Protein AF-A0A3M0LAV0-F1 (afdb_monomer_lite)

pLDDT: mean 71.9, std 21.05, range [5.7, 92.94]

Sequence (409 aa):
MGFVIGMGFVQSQTGIRMGFVPPQTGIGMDFVPCPKLGSGWICATPNWDRDGICATPNWDWDGFCATPNWDRDGICATPNWDRDGICATPNWDRDGFCAIPNWDRDGICTTPNWDRDGICATPNWDRDGFLCHPKLGSGWDLFRVPNWDWNGICATPNWDQDGFCSTPNWDQDGICTTPNWDQDGICATPNWDQDGICTTPNWDRDGICATPNWDRDGICTTPNWDRDGICTTPNWDRDGICTTPNWDRDGICTTPNWDRDGICATPNWDRDGICATPNWDRDGICTTPNWDRDGFCATPNWDQDGICTTPNWDRDGICATPNWDRDGFLPSLSSKLGFHPLLELLHQSQPSLELFQASGMRDTSLRAPLTSQPPFRGRSGACSVLDFGIAPLPPSSGPGRTLMSRAWN

Secondary structure (DSSP, 8-state):
--SSS--------SSSSSSSS----SSSS---SS-S--S---SS--SB--SS--S--SB--SS--SS-SB-SSSEESS-SB-SSSEESS-SB-SSSEESS-SB-SS-EESS-SB-SSSEESS-SB--S--------S---------SB-SSS--SS-SB-SSSEESS-SEEESSEESS-SEEES-EESS-SEESSSEESS-SEESSSEESS-SEESS-EESS-SEESSSEESS-SEE-BSB-SS-SEESS-EES--SB-SSSEESS-SEESSSEESS-SEESSSEESS-SEESSSEESS-SB-SSSEESS-SEESSS--SS-SEESS----------SSS----SS------S-----SS------SSSS-B------S---S-----SS------S--BSSSSS-B--

Organism: NCBI:txid333673

Radius of gyration: 38.83 Å; chains: 1; bounding box: 84×58×124 Å

Foldseek 3Di:
DDDPVDDDPDDDAPPDDDTPNDDDPCVPDFQPDLGAADDFQPDDEDCEAEHDNEEEHCYADNHAYAEHCEAERYEYAEHCEHERYHYAEYCEYEAYEYAEHCEYEAYDYEEYCEYACYAYNAYLEDYVYDADDPPDDDDDDPGHARQDYANDHHAEHCHAECDNYQEHQEHECEEENEYCEYEQHDYAEYCEYEAYHYEEYQEYEDYAYEEYQEYECYDYQEYCEYAADHYNAYQEFAQYEDDNYAWFWREDYEEACKAEWYHYAEYQEYHAHFYAEYQEYEDYAYEEYQEYANYHWLAYEDYHAYEFAEYQEYENYDYNHYVHYHPDPHDPPDWADDVTDDDDDDDDDDDDDDDDTTHGGGDDTDDTTRHHRDDDDDDDDPPPPDDDDVDDDPPAQDADDDDSRHDND

Structure (mmCIF, N/CA/C/O backbone):
data_AF-A0A3M0LAV0-F1
#
_entry.id   AF-A0A3M0LAV0-F1
#
loop_
_atom_site.group_PDB
_atom_site.id
_atom_site.type_symbol
_atom_site.label_atom_id
_atom_site.label_alt_id
_atom_site.label_comp_id
_atom_site.label_asym_id
_atom_site.label_entity_id
_atom_site.label_seq_id
_atom_site.pdbx_PDB_ins_code
_atom_site.Cartn_x
_atom_site.Cartn_y
_atom_site.Cartn_z
_atom_site.occupancy
_atom_site.B_iso_or_equiv
_atom_site.auth_seq_id
_atom_site.auth_comp_id
_atom_site.auth_asym_id
_atom_site.auth_atom_id
_atom_site.pdbx_PDB_model_num
ATOM 1 N N . MET A 1 1 ? -2.956 -1.469 -12.584 1.00 55.31 1 MET A N 1
ATOM 2 C CA . MET A 1 1 ? -3.628 -2.028 -13.782 1.00 55.31 1 MET A CA 1
ATOM 3 C C . MET A 1 1 ? -2.895 -3.289 -14.231 1.00 55.31 1 MET A C 1
ATOM 5 O O . MET A 1 1 ? -2.314 -3.950 -13.380 1.00 55.31 1 MET A O 1
ATOM 9 N N . GLY A 1 2 ? -2.941 -3.647 -15.519 1.00 50.16 2 GLY A N 1
ATOM 10 C CA . GLY A 1 2 ? -2.291 -4.851 -16.063 1.00 50.16 2 GLY A CA 1
ATOM 11 C C . GLY A 1 2 ? -2.701 -5.146 -17.513 1.00 50.16 2 GLY A C 1
ATOM 12 O O . GLY A 1 2 ? -3.620 -4.514 -18.031 1.00 50.16 2 GLY A O 1
ATOM 13 N N . PHE A 1 3 ? -2.014 -6.091 -18.160 1.00 46.66 3 PHE A N 1
ATOM 14 C CA . PHE A 1 3 ? -2.018 -6.279 -19.616 1.00 46.66 3 PHE A CA 1
ATOM 15 C C . PHE A 1 3 ? -0.595 -6.654 -20.050 1.00 46.66 3 PHE A C 1
ATOM 17 O O . PHE A 1 3 ? -0.052 -7.654 -19.580 1.00 46.66 3 PHE A O 1
ATOM 24 N N . VAL A 1 4 ? 0.021 -5.803 -20.873 1.00 37.53 4 VAL A N 1
ATOM 25 C CA . VAL A 1 4 ? 1.238 -5.084 -20.441 1.00 37.53 4 VAL A CA 1
ATOM 26 C C . VAL A 1 4 ? 0.932 -4.345 -19.120 1.00 37.53 4 VAL A C 1
ATOM 28 O O . VAL A 1 4 ? 0.930 -4.952 -18.052 1.00 37.53 4 VAL A O 1
ATOM 31 N N . ILE A 1 5 ? 0.572 -3.058 -19.107 1.00 50.59 5 ILE A N 1
ATOM 32 C CA . ILE A 1 5 ? 0.423 -2.079 -20.207 1.00 50.59 5 ILE A CA 1
ATOM 33 C C . ILE A 1 5 ? -0.449 -2.530 -21.394 1.00 50.59 5 ILE A C 1
ATOM 35 O O . ILE A 1 5 ? -1.328 -3.384 -21.269 1.00 50.59 5 ILE A O 1
ATOM 39 N N . GLY A 1 6 ? -0.200 -1.947 -22.568 1.00 45.41 6 GLY A N 1
ATOM 40 C CA . GLY A 1 6 ? -0.818 -2.362 -23.830 1.00 45.41 6 GLY A CA 1
ATOM 41 C C . GLY A 1 6 ? -0.080 -3.514 -24.525 1.00 45.41 6 GLY A C 1
ATOM 42 O O . GLY A 1 6 ? 0.893 -4.062 -24.011 1.00 45.41 6 GLY A O 1
ATOM 43 N N . MET A 1 7 ? -0.528 -3.853 -25.737 1.00 57.88 7 MET A N 1
ATOM 44 C CA . MET A 1 7 ? 0.209 -4.690 -26.690 1.00 57.88 7 MET A CA 1
ATOM 45 C C . MET A 1 7 ? -0.125 -4.248 -28.122 1.00 57.88 7 MET A C 1
ATOM 47 O O . MET A 1 7 ? -1.289 -4.021 -28.449 1.00 57.88 7 MET A O 1
ATOM 51 N N . GLY A 1 8 ? 0.887 -4.138 -28.987 1.00 49.16 8 GLY A N 1
ATOM 52 C CA . GLY A 1 8 ? 0.695 -3.791 -30.395 1.00 49.16 8 GLY A CA 1
ATOM 53 C C . GLY A 1 8 ? 0.209 -4.975 -31.239 1.00 49.16 8 GLY A C 1
ATOM 54 O O . GLY A 1 8 ? 0.839 -6.031 -31.240 1.00 49.16 8 GLY A O 1
ATOM 55 N N . PHE A 1 9 ? -0.879 -4.776 -31.993 1.00 38.12 9 PHE A N 1
ATOM 56 C CA . PHE A 1 9 ? -1.416 -5.640 -33.069 1.00 38.12 9 PHE A CA 1
ATOM 57 C C . PHE A 1 9 ? -0.492 -5.828 -34.291 1.00 38.12 9 PHE A C 1
ATOM 59 O O . PHE A 1 9 ? -0.932 -5.663 -35.427 1.00 38.12 9 PHE A O 1
ATOM 66 N N . VAL A 1 10 ? 0.778 -6.154 -34.057 1.00 44.53 10 VAL A N 1
ATOM 67 C CA . VAL A 1 10 ? 1.835 -6.438 -35.044 1.00 44.53 10 VAL A CA 1
ATOM 68 C C . VAL A 1 10 ? 2.122 -7.958 -35.090 1.00 44.53 10 VAL A C 1
ATOM 70 O O . VAL A 1 10 ? 1.696 -8.686 -34.201 1.00 44.53 10 VAL A O 1
ATOM 73 N N . GLN A 1 11 ? 2.741 -8.562 -36.113 1.00 41.22 11 GLN A N 1
ATOM 74 C CA . GLN A 1 11 ? 3.807 -8.100 -37.015 1.00 41.22 11 GLN A CA 1
ATOM 75 C C . GLN A 1 11 ? 4.514 -9.323 -37.639 1.00 41.22 11 GLN A C 1
ATOM 77 O O . GLN A 1 11 ? 3.905 -10.057 -38.415 1.00 41.22 11 GLN A O 1
ATOM 82 N N . SER A 1 12 ? 5.806 -9.502 -37.352 1.00 55.28 12 SER A N 1
ATOM 83 C CA . SER A 1 12 ? 6.735 -10.364 -38.095 1.00 55.28 12 SER A CA 1
ATOM 84 C C . SER A 1 12 ? 7.692 -11.145 -37.157 1.00 55.28 12 SER A C 1
ATOM 86 O O . SER A 1 12 ? 7.265 -11.682 -36.137 1.00 55.28 12 SER A O 1
ATOM 88 N N . GLN A 1 13 ? 8.971 -11.269 -37.525 1.00 57.75 13 GLN A N 1
ATOM 89 C CA . GLN A 1 13 ? 10.008 -12.139 -36.952 1.00 57.75 13 GLN A CA 1
ATOM 90 C C . GLN A 1 13 ? 11.395 -11.455 -37.097 1.00 57.75 13 GLN A C 1
ATOM 92 O O . GLN A 1 13 ? 11.491 -10.455 -37.791 1.00 57.75 13 GLN A O 1
ATOM 97 N N . THR A 1 14 ? 12.474 -11.961 -36.481 1.00 41.03 14 THR A N 1
ATOM 98 C CA . THR A 1 14 ? 13.865 -11.731 -36.963 1.00 41.03 14 THR A CA 1
ATOM 99 C C . THR A 1 14 ? 14.659 -10.472 -36.570 1.00 41.03 14 THR A C 1
ATOM 101 O O . THR A 1 14 ? 15.649 -10.233 -37.256 1.00 41.03 14 THR A O 1
ATOM 104 N N . GLY A 1 15 ? 14.365 -9.735 -35.489 1.00 48.41 15 GLY A N 1
ATOM 105 C CA . GLY A 1 15 ? 15.259 -8.642 -35.050 1.00 48.41 15 GLY A CA 1
ATOM 106 C C . GLY A 1 15 ? 14.741 -7.744 -33.924 1.00 48.41 15 GLY A C 1
ATOM 107 O O . GLY A 1 15 ? 14.268 -8.261 -32.916 1.00 48.41 15 GLY A O 1
ATOM 108 N N . ILE A 1 16 ? 14.882 -6.417 -34.073 1.00 60.47 16 ILE A N 1
ATOM 109 C CA . ILE A 1 16 ? 14.438 -5.378 -33.119 1.00 60.47 16 ILE A CA 1
ATOM 110 C C . ILE A 1 16 ? 14.009 -4.084 -33.850 1.00 60.47 16 ILE A C 1
ATOM 112 O O . ILE A 1 16 ? 14.673 -3.672 -34.795 1.00 60.47 16 ILE A O 1
ATOM 116 N N . ARG A 1 17 ? 12.895 -3.460 -33.419 1.00 46.94 17 ARG A N 1
ATOM 117 C CA . ARG A 1 17 ? 12.234 -2.281 -34.042 1.00 46.94 17 ARG A CA 1
ATOM 118 C C . ARG A 1 17 ? 11.587 -2.593 -35.414 1.00 46.94 17 ARG A C 1
ATOM 120 O O . ARG A 1 17 ? 11.941 -3.557 -36.083 1.00 46.94 17 ARG A O 1
ATOM 127 N N . MET A 1 18 ? 10.588 -1.809 -35.830 1.00 27.08 18 MET A N 1
ATOM 128 C CA . MET A 1 18 ? 9.864 -1.968 -37.099 1.00 27.08 18 MET A CA 1
ATOM 129 C C . MET A 1 18 ? 8.618 -2.887 -37.024 1.00 27.08 18 MET A C 1
ATOM 131 O O . MET A 1 18 ? 8.144 -3.355 -38.062 1.00 27.08 18 MET A O 1
ATOM 135 N N . GLY A 1 19 ? 8.070 -3.162 -35.829 1.00 46.75 19 GLY A N 1
ATOM 136 C CA . GLY A 1 19 ? 6.840 -3.952 -35.628 1.00 46.75 19 GLY A CA 1
ATOM 137 C C . GLY A 1 19 ? 6.950 -5.038 -34.548 1.00 46.75 19 GLY A C 1
ATOM 138 O O . GLY A 1 19 ? 7.284 -4.726 -33.410 1.00 46.75 19 GLY A O 1
ATOM 139 N N . PHE A 1 20 ? 6.680 -6.307 -34.893 1.00 49.25 20 PHE A N 1
ATOM 140 C CA . PHE A 1 20 ? 6.901 -7.480 -34.019 1.00 49.25 20 PHE A CA 1
ATOM 141 C C . PHE A 1 20 ? 7.932 -8.439 -34.626 1.00 49.25 20 PHE A C 1
ATOM 143 O O . PHE A 1 20 ? 8.030 -8.545 -35.845 1.00 49.25 20 PHE A O 1
ATOM 150 N N . VAL A 1 21 ? 8.710 -9.111 -33.779 1.00 47.22 21 VAL A N 1
ATOM 151 C CA . VAL A 1 21 ? 10.047 -9.635 -34.094 1.00 47.22 21 VAL A CA 1
ATOM 152 C C . VAL A 1 21 ? 11.020 -8.483 -33.804 1.00 47.22 21 VAL A C 1
ATOM 154 O O . VAL A 1 21 ? 11.302 -8.284 -32.624 1.00 47.22 21 VAL A O 1
ATOM 157 N N . PRO A 1 22 ? 11.382 -7.608 -34.777 1.00 43.25 22 PRO A N 1
ATOM 158 C CA . PRO A 1 22 ? 10.979 -7.531 -36.204 1.00 43.25 22 PRO A CA 1
ATOM 159 C C . PRO A 1 22 ? 12.171 -7.426 -37.200 1.00 43.25 22 PRO A C 1
ATOM 161 O O . PRO A 1 22 ? 13.307 -7.222 -36.779 1.00 43.25 22 PRO A O 1
ATOM 164 N N . PRO A 1 23 ? 11.946 -7.498 -38.530 1.00 5.70 23 PRO A N 1
ATOM 165 C CA . PRO A 1 23 ? 12.995 -7.336 -39.543 1.00 5.70 23 PRO A CA 1
ATOM 166 C C . PRO A 1 23 ? 13.803 -8.627 -39.801 1.00 5.70 23 PRO A C 1
ATOM 168 O O . PRO A 1 23 ? 13.242 -9.710 -39.948 1.00 5.70 23 PRO A O 1
ATOM 171 N N . GLN A 1 24 ? 15.119 -8.590 -40.002 1.00 43.72 24 GLN A N 1
ATOM 172 C CA . GLN A 1 24 ? 16.083 -7.481 -39.969 1.00 43.72 24 GLN A CA 1
ATOM 173 C C . GLN A 1 24 ? 17.113 -7.705 -41.095 1.00 43.72 24 GLN A C 1
ATOM 175 O O . GLN A 1 24 ? 17.182 -8.797 -41.666 1.00 43.72 24 GLN A O 1
ATOM 180 N N . THR A 1 25 ? 17.918 -6.695 -41.431 1.00 39.44 25 THR A N 1
ATOM 181 C CA . THR A 1 25 ? 19.029 -6.828 -42.399 1.00 39.44 25 THR A CA 1
ATOM 182 C C . THR A 1 25 ? 19.285 -5.590 -43.271 1.00 39.44 25 THR A C 1
ATOM 184 O O . THR A 1 25 ? 20.082 -5.679 -44.202 1.00 39.44 25 THR A O 1
ATOM 187 N N . GLY A 1 26 ? 18.614 -4.460 -43.021 1.00 46.34 26 GLY A N 1
ATOM 188 C CA . GLY A 1 26 ? 18.754 -3.221 -43.796 1.00 46.34 26 GLY A CA 1
ATOM 189 C C . GLY A 1 26 ? 18.646 -1.965 -42.921 1.00 46.34 26 GLY A C 1
ATOM 190 O O . GLY A 1 26 ? 17.543 -1.473 -42.735 1.00 46.34 26 GLY A O 1
ATOM 191 N N . ILE A 1 27 ? 19.737 -1.455 -42.338 1.00 40.06 27 ILE A N 1
ATOM 192 C CA . ILE A 1 27 ? 21.002 -2.179 -42.117 1.00 40.06 27 ILE A CA 1
ATOM 193 C C . ILE A 1 27 ? 20.906 -3.355 -41.119 1.00 40.06 27 ILE A C 1
ATOM 195 O O . ILE A 1 27 ? 21.708 -4.275 -41.253 1.00 40.06 27 ILE A O 1
ATOM 199 N N . GLY A 1 28 ? 19.987 -3.477 -40.145 1.00 36.97 28 GLY A N 1
ATOM 200 C CA . GLY A 1 28 ? 18.964 -2.539 -39.634 1.00 36.97 28 GLY A CA 1
ATOM 201 C C . GLY A 1 28 ? 17.512 -3.009 -39.827 1.00 36.97 28 GLY A C 1
ATOM 202 O O . GLY A 1 28 ? 17.291 -4.041 -40.468 1.00 36.97 28 GLY A O 1
ATOM 203 N N . MET A 1 29 ? 16.484 -2.350 -39.278 1.00 38.16 29 MET A N 1
ATOM 204 C CA . MET A 1 29 ? 16.477 -1.208 -38.343 1.00 38.16 29 MET A CA 1
ATOM 205 C C . MET A 1 29 ? 15.280 -0.255 -38.627 1.00 38.16 29 MET A C 1
ATOM 207 O O . MET A 1 29 ? 14.233 -0.359 -37.994 1.00 38.16 29 MET A O 1
ATOM 211 N N . ASP A 1 30 ? 15.330 0.659 -39.594 1.00 42.16 30 ASP A N 1
ATOM 212 C CA . ASP A 1 30 ? 16.353 0.802 -40.639 1.00 42.16 30 ASP A CA 1
ATOM 213 C C . ASP A 1 30 ? 15.748 0.869 -42.056 1.00 42.16 30 ASP A C 1
ATOM 215 O O . ASP A 1 30 ? 16.221 1.567 -42.952 1.00 42.16 30 ASP A O 1
ATOM 219 N N . PHE A 1 31 ? 14.662 0.117 -42.241 1.00 48.66 31 PHE A N 1
ATOM 220 C CA . PHE A 1 31 ? 14.031 -0.234 -43.519 1.00 48.66 31 PHE A CA 1
ATOM 221 C C . PHE A 1 31 ? 12.760 0.597 -43.799 1.00 48.66 31 PHE A C 1
ATOM 223 O O . PHE A 1 31 ? 11.725 0.050 -44.185 1.00 48.66 31 PHE A O 1
ATOM 230 N N . VAL A 1 32 ? 12.814 1.902 -43.494 1.00 59.22 32 VAL A N 1
ATOM 231 C CA . VAL A 1 32 ? 11.701 2.874 -43.560 1.00 59.22 32 VAL A CA 1
ATOM 232 C C . VAL A 1 32 ? 11.142 3.157 -44.987 1.00 59.22 32 VAL A C 1
ATOM 234 O O . VAL A 1 32 ? 11.219 2.314 -45.885 1.00 59.22 32 VAL A O 1
ATOM 237 N N . PRO A 1 33 ? 10.542 4.339 -45.255 1.00 55.75 33 PRO A N 1
ATOM 238 C CA . PRO A 1 33 ? 9.847 4.668 -46.510 1.00 55.75 33 PRO A CA 1
ATOM 239 C C . PRO A 1 33 ? 10.785 5.026 -47.690 1.00 55.75 33 PRO A C 1
ATOM 241 O O . PRO A 1 33 ? 10.705 6.123 -48.243 1.00 55.75 33 PRO A O 1
ATOM 244 N N . CYS A 1 34 ? 11.608 4.069 -48.127 1.00 6.93 34 CYS A N 1
ATOM 245 C CA . CYS A 1 34 ? 12.664 4.210 -49.144 1.00 6.93 34 CYS A CA 1
ATOM 246 C C . CYS A 1 34 ? 13.550 2.941 -49.057 1.00 6.93 34 CYS A C 1
ATOM 248 O O . CYS A 1 34 ? 13.154 1.903 -49.600 1.00 6.93 34 CYS A O 1
ATOM 250 N N . PRO A 1 35 ? 14.637 2.919 -48.259 1.00 45.69 35 PRO A N 1
ATOM 251 C CA . PRO A 1 35 ? 14.743 1.854 -47.259 1.00 45.69 35 PRO A CA 1
ATOM 252 C C . PRO A 1 35 ? 15.976 0.942 -47.367 1.00 45.69 35 PRO A C 1
ATOM 254 O O . PRO A 1 35 ? 16.119 0.055 -46.528 1.00 45.69 35 PRO A O 1
ATOM 257 N N . LYS A 1 36 ? 16.891 1.187 -48.320 1.00 27.81 36 LYS A N 1
ATOM 258 C CA . LYS A 1 36 ? 18.339 1.364 -48.055 1.00 27.81 36 LYS A CA 1
ATOM 259 C C . LYS A 1 36 ? 19.092 1.841 -49.307 1.00 27.81 36 LYS A C 1
ATOM 261 O O . LYS A 1 36 ? 18.536 1.875 -50.402 1.00 27.81 36 LYS A O 1
ATOM 266 N N . LEU A 1 37 ? 20.368 2.175 -49.109 1.00 45.47 37 LEU A N 1
ATOM 267 C CA . LEU A 1 37 ? 21.197 2.955 -50.023 1.00 45.47 37 LEU A CA 1
ATOM 268 C C . LEU A 1 37 ? 21.338 2.408 -51.464 1.00 45.47 37 LEU A C 1
ATOM 270 O O . LEU A 1 37 ? 21.766 1.274 -51.688 1.00 45.47 37 LEU A O 1
ATOM 274 N N . GLY A 1 38 ? 21.035 3.267 -52.441 1.00 34.28 38 GLY A N 1
ATOM 275 C CA . GLY A 1 38 ? 21.308 3.121 -53.877 1.00 34.28 38 GLY A CA 1
ATOM 276 C C . GLY A 1 38 ? 22.688 3.629 -54.346 1.00 34.28 38 GLY A C 1
ATOM 277 O O . GLY A 1 38 ? 23.574 2.822 -54.626 1.00 34.28 38 GLY A O 1
ATOM 278 N N . SER A 1 39 ? 22.863 4.949 -54.541 1.00 37.19 39 SER A N 1
ATOM 279 C CA . SER A 1 39 ? 24.149 5.568 -54.958 1.00 37.19 39 SER A CA 1
ATOM 280 C C . SER A 1 39 ? 24.232 7.099 -54.722 1.00 37.19 39 SER A C 1
ATOM 282 O O . SER A 1 39 ? 23.721 7.871 -55.537 1.00 37.19 39 SER A O 1
ATOM 284 N N . GLY A 1 40 ? 24.938 7.555 -53.675 1.00 35.62 40 GLY A N 1
ATOM 285 C CA . GLY A 1 40 ? 24.961 8.968 -53.236 1.00 35.62 40 GLY A CA 1
ATOM 286 C C . GLY A 1 40 ? 26.196 9.392 -52.417 1.00 35.62 40 GLY A C 1
ATOM 287 O O . GLY A 1 40 ? 27.310 9.229 -52.908 1.00 35.62 40 GLY A O 1
ATOM 288 N N . TRP A 1 41 ? 25.967 9.950 -51.211 1.00 13.27 41 TRP A N 1
ATOM 289 C CA . TRP A 1 41 ? 26.731 10.725 -50.198 1.00 13.27 41 TRP A CA 1
ATOM 290 C C . TRP A 1 41 ? 28.159 11.300 -50.560 1.00 13.27 41 TRP A C 1
ATOM 292 O O . TRP A 1 41 ? 28.562 12.325 -50.040 1.00 13.27 41 TRP A O 1
ATOM 302 N N . ILE A 1 42 ? 28.972 10.787 -51.493 1.00 50.22 42 ILE A N 1
ATOM 303 C CA . ILE A 1 42 ? 30.426 11.103 -51.648 1.00 50.22 42 ILE A CA 1
ATOM 304 C C . ILE A 1 42 ? 30.782 12.520 -52.196 1.00 50.22 42 ILE A C 1
ATOM 306 O O . ILE A 1 42 ? 31.259 12.642 -53.325 1.00 50.22 42 ILE A O 1
ATOM 310 N N . CYS A 1 43 ? 30.552 13.610 -51.435 1.00 51.19 43 CYS A N 1
ATOM 311 C CA . CYS A 1 43 ? 30.534 15.000 -51.939 1.00 51.19 43 CYS A CA 1
ATOM 312 C C . CYS A 1 43 ? 30.789 16.102 -50.874 1.00 51.19 43 CYS A C 1
ATOM 314 O O . CYS A 1 43 ? 30.313 16.030 -49.740 1.00 51.19 43 CYS A O 1
ATOM 316 N N . ALA A 1 44 ? 31.459 17.195 -51.268 1.00 52.53 44 ALA A N 1
ATOM 317 C CA . ALA A 1 44 ? 31.476 18.440 -50.495 1.00 52.53 44 ALA A CA 1
ATOM 318 C C . ALA A 1 44 ? 30.139 19.185 -50.692 1.00 52.53 44 ALA A C 1
ATOM 320 O O . ALA A 1 44 ? 29.872 19.734 -51.759 1.00 52.53 44 ALA A O 1
ATOM 321 N N . THR A 1 45 ? 29.302 19.146 -49.653 1.00 64.19 45 THR A N 1
ATOM 322 C CA . THR A 1 45 ? 28.084 19.957 -49.442 1.00 64.19 45 THR A CA 1
ATOM 323 C C . THR A 1 45 ? 27.007 19.938 -50.545 1.00 64.19 45 THR A C 1
ATOM 325 O O . THR A 1 45 ? 26.587 21.008 -50.997 1.00 64.19 45 THR A O 1
ATOM 328 N N . PRO A 1 46 ? 26.491 18.778 -50.989 1.00 64.38 46 PRO A N 1
ATOM 329 C CA . PRO A 1 46 ? 25.198 18.767 -51.661 1.00 64.38 46 PRO A CA 1
ATOM 330 C C . PRO A 1 46 ? 24.103 19.115 -50.638 1.00 64.38 46 PRO A C 1
ATOM 332 O O . PRO A 1 46 ? 24.112 18.642 -49.507 1.00 64.38 46 PRO A O 1
ATOM 335 N N . ASN A 1 47 ? 23.142 19.960 -51.024 1.00 72.88 47 ASN A N 1
ATOM 336 C CA . ASN A 1 47 ? 21.992 20.300 -50.171 1.00 72.88 47 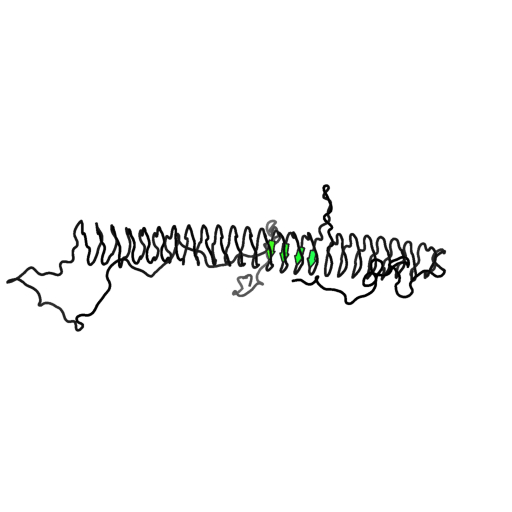ASN A CA 1
ATOM 337 C C . ASN A 1 47 ? 21.154 19.050 -49.824 1.00 72.88 47 ASN A C 1
ATOM 339 O O . ASN A 1 47 ? 20.436 19.053 -48.828 1.00 72.88 47 ASN A O 1
ATOM 343 N N . TRP A 1 48 ? 21.233 18.012 -50.660 1.00 73.69 48 TRP A N 1
ATOM 344 C CA . TRP A 1 48 ? 20.434 16.794 -50.608 1.00 73.69 48 TRP A CA 1
ATOM 345 C C . TRP A 1 48 ? 21.310 15.566 -50.761 1.00 73.69 48 TRP A C 1
ATOM 347 O O . TRP A 1 48 ? 22.044 15.463 -51.746 1.00 73.69 48 TRP A O 1
ATOM 357 N N . ASP A 1 49 ? 21.189 14.707 -49.759 1.00 77.12 49 ASP A N 1
ATOM 358 C CA . ASP A 1 49 ? 21.746 13.387 -49.572 1.00 77.12 49 ASP A CA 1
ATOM 359 C C . ASP A 1 49 ? 20.780 12.223 -49.887 1.00 77.12 49 ASP A C 1
ATOM 361 O O . ASP A 1 49 ? 19.690 12.240 -49.330 1.00 77.12 49 ASP A O 1
ATOM 365 N N . ARG A 1 50 ? 21.128 11.212 -50.699 1.00 77.62 50 ARG A N 1
ATOM 366 C CA . ARG A 1 50 ? 20.367 9.956 -50.811 1.00 77.62 50 ARG A CA 1
ATOM 367 C C . ARG A 1 50 ? 21.133 8.730 -50.256 1.00 77.62 50 ARG A C 1
ATOM 369 O O . ARG A 1 50 ? 20.613 8.084 -49.360 1.00 77.62 50 ARG A O 1
ATOM 376 N N . ASP A 1 51 ? 22.368 8.416 -50.711 1.00 77.88 51 ASP A N 1
ATOM 377 C CA . ASP A 1 51 ? 22.939 7.031 -50.622 1.00 77.88 51 ASP A CA 1
ATOM 378 C C . ASP A 1 51 ? 24.533 6.733 -50.661 1.00 77.88 51 ASP A C 1
ATOM 380 O O . ASP A 1 51 ? 24.926 5.810 -51.366 1.00 77.88 51 ASP A O 1
ATOM 384 N N . GLY A 1 52 ? 25.540 7.403 -50.043 1.00 76.00 52 GLY A N 1
ATOM 385 C CA . GLY A 1 52 ? 27.055 7.207 -50.170 1.00 76.00 52 GLY A CA 1
ATOM 386 C C . GLY A 1 52 ? 28.098 7.468 -48.997 1.00 76.00 52 GLY A C 1
ATOM 387 O O . GLY A 1 52 ? 28.359 6.482 -48.330 1.00 76.00 52 GLY A O 1
ATOM 388 N N . ILE A 1 53 ? 28.843 8.627 -48.854 1.00 78.56 53 ILE A N 1
ATOM 389 C CA . ILE A 1 53 ? 29.427 9.343 -47.606 1.00 78.56 53 ILE A CA 1
ATOM 390 C C . ILE A 1 53 ? 29.904 10.838 -47.866 1.00 78.56 53 ILE A C 1
ATOM 392 O O . ILE A 1 53 ? 30.971 10.972 -48.457 1.00 78.56 53 ILE A O 1
ATOM 396 N N . CYS A 1 54 ? 29.394 12.052 -47.495 1.00 72.94 54 CYS A N 1
ATOM 397 C CA . CYS A 1 54 ? 28.301 12.716 -46.737 1.00 72.94 54 CYS A CA 1
ATOM 398 C C . CYS A 1 54 ? 28.853 13.377 -45.442 1.00 72.94 54 CYS A C 1
ATOM 400 O O . CYS A 1 54 ? 28.573 12.940 -44.338 1.00 72.94 54 CYS A O 1
ATOM 402 N N . ALA A 1 55 ? 29.602 14.494 -45.551 1.00 74.31 55 ALA A N 1
ATOM 403 C CA . ALA A 1 55 ? 29.961 15.318 -44.389 1.00 74.31 55 ALA A CA 1
ATOM 404 C C . ALA A 1 55 ? 28.784 16.172 -43.853 1.00 74.31 55 ALA A C 1
ATOM 406 O O . ALA A 1 55 ? 28.410 16.039 -42.691 1.00 74.31 55 ALA A O 1
ATOM 407 N N . THR A 1 56 ? 28.188 17.061 -44.662 1.00 74.94 56 THR A N 1
ATOM 408 C CA . THR A 1 56 ? 27.206 18.054 -44.159 1.00 74.94 56 THR A CA 1
ATOM 409 C C . THR A 1 56 ? 26.101 18.420 -45.174 1.00 74.94 56 THR A C 1
ATOM 411 O O . THR A 1 56 ? 26.161 19.495 -45.786 1.00 74.94 56 THR A O 1
ATOM 414 N N . PRO A 1 57 ? 25.088 17.568 -45.398 1.00 79.75 57 PRO A N 1
ATOM 415 C CA . PRO A 1 57 ? 23.892 17.956 -46.142 1.00 79.75 57 PRO A CA 1
ATOM 416 C C . PRO A 1 57 ? 23.020 18.960 -45.377 1.00 79.75 57 PRO A C 1
ATOM 418 O O . PRO A 1 57 ? 23.248 19.267 -44.210 1.00 79.75 57 PRO A O 1
ATOM 421 N N . ASN A 1 58 ? 21.951 19.422 -46.021 1.00 83.06 58 ASN A N 1
ATOM 422 C CA . ASN A 1 58 ? 20.778 19.954 -45.317 1.00 83.06 58 ASN A CA 1
ATOM 423 C C . ASN A 1 58 ? 19.734 18.836 -45.124 1.00 83.06 58 ASN A C 1
ATOM 425 O O . ASN A 1 58 ? 19.068 18.797 -44.098 1.00 83.06 58 ASN A O 1
ATOM 429 N N . TRP A 1 59 ? 19.658 17.899 -46.073 1.00 83.81 59 TRP A N 1
ATOM 430 C CA . TRP A 1 59 ? 18.769 16.739 -46.053 1.00 83.81 59 TRP A CA 1
ATOM 431 C C . TRP A 1 59 ? 19.558 15.472 -46.341 1.00 83.81 59 TRP A C 1
ATOM 433 O O . TRP A 1 59 ? 20.335 15.463 -47.289 1.00 83.81 59 TRP A O 1
ATOM 443 N N . ASP A 1 60 ? 19.326 14.428 -45.571 1.00 82.69 60 ASP A N 1
ATOM 444 C CA . ASP A 1 60 ? 19.742 13.050 -45.820 1.00 82.69 60 ASP A CA 1
ATOM 445 C C . ASP A 1 60 ? 18.481 12.168 -45.708 1.00 82.69 60 ASP A C 1
ATOM 447 O O . ASP A 1 60 ? 17.499 12.621 -45.120 1.00 82.69 60 ASP A O 1
ATOM 451 N N . TRP A 1 61 ? 18.389 11.051 -46.441 1.00 82.81 61 TRP A N 1
ATOM 452 C CA . TRP A 1 61 ? 17.060 10.535 -46.838 1.00 82.81 61 TRP A CA 1
ATOM 453 C C . TRP A 1 61 ? 16.875 9.027 -46.990 1.00 82.81 61 TRP A C 1
ATOM 455 O O . TRP A 1 61 ? 15.753 8.563 -46.767 1.00 82.81 61 TRP A O 1
ATOM 465 N N . ASP A 1 62 ? 17.904 8.283 -47.404 1.00 82.25 62 ASP A N 1
ATOM 466 C CA . ASP A 1 62 ? 17.800 6.856 -47.731 1.00 82.25 62 ASP A CA 1
ATOM 467 C C . ASP A 1 62 ? 18.959 5.969 -47.156 1.00 82.25 62 ASP A C 1
ATOM 469 O O . ASP A 1 62 ? 18.874 4.741 -47.274 1.00 82.25 62 ASP A O 1
ATOM 473 N N . GLY A 1 63 ? 20.041 6.387 -46.460 1.00 80.81 63 GLY A N 1
ATOM 474 C CA . GLY A 1 63 ? 20.596 7.671 -45.957 1.00 80.81 63 GLY A CA 1
ATOM 475 C C . GLY A 1 63 ? 21.858 7.404 -45.071 1.00 80.81 63 GLY A C 1
ATOM 476 O O . GLY A 1 63 ? 22.064 6.230 -44.744 1.00 80.81 63 GLY A O 1
ATOM 477 N N . PHE A 1 64 ? 22.698 8.412 -44.724 1.00 83.56 64 PHE A N 1
ATOM 478 C CA . PHE A 1 64 ? 23.733 8.474 -43.630 1.00 83.56 64 PHE A CA 1
ATOM 479 C C . PHE A 1 64 ? 24.647 9.738 -43.693 1.00 83.56 64 PHE A C 1
ATOM 481 O O . PHE A 1 64 ? 25.544 9.853 -44.531 1.00 83.56 64 PHE A O 1
ATOM 488 N N . CYS A 1 65 ? 24.455 10.653 -42.729 1.00 80.00 65 CYS A N 1
ATOM 489 C CA . CYS A 1 65 ? 25.152 11.911 -42.372 1.00 80.00 65 CYS A CA 1
ATOM 490 C C . CYS A 1 65 ? 26.572 11.882 -41.715 1.00 80.00 65 CYS A C 1
ATOM 492 O O . CYS A 1 65 ? 26.947 10.900 -41.080 1.00 80.00 65 CYS A O 1
ATOM 494 N N . ALA A 1 66 ? 27.255 13.040 -41.568 1.00 82.62 66 ALA A N 1
ATOM 495 C CA . ALA A 1 66 ? 27.917 13.400 -40.290 1.00 82.62 66 ALA A CA 1
ATOM 496 C C . ALA A 1 66 ? 27.048 14.392 -39.496 1.00 82.62 66 ALA A C 1
ATOM 498 O O . ALA A 1 66 ? 26.623 14.083 -38.384 1.00 82.62 66 ALA A O 1
ATOM 499 N N . THR A 1 67 ? 26.706 15.548 -40.080 1.00 85.25 67 THR A N 1
ATOM 500 C CA . THR A 1 67 ? 25.851 16.563 -39.424 1.00 85.25 67 THR A CA 1
ATOM 501 C C . THR A 1 67 ? 24.813 17.176 -40.388 1.00 85.25 67 THR A C 1
ATOM 503 O O . THR A 1 67 ? 24.930 18.358 -40.734 1.00 85.25 67 THR A O 1
ATOM 506 N N . PRO A 1 68 ? 23.827 16.409 -40.898 1.00 86.25 68 PRO A N 1
ATOM 507 C CA . PRO A 1 68 ? 22.759 16.987 -41.714 1.00 86.25 68 PRO A CA 1
ATOM 508 C C . PRO A 1 68 ? 21.819 17.845 -40.852 1.00 86.25 68 PRO A C 1
ATOM 510 O O . PRO A 1 68 ? 21.794 17.719 -39.635 1.00 86.25 68 PRO A O 1
ATOM 513 N N . ASN A 1 69 ? 21.014 18.725 -41.449 1.00 87.56 69 ASN A N 1
ATOM 514 C CA . ASN A 1 69 ? 19.947 19.395 -40.692 1.00 87.56 69 ASN A CA 1
ATOM 515 C C . ASN A 1 69 ? 18.754 18.439 -40.478 1.00 87.56 69 ASN A C 1
ATOM 517 O O . ASN A 1 69 ? 18.225 18.366 -39.373 1.00 87.56 69 ASN A O 1
ATOM 521 N N . TRP A 1 70 ? 18.386 17.665 -41.499 1.00 87.62 70 TRP A N 1
ATOM 522 C CA . TRP A 1 70 ? 17.355 16.626 -41.448 1.00 87.62 70 TRP A CA 1
ATOM 523 C C . TRP A 1 70 ? 17.947 15.273 -41.854 1.00 87.62 70 TRP A C 1
ATOM 525 O O . TRP A 1 70 ? 18.313 15.122 -43.018 1.00 87.62 70 TRP A O 1
ATOM 535 N N . ASP A 1 71 ? 18.093 14.369 -40.879 1.00 88.69 71 ASP A N 1
ATOM 536 C CA . ASP A 1 71 ? 17.952 12.904 -40.996 1.00 88.69 71 ASP A CA 1
ATOM 537 C C . ASP A 1 71 ? 16.500 12.484 -41.322 1.00 88.69 71 ASP A C 1
ATOM 539 O O . ASP A 1 71 ? 15.625 13.327 -41.568 1.00 88.69 71 ASP A O 1
ATOM 543 N N . ARG A 1 72 ? 16.253 11.169 -41.351 1.00 87.94 72 ARG A N 1
ATOM 544 C CA . ARG A 1 72 ? 15.142 10.530 -42.064 1.00 87.94 72 ARG A CA 1
ATOM 545 C C . ARG A 1 72 ? 15.159 9.017 -41.883 1.00 87.94 72 ARG A C 1
ATOM 547 O O . ARG A 1 72 ? 14.206 8.505 -41.322 1.00 87.94 72 ARG A O 1
ATOM 554 N N . ASP A 1 73 ? 16.177 8.336 -42.411 1.00 86.00 73 ASP A N 1
ATOM 555 C CA . ASP A 1 73 ? 16.393 6.875 -42.320 1.00 86.00 73 ASP A CA 1
ATOM 556 C C . ASP A 1 73 ? 17.899 6.524 -42.271 1.00 86.00 73 ASP A C 1
ATOM 558 O O . ASP A 1 73 ? 18.277 5.351 -42.363 1.00 86.00 73 ASP A O 1
ATOM 562 N N . GLY A 1 74 ? 18.788 7.512 -42.230 1.00 83.81 74 GLY A N 1
ATOM 563 C CA . GLY A 1 74 ? 20.228 7.339 -42.287 1.00 83.81 74 GLY A CA 1
ATOM 564 C C . GLY A 1 74 ? 20.874 7.077 -40.934 1.00 83.81 74 GLY A C 1
ATOM 565 O O . GLY A 1 74 ? 20.212 6.957 -39.903 1.00 83.81 74 GLY A O 1
ATOM 566 N N . ILE A 1 75 ? 22.205 6.953 -40.953 1.00 85.62 75 ILE A N 1
ATOM 567 C CA . ILE A 1 75 ? 23.028 7.020 -39.742 1.00 85.62 75 ILE A CA 1
ATOM 568 C C . ILE A 1 75 ? 23.785 8.345 -39.706 1.00 85.62 75 ILE A C 1
ATOM 570 O O . ILE A 1 75 ? 24.556 8.652 -40.608 1.00 85.62 75 ILE A O 1
ATOM 574 N N . CYS A 1 76 ? 23.575 9.135 -38.657 1.00 83.62 76 CYS A N 1
ATOM 575 C CA . CYS A 1 76 ? 24.142 10.476 -38.529 1.00 83.62 76 CYS A CA 1
ATOM 576 C C . CYS A 1 76 ? 24.817 10.665 -37.168 1.00 83.62 76 CYS A C 1
ATOM 578 O O . CYS A 1 76 ? 24.416 10.077 -36.166 1.00 83.62 76 CYS A O 1
ATOM 580 N N . ALA A 1 77 ? 25.819 11.544 -37.076 1.00 85.44 77 ALA A N 1
ATOM 581 C CA . ALA A 1 77 ? 26.339 11.914 -35.762 1.00 85.44 77 ALA A CA 1
ATOM 582 C C . ALA A 1 77 ? 25.361 12.870 -35.059 1.00 85.44 77 ALA A C 1
ATOM 584 O O . ALA A 1 77 ? 24.845 12.546 -33.992 1.00 85.44 77 ALA A O 1
ATOM 585 N N . THR A 1 78 ? 25.075 14.036 -35.649 1.00 87.50 78 THR A N 1
ATOM 586 C CA . THR A 1 78 ? 24.352 15.111 -34.937 1.00 87.50 78 THR A CA 1
ATOM 587 C C . THR A 1 78 ? 23.342 15.858 -35.827 1.00 87.50 78 THR A C 1
ATOM 589 O O . THR A 1 78 ? 23.585 17.020 -36.176 1.00 87.50 78 THR A O 1
ATOM 592 N N . PRO A 1 79 ? 22.230 15.232 -36.258 1.00 88.44 79 PRO A N 1
ATOM 593 C CA . PRO A 1 79 ? 21.214 15.959 -37.005 1.00 88.44 79 PRO A CA 1
ATOM 594 C C . PRO A 1 79 ? 20.429 16.939 -36.124 1.00 88.44 79 PRO A C 1
ATOM 596 O O . PRO A 1 79 ? 20.384 16.801 -34.905 1.00 88.44 79 PRO A O 1
ATOM 599 N N . ASN A 1 80 ? 19.766 17.934 -36.715 1.00 89.31 80 ASN A N 1
ATOM 600 C CA . ASN A 1 80 ? 18.790 18.731 -35.960 1.00 89.31 80 ASN A CA 1
ATOM 601 C C . ASN A 1 80 ? 17.470 17.951 -35.805 1.00 89.31 80 ASN A C 1
ATOM 603 O O . ASN A 1 80 ? 16.895 17.930 -34.723 1.00 89.31 80 ASN A O 1
ATOM 607 N N . TRP A 1 81 ? 17.033 17.263 -36.858 1.00 90.06 81 TRP A N 1
ATOM 608 C CA . TRP A 1 81 ? 15.874 16.368 -36.858 1.00 90.06 81 TRP A CA 1
ATOM 609 C C . TRP A 1 81 ? 16.285 15.016 -37.436 1.00 90.06 81 TRP A C 1
ATOM 611 O O . TRP A 1 81 ? 16.802 14.992 -38.545 1.00 90.06 81 TRP A O 1
ATOM 621 N N . ASP A 1 82 ? 16.065 13.913 -36.728 1.00 90.94 82 ASP A N 1
ATOM 622 C CA . ASP A 1 82 ? 15.881 12.602 -37.367 1.00 90.94 82 ASP A CA 1
ATOM 623 C C . ASP A 1 82 ? 14.370 12.391 -37.616 1.00 90.94 82 ASP A C 1
ATOM 625 O O . ASP A 1 82 ? 13.533 13.249 -37.296 1.00 90.94 82 ASP A O 1
ATOM 629 N N . ARG A 1 83 ? 13.997 11.256 -38.201 1.00 90.00 83 ARG A N 1
ATOM 630 C CA . ARG A 1 83 ? 12.625 10.768 -38.221 1.00 90.00 83 ARG A CA 1
ATOM 631 C C . ARG A 1 83 ? 12.544 9.279 -37.897 1.00 90.00 83 ARG A C 1
ATOM 633 O O . ARG A 1 83 ? 11.800 8.936 -36.992 1.00 90.00 83 ARG A O 1
ATOM 640 N N . ASP A 1 84 ? 13.228 8.413 -38.636 1.00 88.69 84 ASP A N 1
ATOM 641 C CA . ASP A 1 84 ? 13.074 6.957 -38.534 1.00 88.69 84 ASP A CA 1
ATOM 642 C C . ASP A 1 84 ? 14.459 6.209 -38.559 1.00 88.69 84 ASP A C 1
ATOM 644 O O . ASP A 1 84 ? 14.495 4.997 -38.798 1.00 88.69 84 ASP A O 1
ATOM 648 N N . GLY A 1 85 ? 15.595 6.909 -38.313 1.00 85.00 85 GLY A N 1
ATOM 649 C CA . GLY A 1 85 ? 17.005 6.456 -38.482 1.00 85.00 85 GLY A CA 1
ATOM 650 C C . GLY A 1 85 ? 17.843 6.131 -37.211 1.00 85.00 85 GLY A C 1
ATOM 651 O O . GLY A 1 85 ? 17.302 5.698 -36.192 1.00 85.00 85 GLY A O 1
ATOM 652 N N . ILE A 1 86 ? 19.189 6.250 -37.282 1.00 88.62 86 ILE A N 1
ATOM 653 C CA . ILE A 1 86 ? 20.155 5.975 -36.179 1.00 88.62 86 ILE A CA 1
ATOM 654 C C . ILE A 1 86 ? 21.089 7.173 -35.946 1.00 88.62 86 ILE A C 1
ATOM 656 O O . ILE A 1 86 ? 21.960 7.462 -36.769 1.00 88.62 86 ILE A O 1
ATOM 660 N N . CYS A 1 87 ? 21.018 7.814 -34.777 1.00 86.62 87 CYS A N 1
ATOM 661 C CA . CYS A 1 87 ? 21.786 9.036 -34.525 1.00 86.62 87 CYS A CA 1
ATOM 662 C C . CYS A 1 87 ? 22.523 9.062 -33.183 1.00 86.62 87 CYS A C 1
ATOM 664 O O . CYS A 1 87 ? 22.070 8.506 -32.187 1.00 86.62 87 CYS A O 1
ATOM 666 N N . ALA A 1 88 ? 23.659 9.763 -33.104 1.00 87.25 88 ALA A N 1
ATOM 667 C CA . ALA A 1 88 ? 24.300 9.962 -31.802 1.00 87.25 88 ALA A CA 1
ATOM 668 C C . ALA A 1 88 ? 23.545 11.020 -30.977 1.00 87.25 88 ALA A C 1
ATOM 670 O O . ALA A 1 88 ? 23.068 10.717 -29.886 1.00 87.25 88 ALA A O 1
ATOM 671 N N . THR A 1 89 ? 23.397 12.249 -31.484 1.00 89.31 89 THR A N 1
ATOM 672 C CA . THR A 1 89 ? 22.805 13.358 -30.708 1.00 89.31 89 THR A CA 1
ATOM 673 C C . THR A 1 89 ? 21.889 14.264 -31.554 1.00 89.31 89 THR A C 1
ATOM 675 O O . THR A 1 89 ? 22.304 15.370 -31.924 1.00 89.31 89 THR A O 1
ATOM 678 N N . PRO A 1 90 ? 20.662 13.829 -31.905 1.00 89.75 90 PRO A N 1
ATOM 679 C CA . PRO A 1 90 ? 19.684 14.715 -32.530 1.00 89.75 90 PRO A CA 1
ATOM 680 C C . PRO A 1 90 ? 19.233 15.841 -31.592 1.00 89.75 90 PRO A C 1
ATOM 682 O O . PRO A 1 90 ? 19.254 15.693 -30.372 1.00 89.75 90 PRO A O 1
ATOM 685 N N . ASN A 1 91 ? 18.710 16.942 -32.131 1.00 91.25 91 ASN A N 1
ATOM 686 C CA . ASN A 1 91 ? 17.869 17.829 -31.316 1.00 91.25 91 ASN A CA 1
ATOM 687 C C . ASN A 1 91 ? 16.440 17.259 -31.188 1.00 91.25 91 ASN A C 1
ATOM 689 O O . ASN A 1 91 ? 15.875 17.278 -30.099 1.00 91.25 91 ASN A O 1
ATOM 693 N N . TRP A 1 92 ? 15.889 16.695 -32.264 1.00 91.38 92 TRP A N 1
ATOM 694 C CA . TRP A 1 92 ? 14.596 16.006 -32.278 1.00 91.38 92 TRP A CA 1
ATOM 695 C C . TRP A 1 92 ? 14.727 14.624 -32.914 1.00 91.38 92 TRP A C 1
ATOM 697 O O . TRP A 1 92 ? 15.238 14.512 -34.029 1.00 91.38 92 TRP A O 1
ATOM 707 N N . ASP A 1 93 ? 14.238 13.603 -32.220 1.00 91.50 93 ASP A N 1
ATOM 708 C CA . ASP A 1 93 ? 13.982 12.266 -32.747 1.00 91.50 93 ASP A CA 1
ATOM 709 C C . ASP A 1 93 ? 12.476 11.985 -32.712 1.00 91.50 93 ASP A C 1
ATOM 711 O O . ASP A 1 93 ? 11.751 12.484 -31.846 1.00 91.50 93 ASP A O 1
ATOM 715 N N . ARG A 1 94 ? 11.990 11.237 -33.701 1.00 90.62 94 ARG A N 1
ATOM 716 C CA . ARG A 1 94 ? 10.578 10.865 -33.788 1.00 90.62 94 ARG A CA 1
ATOM 717 C C . ARG A 1 94 ? 10.396 9.382 -33.516 1.00 90.62 94 ARG A C 1
ATOM 719 O O . ARG A 1 94 ? 9.648 9.041 -32.618 1.00 90.62 94 ARG A O 1
ATOM 726 N N . ASP A 1 95 ? 11.030 8.536 -34.316 1.00 88.81 95 ASP A N 1
ATOM 727 C CA . ASP A 1 95 ? 10.880 7.084 -34.293 1.00 88.81 95 ASP A CA 1
ATOM 728 C C . ASP A 1 95 ? 12.257 6.390 -34.425 1.00 88.81 95 ASP A C 1
ATOM 730 O O . ASP A 1 95 ? 12.312 5.200 -34.734 1.00 88.81 95 ASP A O 1
ATOM 734 N N . GLY A 1 96 ? 13.377 7.089 -34.226 1.00 85.31 96 GLY A N 1
ATOM 735 C CA . GLY A 1 96 ? 14.733 6.588 -34.450 1.00 85.31 96 GLY A CA 1
ATOM 736 C C . GLY A 1 96 ? 15.355 5.834 -33.269 1.00 85.31 96 GLY A C 1
ATOM 737 O O . GLY A 1 96 ? 14.689 5.393 -32.328 1.00 85.31 96 GLY A O 1
ATOM 738 N N . PHE A 1 97 ? 16.663 5.605 -33.380 1.00 87.94 97 PHE A N 1
ATOM 739 C CA . PHE A 1 97 ? 17.494 4.915 -32.393 1.00 87.94 97 PHE A CA 1
ATOM 740 C C . PHE A 1 97 ? 18.661 5.830 -32.004 1.00 87.94 97 PHE A C 1
ATOM 742 O O . PHE A 1 97 ? 19.692 5.859 -32.685 1.00 87.94 97 PHE A O 1
ATOM 749 N N . CYS A 1 98 ? 18.500 6.597 -30.925 1.00 85.50 98 CYS A N 1
ATOM 750 C CA . CYS A 1 98 ? 19.365 7.739 -30.634 1.00 85.50 98 CYS A CA 1
ATOM 751 C C . CYS A 1 98 ? 20.111 7.623 -29.305 1.00 85.50 98 CYS A C 1
ATOM 753 O O . CYS A 1 98 ? 19.542 7.225 -28.295 1.00 85.50 98 CYS A O 1
ATOM 755 N N . ALA A 1 99 ? 21.381 8.032 -29.232 1.00 85.50 99 ALA A N 1
ATOM 756 C CA . ALA A 1 99 ? 22.059 8.019 -27.932 1.00 85.50 99 ALA A CA 1
ATOM 757 C C . ALA A 1 99 ? 21.504 9.123 -27.007 1.00 85.50 99 ALA A C 1
ATOM 759 O O . ALA A 1 99 ? 21.052 8.826 -25.898 1.00 85.50 99 ALA A O 1
ATOM 760 N N . ILE A 1 100 ? 21.519 10.384 -27.454 1.00 87.69 100 ILE A N 1
ATOM 761 C CA . ILE A 1 100 ? 21.224 11.560 -26.614 1.00 87.69 100 ILE A CA 1
ATOM 762 C C . ILE A 1 100 ? 20.406 12.603 -27.406 1.00 87.69 100 ILE A C 1
ATOM 764 O O . ILE A 1 100 ? 20.963 13.630 -27.807 1.00 87.69 100 ILE A O 1
ATOM 768 N N . PRO A 1 101 ? 19.110 12.367 -27.693 1.00 88.88 101 PRO A N 1
ATOM 769 C CA . PRO A 1 101 ? 18.270 13.397 -28.291 1.00 88.88 101 PRO A CA 1
ATOM 770 C C . PRO A 1 101 ? 17.865 14.461 -27.254 1.00 88.88 101 PRO A C 1
ATOM 772 O O . PRO A 1 101 ? 17.778 14.181 -26.061 1.00 88.88 101 PRO A O 1
ATOM 775 N N . ASN A 1 102 ? 17.588 15.701 -27.664 1.00 90.62 102 ASN A N 1
ATOM 776 C CA . ASN A 1 102 ? 16.959 16.661 -26.742 1.00 90.62 102 ASN A CA 1
ATOM 777 C C . ASN A 1 102 ? 15.458 16.349 -26.564 1.00 90.62 102 ASN A C 1
ATOM 779 O O . ASN A 1 102 ? 14.957 16.401 -25.444 1.00 90.62 102 ASN A O 1
ATOM 783 N N . TRP A 1 103 ? 14.766 15.965 -27.635 1.00 90.94 103 TRP A N 1
ATOM 784 C CA . TRP A 1 103 ? 13.385 15.474 -27.611 1.00 90.94 103 TRP A CA 1
ATOM 785 C C . TRP A 1 103 ? 13.290 14.144 -28.352 1.00 90.94 103 TRP A C 1
ATOM 787 O O . TRP A 1 103 ? 13.729 14.075 -29.498 1.00 90.94 103 TRP A O 1
ATOM 797 N N . ASP A 1 104 ? 12.706 13.134 -27.715 1.00 90.44 104 ASP A N 1
ATOM 798 C CA . ASP A 1 104 ? 12.269 11.885 -28.338 1.00 90.44 104 ASP A CA 1
ATOM 799 C C . ASP A 1 104 ? 10.742 11.772 -28.257 1.00 90.44 104 ASP A C 1
ATOM 801 O O . ASP A 1 104 ? 10.115 12.276 -27.319 1.00 90.44 104 ASP A O 1
ATOM 805 N N . ARG A 1 105 ? 10.135 11.165 -29.277 1.00 90.25 105 ARG A N 1
ATOM 806 C CA . ARG A 1 105 ? 8.686 10.977 -29.339 1.00 90.25 105 ARG A CA 1
ATOM 807 C C . ARG A 1 105 ? 8.297 9.521 -29.125 1.00 90.25 105 ARG A C 1
ATOM 809 O O . ARG A 1 105 ? 7.514 9.269 -28.229 1.00 90.25 105 ARG A O 1
ATOM 816 N N . ASP A 1 106 ? 8.788 8.616 -29.960 1.00 88.31 106 ASP A N 1
ATOM 817 C CA . ASP A 1 106 ? 8.410 7.197 -30.014 1.00 88.31 106 ASP A CA 1
ATOM 818 C C . ASP A 1 106 ? 9.672 6.306 -30.237 1.00 88.31 106 ASP A C 1
ATOM 820 O O . ASP A 1 106 ? 9.591 5.149 -30.680 1.00 88.31 106 ASP A O 1
ATOM 824 N N . GLY A 1 107 ? 10.870 6.866 -30.019 1.00 83.88 107 GLY A N 1
ATOM 825 C CA . GLY A 1 107 ? 12.177 6.280 -30.309 1.00 83.88 107 GLY A CA 1
ATOM 826 C C . GLY A 1 107 ? 12.707 5.315 -29.245 1.00 83.88 107 GLY A C 1
ATOM 827 O O . GLY A 1 107 ? 12.048 4.957 -28.269 1.00 83.88 107 GLY A O 1
ATOM 828 N N .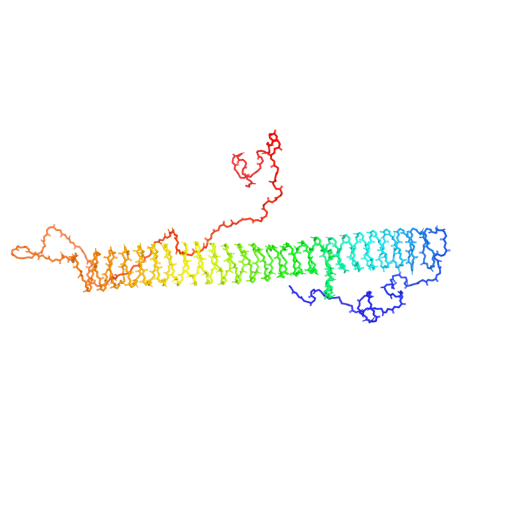 ILE A 1 108 ? 13.926 4.816 -29.476 1.00 85.81 108 ILE A N 1
ATOM 829 C CA . ILE A 1 108 ? 14.723 4.136 -28.443 1.00 85.81 108 ILE A CA 1
ATOM 830 C C . ILE A 1 108 ? 15.930 5.003 -28.152 1.00 85.81 108 ILE A C 1
ATOM 832 O O . ILE A 1 108 ? 16.750 5.230 -29.049 1.00 85.81 108 ILE A O 1
ATOM 836 N N . CYS A 1 109 ? 16.082 5.423 -26.896 1.00 82.50 109 CYS A N 1
ATOM 837 C CA . CYS A 1 109 ? 17.156 6.328 -26.546 1.00 82.50 109 CYS A CA 1
ATOM 838 C C . CYS A 1 109 ? 17.806 6.099 -25.184 1.00 82.50 109 CYS A C 1
ATOM 840 O O . CYS A 1 109 ? 17.262 5.446 -24.296 1.00 82.50 109 CYS A O 1
ATOM 842 N N . THR A 1 110 ? 19.042 6.590 -25.016 1.00 82.69 110 THR A N 1
ATOM 843 C CA . THR A 1 110 ? 19.777 6.373 -23.757 1.00 82.69 110 THR A CA 1
ATOM 844 C C . THR A 1 110 ? 19.529 7.499 -22.762 1.00 82.69 110 THR A C 1
ATOM 846 O O . THR A 1 110 ? 19.041 7.231 -21.669 1.00 82.69 110 THR A O 1
ATOM 849 N N . THR A 1 111 ? 19.785 8.761 -23.117 1.00 84.62 111 THR A N 1
ATOM 850 C CA . THR A 1 111 ? 19.647 9.880 -22.166 1.00 84.62 111 THR A CA 1
ATOM 851 C C . THR A 1 111 ? 18.944 11.097 -22.798 1.00 84.62 111 THR A C 1
ATOM 853 O O . THR A 1 111 ? 19.592 12.132 -22.992 1.00 84.62 111 THR A O 1
ATOM 856 N N . PRO A 1 112 ? 17.651 11.012 -23.177 1.00 85.94 112 PRO A N 1
ATOM 857 C CA . PRO A 1 112 ? 16.950 12.165 -23.730 1.00 85.94 112 PRO A CA 1
ATOM 858 C C . PRO A 1 112 ? 16.716 13.236 -22.655 1.00 85.94 112 PRO A C 1
ATOM 860 O O . PRO A 1 112 ? 16.712 12.945 -21.457 1.00 85.94 112 PRO A O 1
ATOM 863 N N . ASN A 1 113 ? 16.473 14.485 -23.050 1.00 87.62 113 ASN A N 1
ATOM 864 C CA . ASN A 1 113 ? 15.958 15.470 -22.092 1.00 87.62 113 ASN A CA 1
ATOM 865 C C . ASN A 1 113 ? 14.434 15.324 -21.909 1.00 87.62 113 ASN A C 1
ATOM 867 O O . ASN A 1 113 ? 13.958 15.384 -20.779 1.00 87.62 113 ASN A O 1
ATOM 871 N N . TRP A 1 114 ? 13.692 15.073 -22.987 1.00 88.06 114 TRP A N 1
ATOM 872 C CA . TRP A 1 114 ? 12.254 14.785 -22.969 1.00 88.06 114 TRP A CA 1
ATOM 873 C C . TRP A 1 114 ? 11.963 13.526 -23.779 1.00 88.06 114 TRP A C 1
ATOM 875 O O . TRP A 1 114 ? 12.414 13.442 -24.920 1.00 88.06 114 TRP A O 1
ATOM 885 N N . ASP A 1 115 ? 11.215 12.597 -23.196 1.00 88.50 115 ASP A N 1
ATOM 886 C CA . ASP A 1 115 ? 10.618 11.440 -23.862 1.00 88.50 115 ASP A CA 1
ATOM 887 C C . ASP A 1 115 ? 9.090 11.542 -23.757 1.00 88.50 115 ASP A C 1
ATOM 889 O O . ASP A 1 115 ? 8.556 12.098 -22.789 1.00 88.50 115 ASP A O 1
ATOM 893 N N . ARG A 1 116 ? 8.386 11.095 -24.798 1.00 87.88 116 ARG A N 1
ATOM 894 C CA . ARG A 1 116 ? 6.923 11.133 -24.844 1.00 87.88 116 ARG A CA 1
ATOM 895 C C . ARG A 1 116 ? 6.321 9.745 -24.764 1.00 87.88 116 ARG A C 1
ATOM 897 O O . ARG A 1 116 ? 5.429 9.585 -23.963 1.00 87.88 116 ARG A O 1
ATOM 904 N N . ASP A 1 117 ? 6.720 8.811 -25.609 1.00 85.94 117 ASP A N 1
ATOM 905 C CA . ASP A 1 117 ? 6.129 7.472 -25.741 1.00 85.94 117 ASP A CA 1
ATOM 906 C C . ASP A 1 117 ? 7.239 6.426 -26.049 1.00 85.94 117 ASP A C 1
ATOM 908 O O . ASP A 1 117 ? 6.965 5.313 -26.510 1.00 85.94 117 ASP A O 1
ATOM 912 N N . GLY A 1 118 ? 8.513 6.794 -25.850 1.00 80.12 118 GLY A N 1
ATOM 913 C CA . GLY A 1 118 ? 9.693 6.026 -26.233 1.00 80.12 118 GLY A CA 1
ATOM 914 C C . GLY A 1 118 ? 10.204 5.038 -25.179 1.00 80.12 118 GLY A C 1
ATOM 915 O O . GLY A 1 118 ? 9.614 4.792 -24.121 1.00 80.12 118 GLY A O 1
ATOM 916 N N . ILE A 1 119 ? 11.329 4.397 -25.516 1.00 81.38 119 ILE A N 1
ATOM 917 C CA . ILE A 1 119 ? 12.062 3.489 -24.622 1.00 81.38 119 ILE A CA 1
ATOM 918 C C . ILE A 1 119 ? 13.346 4.173 -24.149 1.00 81.38 119 ILE A C 1
ATOM 920 O O . ILE A 1 119 ? 14.430 3.981 -24.710 1.00 81.38 119 ILE A O 1
ATOM 924 N N . CYS A 1 120 ? 13.165 5.005 -23.124 1.00 75.88 120 CYS A N 1
ATOM 925 C CA . CYS A 1 120 ? 14.142 5.762 -22.343 1.00 75.88 120 CYS A CA 1
ATOM 926 C C . CYS A 1 120 ? 15.003 4.955 -21.340 1.00 75.88 120 CYS A C 1
ATOM 928 O O . CYS A 1 120 ? 14.420 4.334 -20.446 1.00 75.88 120 CYS A O 1
ATOM 930 N N . ALA A 1 121 ? 16.348 5.011 -21.353 1.00 75.12 121 ALA A N 1
ATOM 931 C CA . ALA A 1 121 ? 17.135 4.538 -20.193 1.00 75.12 121 ALA A CA 1
ATOM 932 C C . ALA A 1 121 ? 17.176 5.569 -19.043 1.00 75.12 121 ALA A C 1
ATOM 934 O O . ALA A 1 121 ? 16.936 5.214 -17.888 1.00 75.12 121 ALA A O 1
ATOM 935 N N . THR A 1 122 ? 17.472 6.842 -19.341 1.00 78.12 122 THR A N 1
ATOM 936 C CA . THR A 1 122 ? 17.508 7.935 -18.349 1.00 78.12 122 THR A CA 1
ATOM 937 C C . THR A 1 122 ? 17.009 9.281 -18.921 1.00 78.12 122 THR A C 1
ATOM 939 O O . THR A 1 122 ? 17.823 10.197 -19.115 1.00 78.12 122 THR A O 1
ATOM 942 N N . PRO A 1 123 ? 15.704 9.437 -19.223 1.00 81.12 123 PRO A N 1
ATOM 943 C CA . PRO A 1 123 ? 15.136 10.747 -19.541 1.00 81.12 123 PRO A CA 1
ATOM 944 C C . PRO A 1 123 ? 15.237 11.713 -18.358 1.00 81.12 123 PRO A C 1
ATOM 946 O O . PRO A 1 123 ? 15.393 11.295 -17.215 1.00 81.12 123 PRO A O 1
ATOM 949 N N . ASN A 1 124 ? 15.138 13.022 -18.602 1.00 84.62 124 ASN A N 1
ATOM 950 C CA . ASN A 1 124 ? 14.865 13.987 -17.527 1.00 84.62 124 ASN A CA 1
ATOM 951 C C . ASN A 1 124 ? 13.349 14.129 -17.278 1.00 84.62 124 ASN A C 1
ATOM 953 O O . ASN A 1 124 ? 12.954 14.284 -16.122 1.00 84.62 124 ASN A O 1
ATOM 957 N N . TRP A 1 125 ? 12.544 14.040 -18.343 1.00 83.94 125 TRP A N 1
ATOM 958 C CA . TRP A 1 125 ? 11.078 14.026 -18.338 1.00 83.94 125 TRP A CA 1
ATOM 959 C C . TRP A 1 125 ? 10.542 12.877 -19.195 1.00 83.94 125 TRP A C 1
ATOM 961 O O . TRP A 1 125 ? 10.973 12.733 -20.338 1.00 83.94 125 TRP A O 1
ATOM 971 N N . ASP A 1 126 ? 9.596 12.137 -18.630 1.00 85.38 126 ASP A N 1
ATOM 972 C CA . ASP A 1 126 ? 8.738 11.111 -19.234 1.00 85.38 126 ASP A CA 1
ATOM 973 C C . ASP A 1 126 ? 7.339 11.251 -18.583 1.00 85.38 126 ASP A C 1
ATOM 975 O O . ASP A 1 126 ? 7.170 12.021 -17.643 1.00 85.38 126 ASP A O 1
ATOM 979 N N . ARG A 1 127 ? 6.259 10.619 -19.007 1.00 85.81 127 ARG A N 1
ATOM 980 C CA . ARG A 1 127 ? 5.914 10.269 -20.371 1.00 85.81 127 ARG A CA 1
ATOM 981 C C . ARG A 1 127 ? 4.844 9.181 -20.374 1.00 85.81 127 ARG A C 1
ATOM 983 O O . ARG A 1 127 ? 4.338 8.725 -19.359 1.00 85.81 127 ARG A O 1
ATOM 990 N N . ASP A 1 128 ? 4.509 8.825 -21.589 1.00 83.44 128 ASP A N 1
ATOM 991 C CA . ASP A 1 128 ? 3.988 7.571 -22.102 1.00 83.44 128 ASP A CA 1
ATOM 992 C C . ASP A 1 128 ? 4.937 6.365 -21.946 1.00 83.44 128 ASP A C 1
ATOM 994 O O . ASP A 1 128 ? 4.595 5.249 -22.344 1.00 83.44 128 ASP A O 1
ATOM 998 N N . GLY A 1 129 ? 6.184 6.607 -21.525 1.00 74.31 129 GLY A N 1
ATOM 999 C CA . GLY A 1 129 ? 7.336 5.797 -21.895 1.00 74.31 129 GLY A CA 1
ATOM 1000 C C . GLY A 1 129 ? 7.643 4.611 -20.982 1.00 74.31 129 GLY A C 1
ATOM 1001 O O . GLY A 1 129 ? 7.055 4.376 -19.923 1.00 74.31 129 GLY A O 1
ATOM 1002 N N . PHE A 1 130 ? 8.628 3.827 -21.424 1.00 72.25 130 PHE A N 1
ATOM 1003 C CA . PHE A 1 130 ? 9.248 2.737 -20.662 1.00 72.25 130 PHE A CA 1
ATOM 1004 C C . PHE A 1 130 ? 10.777 2.980 -20.639 1.00 72.25 130 PHE A C 1
ATOM 1006 O O . PHE A 1 130 ? 11.486 2.566 -21.545 1.00 72.25 130 PHE A O 1
ATOM 1013 N N . LEU A 1 131 ? 11.439 3.596 -19.661 1.00 66.94 131 LEU A N 1
ATOM 1014 C CA . LEU A 1 131 ? 11.412 3.263 -18.235 1.00 66.94 131 LEU A CA 1
ATOM 1015 C C . LEU A 1 131 ? 12.322 2.047 -17.915 1.00 66.94 131 LEU A C 1
ATOM 1017 O O . LEU A 1 131 ? 12.421 1.575 -16.779 1.00 66.94 131 LEU A O 1
ATOM 1021 N N . CYS A 1 132 ? 13.037 1.536 -18.923 1.00 53.94 132 CYS A N 1
ATOM 1022 C CA . CYS A 1 132 ? 13.732 0.251 -18.892 1.00 53.94 132 CYS A CA 1
ATOM 1023 C C . CYS A 1 132 ? 15.055 0.267 -18.096 1.00 53.94 132 CYS A C 1
ATOM 1025 O O . CYS A 1 132 ? 16.138 0.384 -18.666 1.00 53.94 132 CYS A O 1
ATOM 1027 N N . HIS A 1 133 ? 14.977 0.046 -16.778 1.00 55.47 133 HIS A N 1
ATOM 1028 C CA . HIS A 1 133 ? 16.131 -0.165 -15.887 1.00 55.47 133 HIS A CA 1
ATOM 1029 C C . HIS A 1 133 ? 16.453 -1.671 -15.703 1.00 55.47 133 HIS A C 1
ATOM 1031 O O . HIS A 1 133 ? 15.862 -2.323 -14.834 1.00 55.47 133 HIS A O 1
ATOM 1037 N N . PRO A 1 134 ? 17.401 -2.287 -16.446 1.00 43.56 134 PRO A N 1
ATOM 1038 C CA . PRO A 1 134 ? 17.849 -3.634 -16.121 1.00 43.56 134 PRO A CA 1
ATOM 1039 C C . PRO A 1 134 ? 18.782 -3.578 -14.905 1.00 43.56 134 PRO A C 1
ATOM 1041 O O . PRO A 1 134 ? 19.965 -3.259 -15.011 1.00 43.56 134 PRO A O 1
ATOM 1044 N N . LYS A 1 135 ? 18.265 -3.937 -13.725 1.00 41.19 135 LYS A N 1
ATOM 1045 C CA . LYS A 1 135 ? 19.102 -4.320 -12.577 1.00 41.19 135 LYS A CA 1
ATOM 1046 C C . LYS A 1 135 ? 19.894 -5.582 -12.940 1.00 41.19 135 LYS A C 1
ATOM 1048 O O . LYS A 1 135 ? 19.421 -6.696 -12.735 1.00 41.19 135 LYS A O 1
ATOM 1053 N N . LEU A 1 136 ? 21.117 -5.421 -13.438 1.00 38.12 136 LEU A N 1
ATOM 1054 C CA . LEU A 1 136 ? 22.105 -6.497 -13.506 1.00 38.12 136 LEU A CA 1
ATOM 1055 C C . LEU A 1 136 ? 23.405 -6.048 -12.831 1.00 38.12 136 LEU A C 1
ATOM 1057 O O . LEU A 1 136 ? 24.275 -5.466 -13.461 1.00 38.12 136 LEU A O 1
ATOM 1061 N N . GLY A 1 137 ? 23.531 -6.382 -11.544 1.00 36.03 137 GLY A N 1
ATOM 1062 C CA . GLY A 1 137 ? 24.822 -6.689 -10.919 1.00 36.03 137 GLY A CA 1
ATOM 1063 C C . GLY A 1 137 ? 25.691 -5.523 -10.433 1.00 36.03 137 GLY A C 1
ATOM 1064 O O . GLY A 1 137 ? 26.446 -4.934 -11.189 1.00 36.03 137 GLY A O 1
ATOM 1065 N N . SER A 1 138 ? 25.666 -5.334 -9.110 1.00 44.69 138 SER A N 1
ATOM 1066 C CA . SER A 1 138 ? 26.768 -4.918 -8.222 1.00 44.69 138 SER A CA 1
ATOM 1067 C C . SER A 1 138 ? 27.680 -3.745 -8.614 1.00 44.69 138 SER A C 1
ATOM 1069 O O . SER A 1 138 ? 28.663 -3.921 -9.329 1.00 44.69 138 SER A O 1
ATOM 1071 N N . GLY A 1 139 ? 27.490 -2.645 -7.878 1.00 40.34 139 GLY A N 1
ATOM 1072 C CA . GLY A 1 139 ? 28.563 -1.753 -7.437 1.00 40.34 139 GLY A CA 1
ATOM 1073 C C . GLY A 1 139 ? 28.879 -0.625 -8.410 1.00 40.34 139 GLY A C 1
ATOM 1074 O O . GLY A 1 139 ? 29.233 -0.881 -9.552 1.00 40.34 139 GLY A O 1
ATOM 1075 N N . TRP A 1 140 ? 28.829 0.602 -7.885 1.00 31.34 140 TRP A N 1
ATOM 1076 C CA . TRP A 1 140 ? 29.062 1.901 -8.537 1.00 31.34 140 TRP A CA 1
ATOM 1077 C C . TRP A 1 140 ? 27.793 2.578 -9.071 1.00 31.34 140 TRP A C 1
ATOM 1079 O O . TRP A 1 140 ? 27.509 2.611 -10.264 1.00 31.34 140 TRP A O 1
ATOM 1089 N N . ASP A 1 141 ? 27.067 3.165 -8.116 1.00 45.59 141 ASP A N 1
ATOM 1090 C CA . ASP A 1 141 ? 26.044 4.190 -8.307 1.00 45.59 141 ASP A CA 1
ATOM 1091 C C . ASP A 1 141 ? 26.607 5.419 -9.027 1.00 45.59 141 ASP A C 1
ATOM 1093 O O . ASP A 1 141 ? 27.339 6.210 -8.436 1.00 45.59 141 ASP A O 1
ATOM 1097 N N . LEU A 1 142 ? 26.194 5.615 -10.276 1.00 33.88 142 LEU A N 1
ATOM 1098 C CA . LEU A 1 142 ? 26.021 6.932 -10.897 1.00 33.88 142 LEU A CA 1
ATOM 1099 C C . LEU A 1 142 ? 24.816 6.835 -11.849 1.00 33.88 142 LEU A C 1
ATOM 1101 O O . LEU A 1 142 ? 24.954 6.905 -13.067 1.00 33.88 142 LEU A O 1
ATOM 1105 N N . PHE A 1 143 ? 23.628 6.605 -11.283 1.00 42.94 143 PHE A N 1
ATOM 1106 C CA . PHE A 1 143 ? 22.370 6.503 -12.029 1.00 42.94 143 PHE A CA 1
ATOM 1107 C C . PHE A 1 143 ? 21.679 7.865 -12.107 1.00 42.94 143 PHE A C 1
ATOM 1109 O O . PHE A 1 143 ? 21.538 8.561 -11.100 1.00 42.94 143 PHE A O 1
ATOM 1116 N N . ARG A 1 144 ? 21.229 8.247 -13.306 1.00 47.88 144 ARG A N 1
ATOM 1117 C CA . ARG A 1 144 ? 20.381 9.426 -13.494 1.00 47.88 144 ARG A CA 1
ATOM 1118 C C . ARG A 1 144 ? 18.924 8.975 -13.427 1.00 47.88 144 ARG A C 1
ATOM 1120 O O . ARG A 1 144 ? 18.396 8.395 -14.365 1.00 47.88 144 ARG A O 1
ATOM 1127 N N . VAL A 1 145 ? 18.328 9.215 -12.268 1.00 58.69 145 VAL A N 1
ATOM 1128 C CA . VAL A 1 145 ? 16.883 9.174 -12.021 1.00 58.69 145 VAL A CA 1
ATOM 1129 C C . VAL A 1 145 ? 16.180 10.151 -12.981 1.00 58.69 145 VAL A C 1
ATOM 1131 O O . VAL A 1 145 ? 16.634 11.302 -13.045 1.00 58.69 145 VAL A O 1
ATOM 1134 N N . PRO A 1 146 ? 15.106 9.765 -13.710 1.00 67.69 146 PRO A N 1
ATOM 1135 C CA . PRO A 1 146 ? 14.238 10.758 -14.329 1.00 67.69 146 PRO A CA 1
ATOM 1136 C C . PRO A 1 146 ? 13.622 11.638 -13.248 1.00 67.69 146 PRO A C 1
ATOM 1138 O O . PRO A 1 146 ? 13.170 11.162 -12.204 1.00 67.69 146 PRO A O 1
ATOM 1141 N N . ASN A 1 147 ? 13.653 12.952 -13.465 1.00 79.50 147 ASN A N 1
ATOM 1142 C CA . ASN A 1 147 ? 13.104 13.874 -12.479 1.00 79.50 147 ASN A CA 1
ATOM 1143 C C . ASN A 1 147 ? 11.579 13.779 -12.423 1.00 79.50 147 ASN A C 1
ATOM 1145 O O . ASN A 1 147 ? 11.027 13.971 -11.343 1.00 79.50 147 ASN A O 1
ATOM 1149 N N . TRP A 1 148 ? 10.941 13.480 -13.554 1.00 82.44 148 TRP A N 1
ATOM 1150 C CA . TRP A 1 148 ? 9.493 13.419 -13.710 1.00 82.44 148 TRP A CA 1
ATOM 1151 C C . TRP A 1 148 ? 9.121 12.257 -14.631 1.00 82.44 148 TRP A C 1
ATOM 1153 O O . TRP A 1 148 ? 9.690 12.144 -15.717 1.00 82.44 148 TRP A O 1
ATOM 1163 N N . ASP A 1 149 ? 8.199 11.429 -14.161 1.00 85.56 149 ASP A N 1
ATOM 1164 C CA . ASP A 1 149 ? 7.396 10.458 -14.895 1.00 85.56 149 ASP A CA 1
ATOM 1165 C C . ASP A 1 149 ? 5.920 10.865 -14.704 1.00 85.56 149 ASP A C 1
ATOM 1167 O O . ASP A 1 149 ? 5.556 11.418 -13.664 1.00 85.56 149 ASP A O 1
ATOM 1171 N N . TRP A 1 150 ? 5.086 10.692 -15.723 1.00 86.00 150 TRP A N 1
ATOM 1172 C CA . TRP A 1 150 ? 3.660 10.996 -15.635 1.00 86.00 150 TRP A CA 1
ATOM 1173 C C . TRP A 1 150 ? 2.888 10.196 -16.679 1.00 86.00 150 TRP A C 1
ATOM 1175 O O . TRP A 1 150 ? 2.668 10.699 -17.787 1.00 86.00 150 TRP A O 1
ATOM 1185 N N . ASN A 1 151 ? 2.417 8.993 -16.343 1.00 84.56 151 ASN A N 1
ATOM 1186 C CA . ASN A 1 151 ? 1.905 8.044 -17.347 1.00 84.56 151 ASN A CA 1
ATOM 1187 C C . ASN A 1 151 ? 2.695 6.721 -17.419 1.00 84.56 151 ASN A C 1
ATOM 1189 O O . ASN A 1 151 ? 2.189 5.730 -17.958 1.00 84.56 151 ASN A O 1
ATOM 1193 N N . GLY A 1 152 ? 3.944 6.710 -16.944 1.00 79.12 152 GLY A N 1
ATOM 1194 C CA . GLY A 1 152 ? 4.963 5.799 -17.452 1.00 79.12 152 GLY A CA 1
ATOM 1195 C C . GLY A 1 152 ? 5.354 4.609 -16.574 1.00 79.12 152 GLY A C 1
ATOM 1196 O O . GLY A 1 152 ? 4.807 4.307 -15.513 1.00 79.12 152 GLY A O 1
ATOM 1197 N N . ILE A 1 153 ? 6.281 3.856 -17.163 1.00 78.31 153 ILE A N 1
ATOM 1198 C CA . ILE A 1 153 ? 7.039 2.665 -16.754 1.00 78.31 153 ILE A CA 1
ATOM 1199 C C . ILE A 1 153 ? 8.234 2.795 -15.798 1.00 78.31 153 ILE A C 1
ATOM 1201 O O . ILE A 1 153 ? 9.230 2.135 -16.109 1.00 78.31 153 ILE A O 1
ATOM 1205 N N . CYS A 1 154 ? 8.305 3.653 -14.775 1.00 74.12 154 CYS A N 1
ATOM 1206 C CA . CYS A 1 154 ? 9.622 3.963 -14.183 1.00 74.12 154 CYS A CA 1
ATOM 1207 C C . CYS A 1 154 ? 10.042 3.156 -12.945 1.00 74.12 154 CYS A C 1
ATOM 1209 O O . CYS A 1 154 ? 9.391 3.141 -11.910 1.00 74.12 154 CYS A O 1
ATOM 1211 N N . ALA A 1 155 ? 11.255 2.590 -12.950 1.00 76.00 155 ALA A N 1
ATOM 1212 C CA . ALA A 1 155 ? 11.805 1.988 -11.733 1.00 76.00 155 ALA A CA 1
ATOM 1213 C C . ALA A 1 155 ? 11.957 3.022 -10.597 1.00 76.00 155 ALA A C 1
ATOM 1215 O O . ALA A 1 155 ? 11.512 2.785 -9.470 1.00 76.00 155 ALA A O 1
ATOM 1216 N N . THR A 1 156 ? 12.600 4.153 -10.878 1.00 79.94 156 THR A N 1
ATOM 1217 C CA . THR A 1 156 ? 13.076 5.088 -9.851 1.00 79.94 156 THR A CA 1
ATOM 1218 C C . THR A 1 156 ? 12.977 6.546 -10.327 1.00 79.94 156 THR A C 1
ATOM 1220 O O . THR A 1 156 ? 14.015 7.135 -10.639 1.00 79.94 156 THR A O 1
ATOM 1223 N N . PRO A 1 157 ? 11.778 7.145 -10.437 1.00 80.94 157 PRO A N 1
ATOM 1224 C CA . PRO A 1 157 ? 11.652 8.574 -10.712 1.00 80.94 157 PRO A CA 1
ATOM 1225 C C . PRO A 1 157 ? 11.780 9.403 -9.420 1.00 80.94 157 PRO A C 1
ATOM 1227 O O . PRO A 1 157 ? 11.614 8.893 -8.315 1.00 80.94 157 PRO A O 1
ATOM 1230 N N . ASN A 1 158 ? 12.071 10.702 -9.515 1.00 85.75 158 ASN A N 1
ATOM 1231 C CA . ASN A 1 158 ? 11.848 11.600 -8.370 1.00 85.75 158 ASN A CA 1
ATOM 1232 C C . ASN A 1 158 ? 10.343 11.895 -8.232 1.00 85.75 158 ASN A C 1
ATOM 1234 O O . ASN A 1 158 ? 9.787 11.744 -7.145 1.00 85.75 158 ASN A O 1
ATOM 1238 N N . TRP A 1 159 ? 9.780 12.364 -9.347 1.00 86.25 159 TRP A N 1
ATOM 1239 C CA . TRP A 1 159 ? 8.392 12.610 -9.745 1.00 86.25 159 TRP A CA 1
ATOM 1240 C C . TRP A 1 159 ? 7.603 11.410 -10.278 1.00 86.25 159 TRP A C 1
ATOM 1242 O O . TRP A 1 159 ? 7.803 11.145 -11.449 1.00 86.25 159 TRP A O 1
ATOM 1252 N N . ASP A 1 160 ? 6.786 10.723 -9.476 1.00 88.25 160 ASP A N 1
ATOM 1253 C CA . ASP A 1 160 ? 5.656 9.836 -9.833 1.00 88.25 160 ASP A CA 1
ATOM 1254 C C . ASP A 1 160 ? 4.351 10.590 -10.166 1.00 88.25 160 ASP A C 1
ATOM 1256 O O . ASP A 1 160 ? 3.911 11.329 -9.279 1.00 88.25 160 ASP A O 1
ATOM 1260 N N . GLN A 1 161 ? 3.701 10.437 -11.321 1.00 90.56 161 GLN A N 1
ATOM 1261 C CA . GLN A 1 161 ? 2.269 10.739 -11.407 1.00 90.56 161 GLN A CA 1
ATOM 1262 C C . GLN A 1 161 ? 1.519 9.733 -12.291 1.00 90.56 161 GLN A C 1
ATOM 1264 O O . GLN A 1 161 ? 1.908 9.476 -13.429 1.00 90.56 161 GLN A O 1
ATOM 1269 N N . ASP A 1 162 ? 0.383 9.224 -11.813 1.00 88.25 162 ASP A N 1
ATOM 1270 C CA . ASP A 1 162 ? -0.496 8.296 -12.543 1.00 88.25 162 ASP A CA 1
ATOM 1271 C C . ASP A 1 162 ? 0.237 7.026 -13.061 1.00 88.25 162 ASP A C 1
ATOM 1273 O O . ASP A 1 162 ? -0.235 6.355 -13.987 1.00 88.25 162 ASP A O 1
ATOM 1277 N N . GLY A 1 163 ? 1.416 6.703 -12.511 1.00 83.00 163 GLY A N 1
ATOM 1278 C CA . GLY A 1 163 ? 2.391 5.805 -13.123 1.00 83.00 163 GLY A CA 1
ATOM 1279 C C . GLY A 1 163 ? 2.663 4.470 -12.417 1.00 83.00 163 GLY A C 1
ATOM 1280 O O . GLY A 1 163 ? 2.177 4.133 -11.339 1.00 83.00 163 GLY A O 1
ATOM 1281 N N . PHE A 1 164 ? 3.419 3.673 -13.170 1.00 82.31 164 PHE A N 1
ATOM 1282 C CA . PHE A 1 164 ? 4.170 2.435 -12.944 1.00 82.31 164 PHE A CA 1
ATOM 1283 C C . PHE A 1 164 ? 5.468 2.488 -12.162 1.00 82.31 164 PHE A C 1
ATOM 1285 O O . PHE A 1 164 ? 6.485 2.220 -12.801 1.00 82.31 164 PHE A O 1
ATOM 1292 N N . CYS A 1 165 ? 5.491 2.677 -10.834 1.00 79.25 165 CYS A N 1
ATOM 1293 C CA . CYS A 1 165 ? 6.780 2.891 -10.173 1.00 79.25 165 CYS A CA 1
ATOM 1294 C C . CYS A 1 165 ? 7.190 2.013 -8.982 1.00 79.25 165 CYS A C 1
ATOM 1296 O O . CYS A 1 165 ? 6.382 1.515 -8.191 1.00 79.25 165 CYS A O 1
ATOM 1298 N N . SER A 1 166 ? 8.510 1.773 -8.865 1.00 82.00 166 SER A N 1
ATOM 1299 C CA . SER A 1 166 ? 9.067 0.935 -7.792 1.00 82.00 166 SER A CA 1
ATOM 1300 C C . SER A 1 166 ? 9.517 1.740 -6.572 1.00 82.00 166 SER A C 1
ATOM 1302 O O . SER A 1 166 ? 9.164 1.370 -5.456 1.00 82.00 166 SER A O 1
ATOM 1304 N N . THR A 1 167 ? 10.254 2.841 -6.725 1.00 84.31 167 THR A N 1
ATOM 1305 C CA . THR A 1 167 ? 10.731 3.633 -5.572 1.00 84.31 167 THR A CA 1
ATOM 1306 C C . THR A 1 167 ? 10.801 5.130 -5.904 1.00 84.31 167 THR A C 1
ATOM 1308 O O . THR A 1 167 ? 11.905 5.659 -6.080 1.00 84.31 167 THR A O 1
ATOM 1311 N N . PRO A 1 168 ? 9.661 5.827 -6.047 1.00 84.75 168 PRO A N 1
ATOM 1312 C CA . PRO A 1 168 ? 9.666 7.257 -6.308 1.00 84.75 168 PRO A CA 1
ATOM 1313 C C . PRO A 1 168 ? 9.974 8.041 -5.023 1.00 84.75 168 PRO A C 1
ATOM 1315 O O . PRO A 1 168 ? 9.791 7.545 -3.908 1.00 84.75 168 PRO A O 1
ATOM 1318 N N . ASN A 1 169 ? 10.393 9.301 -5.144 1.00 87.56 169 ASN A N 1
ATOM 1319 C CA . ASN A 1 169 ? 10.405 10.187 -3.975 1.00 87.56 169 ASN A CA 1
ATOM 1320 C C . ASN A 1 169 ? 8.999 10.712 -3.662 1.00 87.56 169 ASN A C 1
ATOM 1322 O O . ASN A 1 169 ? 8.606 10.758 -2.498 1.00 87.56 169 ASN A O 1
ATOM 1326 N N . TRP A 1 170 ? 8.255 11.087 -4.691 1.00 88.38 170 TRP A N 1
ATOM 1327 C CA . TRP A 1 170 ? 6.874 11.531 -4.595 1.00 88.38 170 TRP A CA 1
ATOM 1328 C C . TRP A 1 170 ? 6.054 10.750 -5.601 1.00 88.38 170 TRP A C 1
ATOM 1330 O O . TRP A 1 170 ? 6.453 10.697 -6.756 1.00 88.38 170 TRP A O 1
ATOM 1340 N N . ASP A 1 171 ? 4.948 10.176 -5.159 1.00 91.38 171 ASP A N 1
ATOM 1341 C CA . ASP A 1 171 ? 3.920 9.592 -6.006 1.00 91.38 171 ASP A CA 1
ATOM 1342 C C . ASP A 1 171 ? 2.635 10.412 -5.878 1.00 91.38 171 ASP A C 1
ATOM 1344 O O . ASP A 1 171 ? 2.342 10.975 -4.813 1.00 91.38 171 ASP A O 1
ATOM 1348 N N . GLN A 1 172 ? 1.915 10.533 -6.984 1.00 92.38 172 GLN A N 1
ATOM 1349 C CA . GLN A 1 172 ? 0.600 11.141 -7.038 1.00 92.38 172 GLN A CA 1
ATOM 1350 C C . GLN A 1 172 ? -0.284 10.307 -7.967 1.00 92.38 172 GLN A C 1
ATOM 1352 O O . GLN A 1 172 ? -0.003 10.221 -9.159 1.00 92.38 172 GLN A O 1
ATOM 1357 N N . ASP A 1 173 ? -1.360 9.727 -7.436 1.00 90.50 173 ASP A N 1
ATOM 1358 C CA . ASP A 1 173 ? -2.328 8.916 -8.190 1.00 90.50 173 ASP A CA 1
ATOM 1359 C C . ASP A 1 173 ? -1.722 7.643 -8.861 1.00 90.50 173 ASP A C 1
ATOM 1361 O O . ASP A 1 173 ? -2.354 7.018 -9.719 1.00 90.50 173 ASP A O 1
ATOM 1365 N N . GLY A 1 174 ? -0.499 7.234 -8.490 1.00 87.50 174 GLY A N 1
ATOM 1366 C CA . GLY A 1 174 ? 0.244 6.115 -9.086 1.00 87.50 174 GLY A CA 1
ATOM 1367 C C . GLY A 1 174 ? 0.202 4.798 -8.297 1.00 87.50 174 GLY A C 1
ATOM 1368 O O . GLY A 1 174 ? -0.588 4.594 -7.370 1.00 87.50 174 GLY A O 1
ATOM 1369 N N . ILE A 1 175 ? 1.019 3.830 -8.729 1.00 87.62 175 ILE A N 1
ATOM 1370 C CA . ILE A 1 175 ? 1.271 2.573 -8.006 1.00 87.62 175 ILE A CA 1
ATOM 1371 C C . ILE A 1 175 ? 2.681 2.041 -8.297 1.00 87.62 175 ILE A C 1
ATOM 1373 O O . ILE A 1 175 ? 2.997 1.679 -9.422 1.00 87.62 175 ILE A O 1
ATOM 1377 N N . CYS A 1 176 ? 3.604 1.827 -7.361 1.00 84.94 176 CYS A N 1
ATOM 1378 C CA . CYS A 1 176 ? 3.773 2.458 -6.060 1.00 84.94 176 CYS A CA 1
ATOM 1379 C C . CYS A 1 176 ? 4.327 1.474 -5.001 1.00 84.94 176 CYS A C 1
ATOM 1381 O O . CYS A 1 176 ? 4.121 1.618 -3.809 1.00 84.94 176 CYS A O 1
ATOM 1383 N N . THR A 1 177 ? 5.122 0.475 -5.390 1.00 87.12 177 THR A N 1
ATOM 1384 C CA . THR A 1 177 ? 6.387 0.212 -4.690 1.00 87.12 177 THR A CA 1
ATOM 1385 C C . THR A 1 177 ? 6.581 0.606 -3.203 1.00 87.12 177 THR A C 1
ATOM 1387 O O . THR A 1 177 ? 6.086 0.019 -2.240 1.00 87.12 177 THR A O 1
ATOM 1390 N N . THR A 1 178 ? 7.419 1.633 -3.070 1.00 88.12 178 THR A N 1
ATOM 1391 C CA . THR A 1 178 ? 8.144 2.060 -1.874 1.00 88.12 178 THR A CA 1
ATOM 1392 C C . THR A 1 178 ? 8.368 3.593 -1.972 1.00 88.12 178 THR A C 1
ATOM 1394 O O . THR A 1 178 ? 9.517 4.041 -2.041 1.00 88.12 178 THR A O 1
ATOM 1397 N N . PRO A 1 179 ? 7.313 4.430 -2.090 1.00 87.56 179 PRO A N 1
ATOM 1398 C CA . PRO A 1 179 ? 7.484 5.881 -2.189 1.00 87.56 179 PRO A CA 1
ATOM 1399 C C . PRO A 1 179 ? 7.934 6.507 -0.860 1.00 87.56 179 PRO A C 1
ATOM 1401 O O . PRO A 1 179 ? 7.653 5.987 0.220 1.00 87.56 179 PRO A O 1
ATOM 1404 N N . ASN A 1 180 ? 8.587 7.673 -0.895 1.00 89.19 180 ASN A N 1
ATOM 1405 C CA . ASN A 1 180 ? 8.727 8.472 0.332 1.00 89.19 180 ASN A CA 1
ATOM 1406 C C . ASN A 1 180 ? 7.409 9.179 0.685 1.00 89.19 180 ASN A C 1
ATOM 1408 O O . ASN A 1 180 ? 7.008 9.180 1.847 1.00 89.19 180 ASN A O 1
ATOM 1412 N N . TRP A 1 181 ? 6.746 9.760 -0.307 1.00 90.44 181 TRP A N 1
ATOM 1413 C CA . TRP A 1 181 ? 5.453 10.417 -0.163 1.00 90.44 181 TRP A CA 1
ATOM 1414 C C . TRP A 1 181 ? 4.499 9.881 -1.212 1.00 90.44 181 TRP A C 1
ATOM 1416 O O . TRP A 1 181 ? 4.856 9.884 -2.385 1.00 90.44 181 TRP A O 1
ATOM 1426 N N . ASP A 1 182 ? 3.316 9.474 -0.782 1.00 92.69 182 ASP A N 1
ATOM 1427 C CA . ASP A 1 182 ? 2.204 9.101 -1.641 1.00 92.69 182 ASP A CA 1
ATOM 1428 C C . ASP A 1 182 ? 1.040 10.073 -1.424 1.00 92.69 182 ASP A C 1
ATOM 1430 O O . ASP A 1 182 ? 0.780 10.536 -0.303 1.00 92.69 182 ASP A O 1
ATOM 1434 N N . GLN A 1 183 ? 0.382 10.425 -2.519 1.00 92.75 183 GLN A N 1
ATOM 1435 C CA . GLN A 1 183 ? -0.854 11.177 -2.515 1.00 92.75 183 GLN A CA 1
ATOM 1436 C C . GLN A 1 183 ? -1.834 10.489 -3.462 1.00 92.75 183 GLN A C 1
ATOM 1438 O O . GLN A 1 183 ? -1.603 10.472 -4.665 1.00 92.75 183 GLN A O 1
ATOM 1443 N N . ASP A 1 184 ? -2.935 9.972 -2.917 1.00 90.38 184 ASP A N 1
ATOM 1444 C CA . ASP A 1 184 ? -4.025 9.356 -3.684 1.00 90.38 184 ASP A CA 1
ATOM 1445 C C . ASP A 1 184 ? -3.630 8.062 -4.460 1.00 90.38 184 ASP A C 1
ATOM 1447 O O . ASP A 1 184 ? -4.411 7.561 -5.271 1.00 90.38 184 ASP A O 1
ATOM 1451 N N . GLY A 1 185 ? -2.443 7.485 -4.214 1.00 88.50 185 GLY A N 1
ATOM 1452 C CA . GLY A 1 185 ? -1.931 6.296 -4.905 1.00 88.50 185 GLY A CA 1
ATOM 1453 C C . GLY A 1 185 ? -2.239 4.951 -4.232 1.00 88.50 185 GLY A C 1
ATOM 1454 O O . GLY A 1 185 ? -2.949 4.847 -3.226 1.00 88.50 185 GLY A O 1
ATOM 1455 N N . ILE A 1 186 ? -1.716 3.869 -4.823 1.00 90.25 186 ILE A N 1
ATOM 1456 C CA . ILE A 1 186 ? -1.736 2.519 -4.237 1.00 90.25 186 ILE A CA 1
ATOM 1457 C C . ILE A 1 186 ? -0.304 2.061 -3.996 1.00 90.25 186 ILE A C 1
ATOM 1459 O O . ILE A 1 186 ? 0.408 1.684 -4.933 1.00 90.25 186 ILE A O 1
ATOM 1463 N N . CYS A 1 187 ? 0.084 1.984 -2.724 1.00 87.69 187 CYS A N 1
ATOM 1464 C CA . CYS A 1 187 ? 1.468 1.734 -2.361 1.00 87.69 187 CYS A CA 1
ATOM 1465 C C . CYS A 1 187 ? 1.670 0.577 -1.384 1.00 87.69 187 CYS A C 1
ATOM 1467 O O . CYS A 1 187 ? 0.826 0.263 -0.552 1.00 87.69 187 CYS A O 1
ATOM 1469 N N . ALA A 1 188 ? 2.821 -0.102 -1.436 1.00 89.75 188 ALA A N 1
ATOM 1470 C CA . ALA A 1 188 ? 3.098 -1.108 -0.409 1.00 89.75 188 ALA A CA 1
ATOM 1471 C C . ALA A 1 188 ? 3.543 -0.412 0.884 1.00 89.75 188 ALA A C 1
ATOM 1473 O O . ALA A 1 188 ? 2.883 -0.535 1.921 1.00 89.75 188 ALA A O 1
ATOM 1474 N N . THR A 1 189 ? 4.643 0.342 0.829 1.00 90.69 189 THR A N 1
ATOM 1475 C CA . THR A 1 189 ? 5.296 0.859 2.043 1.00 90.69 189 THR A CA 1
ATOM 1476 C C . THR A 1 189 ? 5.741 2.329 1.909 1.00 90.69 189 THR A C 1
ATOM 1478 O O . THR A 1 189 ? 6.946 2.587 1.810 1.00 90.69 189 THR A O 1
ATOM 1481 N N . PRO A 1 190 ? 4.815 3.311 1.895 1.00 89.19 190 PRO A N 1
ATOM 1482 C CA . PRO A 1 190 ? 5.191 4.723 1.946 1.00 89.19 190 PRO A CA 1
ATOM 1483 C C . PRO A 1 190 ? 5.840 5.120 3.275 1.00 89.19 190 PRO A C 1
ATOM 1485 O O . PRO A 1 190 ? 5.549 4.541 4.320 1.00 89.19 190 PRO A O 1
ATOM 1488 N N . ASN A 1 191 ? 6.622 6.202 3.300 1.00 90.81 191 ASN A N 1
ATOM 1489 C CA . ASN A 1 191 ? 6.859 6.891 4.576 1.00 90.81 191 ASN A CA 1
ATOM 1490 C C . ASN A 1 191 ? 5.649 7.745 4.981 1.00 90.81 191 ASN A C 1
ATOM 1492 O O . ASN A 1 191 ? 5.266 7.745 6.149 1.00 90.81 191 ASN A O 1
ATOM 1496 N N . TRP A 1 192 ? 5.052 8.454 4.029 1.00 90.38 192 TRP A N 1
ATOM 1497 C CA . TRP A 1 192 ? 3.869 9.279 4.239 1.00 90.38 192 TRP A CA 1
ATOM 1498 C C . TRP A 1 192 ? 2.831 8.959 3.177 1.00 90.38 192 TRP A C 1
ATOM 1500 O O . TRP A 1 192 ? 3.143 9.060 1.996 1.00 90.38 192 TRP A O 1
ATOM 1510 N N . ASP A 1 193 ? 1.621 8.636 3.611 1.00 92.94 193 ASP A N 1
ATOM 1511 C CA . ASP A 1 193 ? 0.421 8.569 2.786 1.00 92.94 193 ASP A CA 1
ATOM 1512 C C . ASP A 1 193 ? -0.536 9.689 3.212 1.00 92.94 193 ASP A C 1
ATOM 1514 O O . ASP A 1 193 ? -0.585 10.092 4.386 1.00 92.94 193 ASP A O 1
ATOM 1518 N N . GLN A 1 194 ? -1.215 10.287 2.239 1.00 90.00 194 GLN A N 1
ATOM 1519 C CA . GLN A 1 194 ? -2.236 11.289 2.495 1.00 90.00 194 GLN A CA 1
ATOM 1520 C C . GLN A 1 194 ? -3.650 10.738 2.366 1.00 90.00 194 GLN A C 1
ATOM 1522 O O . GLN A 1 194 ? -4.442 11.023 3.249 1.00 90.00 194 GLN A O 1
ATOM 1527 N N . ASP A 1 195 ? -3.946 10.018 1.292 1.00 90.25 195 ASP A N 1
ATOM 1528 C CA . ASP A 1 195 ? -5.315 9.702 0.858 1.00 90.25 195 ASP A CA 1
ATOM 1529 C C . ASP A 1 195 ? -5.341 8.372 0.052 1.00 90.25 195 ASP A C 1
ATOM 1531 O O . ASP A 1 195 ? -6.308 8.066 -0.646 1.00 90.25 195 ASP A O 1
ATOM 1535 N N . GLY A 1 196 ? -4.251 7.593 0.091 1.00 87.88 196 GLY A N 1
ATOM 1536 C CA . GLY A 1 196 ? -4.037 6.403 -0.727 1.00 87.88 196 GLY A CA 1
ATOM 1537 C C . GLY A 1 196 ? -4.478 5.088 -0.081 1.00 87.88 196 GLY A C 1
ATOM 1538 O O . GLY A 1 196 ? -5.141 5.029 0.959 1.00 87.88 196 GLY A O 1
ATOM 1539 N N . ILE A 1 197 ? -4.124 3.985 -0.745 1.00 90.56 197 ILE A N 1
ATOM 1540 C CA . ILE A 1 197 ? -4.297 2.621 -0.231 1.00 90.56 197 ILE A CA 1
ATOM 1541 C C . ILE A 1 197 ? -2.921 2.020 0.002 1.00 90.56 197 ILE A C 1
ATOM 1543 O O . ILE A 1 197 ? -2.212 1.703 -0.958 1.00 90.56 197 ILE A O 1
ATOM 1547 N N . CYS A 1 198 ? -2.578 1.781 1.268 1.00 88.44 198 CYS A N 1
ATOM 1548 C CA . CYS A 1 198 ? -1.242 1.338 1.641 1.00 88.44 198 CYS A CA 1
ATOM 1549 C C . CYS A 1 198 ? -1.210 0.072 2.501 1.00 88.44 198 CYS A C 1
ATOM 1551 O O . CYS A 1 198 ? -2.112 -0.211 3.282 1.00 88.44 198 CYS A O 1
ATOM 1553 N N . THR A 1 199 ? -0.142 -0.729 2.416 1.00 90.25 199 THR A N 1
ATOM 1554 C CA . THR A 1 199 ? 0.006 -1.851 3.367 1.00 90.25 199 THR A CA 1
ATOM 1555 C C . THR A 1 199 ? 0.631 -1.400 4.682 1.00 90.25 199 THR A C 1
ATOM 1557 O O . THR A 1 199 ? 0.044 -1.626 5.738 1.00 90.25 199 THR A O 1
ATOM 1560 N N . THR A 1 200 ? 1.792 -0.741 4.652 1.00 91.06 200 THR A N 1
ATOM 1561 C CA . THR A 1 200 ? 2.545 -0.433 5.880 1.00 91.06 200 THR A CA 1
ATOM 1562 C C . THR A 1 200 ? 3.180 0.969 5.858 1.00 91.06 200 THR A C 1
ATOM 1564 O O . THR A 1 200 ? 4.413 1.071 5.828 1.00 91.06 200 THR A O 1
ATOM 1567 N N . PRO A 1 201 ? 2.402 2.069 5.836 1.00 89.94 201 PRO A N 1
ATOM 1568 C CA . PRO A 1 201 ? 3.005 3.392 5.891 1.00 89.94 201 PRO A CA 1
ATOM 1569 C C . PRO A 1 201 ? 3.533 3.744 7.287 1.00 89.94 201 PRO A C 1
ATOM 1571 O O . PRO A 1 201 ? 3.063 3.236 8.303 1.00 89.94 201 PRO A O 1
ATOM 1574 N N . ASN A 1 202 ? 4.501 4.659 7.378 1.00 90.75 202 ASN A N 1
ATOM 1575 C CA . ASN A 1 202 ? 4.855 5.225 8.687 1.00 90.75 202 ASN A CA 1
ATOM 1576 C C . ASN A 1 202 ? 3.781 6.206 9.179 1.00 90.75 202 ASN A C 1
ATOM 1578 O O . ASN A 1 202 ? 3.429 6.187 10.356 1.00 90.75 202 ASN A O 1
ATOM 1582 N N . TRP A 1 203 ? 3.265 7.045 8.288 1.00 90.69 203 TRP A N 1
ATOM 1583 C CA . TRP A 1 203 ? 2.204 8.001 8.580 1.00 90.69 203 TRP A CA 1
ATOM 1584 C C . TRP A 1 203 ? 1.126 7.899 7.516 1.00 90.69 203 TRP A C 1
ATOM 1586 O O . TRP A 1 203 ? 1.438 8.061 6.341 1.00 90.69 203 TRP A O 1
ATOM 1596 N N . ASP A 1 204 ? -0.110 7.684 7.940 1.00 92.81 204 ASP A N 1
ATOM 1597 C CA . ASP A 1 204 ? -1.311 7.835 7.129 1.00 92.81 204 ASP A CA 1
ATOM 1598 C C . ASP A 1 204 ? -2.125 9.020 7.657 1.00 92.81 204 ASP A C 1
ATOM 1600 O O . ASP A 1 204 ? -2.065 9.367 8.844 1.00 92.81 204 ASP A O 1
ATOM 1604 N N . ARG A 1 205 ? -2.816 9.709 6.753 1.00 90.25 205 ARG A N 1
ATOM 1605 C CA . ARG A 1 205 ? -3.673 10.829 7.102 1.00 90.25 205 ARG A CA 1
ATOM 1606 C C . ARG A 1 205 ? -5.140 10.516 6.891 1.00 90.25 205 ARG A C 1
ATOM 1608 O O . ARG A 1 205 ? -5.868 10.749 7.828 1.00 90.25 205 ARG A O 1
ATOM 1615 N N . ASP A 1 206 ? -5.570 10.130 5.706 1.00 90.50 206 ASP A N 1
ATOM 1616 C CA . ASP A 1 206 ? -6.983 9.943 5.358 1.00 90.50 206 ASP A CA 1
ATOM 1617 C C . ASP A 1 206 ? -7.143 8.670 4.478 1.00 90.50 206 ASP A C 1
ATOM 1619 O O . ASP A 1 206 ? -8.165 8.484 3.815 1.00 90.50 206 ASP A O 1
ATOM 1623 N N . GLY A 1 207 ? -6.122 7.801 4.436 1.00 88.06 207 GLY A N 1
ATOM 1624 C CA . GLY A 1 207 ? -6.041 6.632 3.564 1.00 88.06 207 GLY A CA 1
ATOM 1625 C C . GLY A 1 207 ? -6.637 5.349 4.149 1.00 88.06 207 GLY A C 1
ATOM 1626 O O . GLY A 1 207 ? -7.296 5.324 5.192 1.00 88.06 207 GLY A O 1
ATOM 1627 N N . ILE A 1 208 ? -6.435 4.245 3.426 1.00 90.56 208 ILE A N 1
ATOM 1628 C CA . ILE A 1 208 ? -6.783 2.888 3.867 1.00 90.56 208 ILE A CA 1
ATOM 1629 C C . ILE A 1 208 ? -5.499 2.091 4.037 1.00 90.56 208 ILE A C 1
ATOM 1631 O O . ILE A 1 208 ? -4.853 1.738 3.047 1.00 90.56 208 ILE A O 1
ATOM 1635 N N . CYS A 1 209 ? -5.169 1.740 5.282 1.00 88.38 209 CYS A N 1
ATOM 1636 C CA . CYS A 1 209 ? -3.910 1.086 5.607 1.00 88.38 209 CYS A CA 1
ATOM 1637 C C . CYS A 1 209 ? -4.058 -0.226 6.378 1.00 88.38 209 CYS A C 1
ATOM 1639 O O . CYS A 1 209 ? -4.887 -0.376 7.268 1.00 88.38 209 CYS A O 1
ATOM 1641 N N . ALA A 1 210 ? -3.190 -1.207 6.119 1.00 90.56 210 ALA A N 1
ATOM 1642 C CA . ALA A 1 210 ? -3.171 -2.388 6.982 1.00 90.56 210 ALA A CA 1
ATOM 1643 C C . ALA A 1 210 ? -2.518 -2.052 8.336 1.00 90.56 210 ALA A C 1
ATOM 1645 O O . ALA A 1 210 ? -3.161 -2.152 9.386 1.00 90.56 210 ALA A O 1
ATOM 1646 N N . THR A 1 211 ? -1.251 -1.631 8.333 1.00 91.25 211 THR A N 1
ATOM 1647 C CA . THR A 1 211 ? -0.455 -1.512 9.566 1.00 91.25 211 THR A CA 1
ATOM 1648 C C . THR A 1 211 ? 0.364 -0.210 9.625 1.00 91.25 211 THR A C 1
ATOM 1650 O O . THR A 1 211 ? 1.596 -0.260 9.516 1.00 91.25 211 THR A O 1
ATOM 1653 N N . PRO A 1 212 ? -0.267 0.970 9.771 1.00 89.44 212 PRO A N 1
ATOM 1654 C CA . PRO A 1 212 ? 0.488 2.208 9.910 1.00 89.44 212 PRO A CA 1
ATOM 1655 C C . PRO A 1 212 ? 1.130 2.362 11.297 1.00 89.44 212 PRO A C 1
ATOM 1657 O O . PRO A 1 212 ? 0.641 1.832 12.294 1.00 89.44 212 PRO A O 1
ATOM 1660 N N . ASN A 1 213 ? 2.211 3.141 11.408 1.00 91.06 213 ASN A N 1
ATOM 1661 C CA . ASN A 1 213 ? 2.682 3.565 12.735 1.00 91.06 213 ASN A CA 1
ATOM 1662 C C . ASN A 1 213 ? 1.776 4.654 13.325 1.00 91.06 213 ASN A C 1
ATOM 1664 O O . ASN A 1 213 ? 1.441 4.598 14.507 1.00 91.06 213 ASN A O 1
ATOM 1668 N N . TRP A 1 214 ? 1.384 5.625 12.509 1.00 90.19 214 TRP A N 1
ATOM 1669 C CA . TRP A 1 214 ? 0.454 6.684 12.875 1.00 90.19 214 TRP A CA 1
ATOM 1670 C C . TRP A 1 214 ? -0.628 6.781 11.815 1.00 90.19 214 TRP A C 1
ATOM 1672 O O . TRP A 1 214 ? -0.302 6.967 10.647 1.00 90.19 214 TRP A O 1
ATOM 1682 N N . ASP A 1 215 ? -1.877 6.681 12.239 1.00 92.81 215 ASP A N 1
ATOM 1683 C CA . ASP A 1 215 ? -3.045 7.044 11.455 1.00 92.81 215 ASP A CA 1
ATOM 1684 C C . ASP A 1 215 ? -3.656 8.311 12.049 1.00 92.81 215 ASP A C 1
ATOM 1686 O O . ASP A 1 215 ? -3.708 8.486 13.276 1.00 92.81 215 ASP A O 1
ATOM 1690 N N . ARG A 1 216 ? -4.044 9.230 11.169 1.00 90.62 216 ARG A N 1
ATOM 1691 C CA . ARG A 1 216 ? -4.836 10.372 11.570 1.00 90.62 216 ARG A CA 1
ATOM 1692 C C . ARG A 1 216 ? -6.300 10.024 11.416 1.00 90.62 216 ARG A C 1
ATOM 1694 O O . ARG A 1 216 ? -6.867 9.666 12.416 1.00 90.62 216 ARG A O 1
ATOM 1701 N N . ASP A 1 217 ? -6.878 10.147 10.238 1.00 90.75 217 ASP A N 1
ATOM 1702 C CA . ASP A 1 217 ? -8.308 10.127 9.943 1.00 90.75 217 ASP A CA 1
ATOM 1703 C C . ASP A 1 217 ? -8.747 8.880 9.130 1.00 90.75 217 ASP A C 1
ATOM 1705 O O . ASP A 1 217 ? -9.803 8.884 8.491 1.00 90.75 217 ASP A O 1
ATOM 1709 N N . GLY A 1 218 ? -7.927 7.823 9.110 1.00 88.12 218 GLY A N 1
ATOM 1710 C CA . GLY A 1 218 ? -7.994 6.736 8.138 1.00 88.12 218 GLY A CA 1
ATOM 1711 C C . GLY A 1 218 ? -8.735 5.442 8.517 1.00 88.12 218 GLY A C 1
ATOM 1712 O O . GLY A 1 218 ? -9.357 5.256 9.563 1.00 88.12 218 GLY A O 1
ATOM 1713 N N . ILE A 1 219 ? -8.685 4.564 7.517 1.00 90.38 219 ILE A N 1
ATOM 1714 C CA . ILE A 1 219 ? -9.023 3.145 7.342 1.00 90.38 219 ILE A CA 1
ATOM 1715 C C . ILE A 1 219 ? -8.056 2.073 7.843 1.00 90.38 219 ILE A C 1
ATOM 1717 O O . ILE A 1 219 ? -7.461 1.450 6.963 1.00 90.38 219 ILE A O 1
ATOM 1721 N N . CYS A 1 220 ? -7.897 1.767 9.140 1.00 88.19 220 CYS A N 1
ATOM 1722 C CA . CYS A 1 220 ? -6.765 0.918 9.555 1.00 88.19 220 CYS A CA 1
ATOM 1723 C C . CYS A 1 220 ? -7.062 -0.417 10.261 1.00 88.19 220 CYS A C 1
ATOM 1725 O O . CYS A 1 220 ? -7.977 -0.560 11.071 1.00 88.19 220 CYS A O 1
ATOM 1727 N N . THR A 1 221 ? -6.237 -1.448 10.002 1.00 90.31 221 THR A N 1
ATOM 1728 C CA . THR A 1 221 ? -6.353 -2.725 10.743 1.00 90.31 221 THR A CA 1
ATOM 1729 C C . THR A 1 221 ? -5.535 -2.768 12.028 1.00 90.31 221 THR A C 1
ATOM 1731 O O . THR A 1 221 ? -6.063 -3.196 13.051 1.00 90.31 221 THR A O 1
ATOM 1734 N N . THR A 1 222 ? -4.271 -2.346 12.038 1.00 90.31 222 THR A N 1
ATOM 1735 C CA . THR A 1 222 ? -3.440 -2.422 13.255 1.00 90.31 222 THR A CA 1
ATOM 1736 C C . THR A 1 222 ? -2.481 -1.225 13.384 1.00 90.31 222 THR A C 1
ATOM 1738 O O . THR A 1 222 ? -1.265 -1.405 13.246 1.00 90.31 222 THR A O 1
ATOM 1741 N N . PRO A 1 223 ? -2.978 0.005 13.624 1.00 89.38 223 PRO A N 1
ATOM 1742 C CA . PRO A 1 223 ? -2.096 1.134 13.904 1.00 89.38 223 PRO A CA 1
ATOM 1743 C C . PRO A 1 223 ? -1.354 0.985 15.233 1.00 89.38 223 PRO A C 1
ATOM 1745 O O . PRO A 1 223 ? -1.869 0.404 16.188 1.00 89.38 223 PRO A O 1
ATOM 1748 N N . ASN A 1 224 ? -0.186 1.615 15.368 1.00 90.75 224 ASN A N 1
ATOM 1749 C CA . ASN A 1 224 ? 0.336 1.890 16.713 1.00 90.75 224 ASN A CA 1
ATOM 1750 C C . ASN A 1 224 ? -0.426 3.045 17.375 1.00 90.75 224 ASN A C 1
ATOM 1752 O O . ASN A 1 224 ? -0.798 2.943 18.542 1.00 90.75 224 ASN A O 1
ATOM 1756 N N . TRP A 1 225 ? -0.662 4.122 16.636 1.00 90.00 225 TRP A N 1
ATOM 1757 C CA . TRP A 1 225 ? -1.447 5.264 17.083 1.00 90.00 225 TRP A CA 1
ATOM 1758 C C . TRP A 1 225 ? -2.502 5.569 16.039 1.00 90.00 225 TRP A C 1
ATOM 1760 O O . TRP A 1 225 ? -2.154 5.773 14.881 1.00 90.00 225 TRP A O 1
ATOM 1770 N N . ASP A 1 226 ? -3.752 5.615 16.463 1.00 92.50 226 ASP A N 1
ATOM 1771 C CA . ASP A 1 226 ? -4.837 6.236 15.726 1.00 92.50 226 ASP A CA 1
ATOM 1772 C C . ASP A 1 226 ? -5.213 7.521 16.471 1.00 92.50 226 ASP A C 1
ATOM 1774 O O . ASP A 1 226 ? -5.196 7.578 17.712 1.00 92.50 226 ASP A O 1
ATOM 1778 N N . ARG A 1 227 ? -5.440 8.599 15.722 1.00 90.25 227 ARG A N 1
ATOM 1779 C CA . ARG A 1 227 ? -5.836 9.873 16.313 1.00 90.25 227 ARG A CA 1
ATOM 1780 C C . ARG A 1 227 ? -7.305 10.133 16.144 1.00 90.25 227 ARG A C 1
ATOM 1782 O O . ARG A 1 227 ? -7.901 10.592 17.108 1.00 90.25 227 ARG A O 1
ATOM 1789 N N . ASP A 1 228 ? -7.740 9.942 14.909 1.00 90.19 228 ASP A N 1
ATOM 1790 C CA . ASP A 1 228 ? -8.871 10.526 14.220 1.00 90.19 228 ASP A CA 1
ATOM 1791 C C . ASP A 1 228 ? -9.556 9.453 13.227 1.00 90.19 228 ASP A C 1
ATOM 1793 O O . ASP A 1 228 ? -10.406 9.826 12.422 1.00 90.19 228 ASP A O 1
ATOM 1797 N N . GLY A 1 229 ? -9.291 8.114 13.271 1.00 87.88 229 GLY A N 1
ATOM 1798 C CA . GLY A 1 229 ? -9.916 6.963 12.512 1.00 87.88 229 GLY A CA 1
ATOM 1799 C C . GLY A 1 229 ? -10.844 6.037 13.367 1.00 87.88 229 GLY A C 1
ATOM 1800 O O . GLY A 1 229 ? -11.337 6.480 14.403 1.00 87.88 229 GLY A O 1
ATOM 1801 N N . ILE A 1 230 ? -11.250 4.775 13.109 1.00 90.25 230 ILE A N 1
ATOM 1802 C CA . ILE A 1 230 ? -11.340 3.865 11.952 1.00 90.25 230 ILE A CA 1
ATOM 1803 C C . ILE A 1 230 ? -10.506 2.588 12.134 1.00 90.25 230 ILE A C 1
ATOM 1805 O O . ILE A 1 230 ? -10.026 2.061 11.130 1.00 90.25 230 ILE A O 1
ATOM 1809 N N . CYS A 1 231 ? -10.375 2.029 13.353 1.00 87.94 231 CYS A N 1
ATOM 1810 C CA . CYS A 1 231 ? -9.419 0.948 13.599 1.00 87.94 231 CYS A CA 1
ATOM 1811 C C . CYS A 1 231 ? -9.951 -0.365 14.205 1.00 87.94 231 CYS A C 1
ATOM 1813 O O . CYS A 1 231 ? -10.378 -0.493 15.339 1.00 87.94 231 CYS A O 1
ATOM 1815 N N . THR A 1 232 ? -9.743 -1.433 13.453 1.00 90.19 232 THR A N 1
ATOM 1816 C CA . THR A 1 232 ? -8.983 -2.598 13.896 1.00 90.19 232 THR A CA 1
ATOM 1817 C C . THR A 1 232 ? -8.660 -2.880 15.384 1.00 90.19 232 THR A C 1
ATOM 1819 O O . THR A 1 232 ? -9.497 -3.107 16.260 1.00 90.19 232 THR A O 1
ATOM 1822 N N . THR A 1 233 ? -7.351 -2.920 15.644 1.00 90.31 233 THR A N 1
ATOM 1823 C CA . THR A 1 233 ? -6.722 -3.191 16.940 1.00 90.31 233 THR A CA 1
ATOM 1824 C C . THR A 1 233 ? -5.538 -2.236 17.169 1.00 90.31 233 THR A C 1
ATOM 1826 O O . THR A 1 233 ? -4.383 -2.649 17.006 1.00 90.31 233 THR A O 1
ATOM 1829 N N . PRO A 1 234 ? -5.776 -0.947 17.468 1.00 88.88 234 PRO A N 1
ATOM 1830 C CA . PRO A 1 234 ? -4.678 -0.017 17.703 1.00 88.88 234 PRO A CA 1
ATOM 1831 C C . PRO A 1 234 ? -4.029 -0.203 19.083 1.00 88.88 234 PRO A C 1
ATOM 1833 O O . PRO A 1 234 ? -4.638 -0.728 20.013 1.00 88.88 234 PRO A O 1
ATOM 1836 N N . ASN A 1 235 ? -2.790 0.265 19.268 1.00 90.31 235 ASN A N 1
ATOM 1837 C CA . ASN A 1 235 ? -2.233 0.368 20.626 1.00 90.31 235 ASN A CA 1
ATOM 1838 C C . ASN A 1 235 ? -2.800 1.580 21.382 1.00 90.31 235 ASN A C 1
ATOM 1840 O O . ASN A 1 235 ? -3.100 1.466 22.569 1.00 90.31 235 A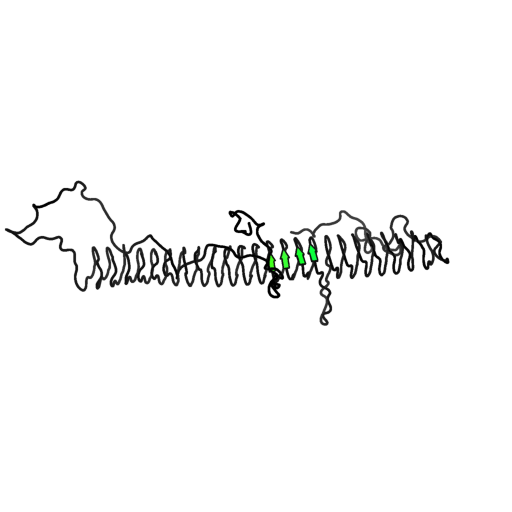SN A O 1
ATOM 1844 N N . TRP A 1 236 ? -2.931 2.717 20.704 1.00 89.25 236 TRP A N 1
ATOM 1845 C CA . TRP A 1 236 ? -3.467 3.968 21.238 1.00 89.25 236 TRP A CA 1
ATOM 1846 C C . TRP A 1 236 ? -4.410 4.596 20.228 1.00 89.25 236 TRP A C 1
ATOM 1848 O O . TRP A 1 236 ? -4.146 4.518 19.032 1.00 89.25 236 TRP A O 1
ATOM 1858 N N . ASP A 1 237 ? -5.475 5.225 20.702 1.00 91.94 237 ASP A N 1
ATOM 1859 C CA . ASP A 1 237 ? -6.612 5.568 19.850 1.00 91.94 237 ASP A CA 1
ATOM 1860 C C . ASP A 1 237 ? -7.330 6.791 20.441 1.00 91.94 237 ASP A C 1
ATOM 1862 O O . ASP A 1 237 ? -7.752 6.678 21.577 1.00 91.94 237 ASP A O 1
ATOM 1866 N N . ARG A 1 238 ? -7.406 7.968 19.777 1.00 90.12 238 ARG A N 1
ATOM 1867 C CA . ARG A 1 238 ? -7.691 9.280 20.428 1.00 90.12 238 ARG A CA 1
ATOM 1868 C C . ARG A 1 238 ? -9.086 9.971 20.486 1.00 90.12 238 ARG A C 1
ATOM 1870 O O . ARG A 1 238 ? -9.392 10.331 21.597 1.00 90.12 238 ARG A O 1
ATOM 1877 N N . ASP A 1 239 ? -9.931 10.225 19.487 1.00 90.50 239 ASP A N 1
ATOM 1878 C CA . ASP A 1 239 ? -11.406 10.544 19.599 1.00 90.50 239 ASP A CA 1
ATOM 1879 C C . ASP A 1 239 ? -12.494 9.711 18.726 1.00 90.50 239 ASP A C 1
ATOM 1881 O O . ASP A 1 239 ? -13.270 10.322 18.004 1.00 90.50 239 ASP A O 1
ATOM 1885 N N . GLY A 1 240 ? -12.603 8.359 18.659 1.00 87.81 240 GLY A N 1
ATOM 1886 C CA . GLY A 1 240 ? -12.923 7.535 17.441 1.00 87.81 240 GLY A CA 1
ATOM 1887 C C . GLY A 1 240 ? -13.525 6.151 17.561 1.00 87.81 240 GLY A C 1
ATOM 1888 O O . GLY A 1 240 ? -14.270 5.918 18.498 1.00 87.81 240 GLY A O 1
ATOM 1889 N N . ILE A 1 241 ? -13.284 5.255 16.585 1.00 90.12 241 ILE A N 1
ATOM 1890 C CA . ILE A 1 241 ? -13.961 3.942 16.543 1.00 90.12 241 ILE A CA 1
ATOM 1891 C C . ILE A 1 241 ? -12.994 2.765 16.403 1.00 90.12 241 ILE A C 1
ATOM 1893 O O . ILE A 1 241 ? -12.415 2.558 15.333 1.00 90.12 241 ILE A O 1
ATOM 1897 N N . CYS A 1 242 ? -12.968 1.926 17.445 1.00 87.94 242 CYS A N 1
ATOM 1898 C CA . CYS A 1 242 ? -12.329 0.602 17.494 1.00 87.94 242 CYS A CA 1
ATOM 1899 C C . CYS A 1 242 ? -13.306 -0.427 18.119 1.00 87.94 242 CYS A C 1
ATOM 1901 O O . CYS A 1 242 ? -14.446 -0.100 18.371 1.00 87.94 242 CYS A O 1
ATOM 1903 N N . THR A 1 243 ? -13.101 -1.706 18.421 1.00 90.00 243 THR A N 1
ATOM 1904 C CA . THR A 1 243 ? -12.090 -2.673 18.079 1.00 90.00 243 THR A CA 1
ATOM 1905 C C . THR A 1 243 ? -11.353 -3.170 19.326 1.00 90.00 243 THR A C 1
ATOM 1907 O O . THR A 1 243 ? -11.922 -3.356 20.413 1.00 90.00 243 THR A O 1
ATOM 1910 N N . THR A 1 244 ? -10.078 -3.464 19.074 1.00 90.00 244 THR A N 1
ATOM 1911 C CA . THR A 1 244 ? -8.971 -3.910 19.937 1.00 90.00 244 THR A CA 1
ATOM 1912 C C . THR A 1 244 ? -8.072 -2.882 20.631 1.00 90.00 244 THR A C 1
ATOM 1914 O O . THR A 1 244 ? -6.881 -3.204 20.660 1.00 90.00 244 THR A O 1
ATOM 1917 N N . PRO A 1 245 ? -8.488 -1.696 21.133 1.00 89.06 245 PRO A N 1
ATOM 1918 C CA . PRO A 1 245 ? -7.491 -0.772 21.644 1.00 89.06 245 PRO A CA 1
ATOM 1919 C C . PRO A 1 245 ? -6.899 -1.229 22.984 1.00 89.06 245 PRO A C 1
ATOM 1921 O O . PRO A 1 245 ? -7.603 -1.677 23.893 1.00 89.06 245 PRO A O 1
ATOM 1924 N N . ASN A 1 246 ? -5.579 -1.076 23.130 1.00 90.81 246 ASN A N 1
ATOM 1925 C CA . ASN A 1 246 ? -4.939 -1.188 24.444 1.00 90.81 246 ASN A CA 1
ATOM 1926 C C . ASN A 1 246 ? -5.256 0.035 25.312 1.00 90.81 246 ASN A C 1
ATOM 1928 O O . ASN A 1 246 ? -5.590 -0.110 26.488 1.00 90.81 246 ASN A O 1
ATOM 1932 N N . TRP A 1 247 ? -5.113 1.227 24.740 1.00 89.31 247 TRP A N 1
ATOM 1933 C CA . TRP A 1 247 ? -5.325 2.481 25.440 1.00 89.31 247 TRP A CA 1
ATOM 1934 C C . TRP A 1 247 ? -6.215 3.397 24.666 1.00 89.31 247 TRP A C 1
ATOM 1936 O O . TRP A 1 247 ? -5.946 3.761 23.520 1.00 89.31 247 TRP A O 1
ATOM 1946 N N . ASP A 1 248 ? -7.261 3.764 25.367 1.00 92.25 248 ASP A N 1
ATOM 1947 C CA . ASP A 1 248 ? -8.288 4.608 24.869 1.00 92.25 248 ASP A CA 1
ATOM 1948 C C . ASP A 1 248 ? -7.787 6.114 24.796 1.00 92.25 248 ASP A C 1
ATOM 1950 O O . ASP A 1 248 ? -6.983 6.451 25.662 1.00 92.25 248 ASP A O 1
ATOM 1954 N N . ARG A 1 249 ? -8.302 7.124 24.033 1.00 90.31 249 ARG A N 1
ATOM 1955 C CA . ARG A 1 249 ? -8.448 8.583 24.414 1.00 90.31 249 ARG A CA 1
ATOM 1956 C C . ARG A 1 249 ? -9.868 9.281 24.381 1.00 90.31 249 ARG A C 1
ATOM 1958 O O . ARG A 1 249 ? -10.022 9.947 25.373 1.00 90.31 249 ARG A O 1
ATOM 1965 N N . ASP A 1 250 ? -10.810 9.240 23.406 1.00 90.62 250 ASP A N 1
ATOM 1966 C CA . ASP A 1 250 ? -12.176 9.906 23.245 1.00 90.62 250 ASP A CA 1
ATOM 1967 C C . ASP A 1 250 ? -13.323 9.350 22.298 1.00 90.62 250 ASP A C 1
ATOM 1969 O O . ASP A 1 250 ? -14.303 10.055 22.105 1.00 90.62 250 ASP A O 1
ATOM 1973 N N . GLY A 1 251 ? -13.342 8.129 21.741 1.00 88.12 251 GLY A N 1
ATOM 1974 C CA . GLY A 1 251 ? -14.149 7.039 22.326 1.00 88.12 251 GLY A CA 1
ATOM 1975 C C . GLY A 1 251 ? -15.430 6.397 21.899 1.00 88.12 251 GLY A C 1
ATOM 1976 O O . GLY A 1 251 ? -16.370 6.485 22.681 1.00 88.12 251 GLY A O 1
ATOM 1977 N N . ILE A 1 252 ? -15.429 5.482 20.934 1.00 90.19 252 ILE A N 1
ATOM 1978 C CA . ILE A 1 252 ? -16.319 4.310 21.001 1.00 90.19 252 ILE A CA 1
ATOM 1979 C C . ILE A 1 252 ? -15.653 2.992 20.591 1.00 90.19 252 ILE A C 1
ATOM 1981 O O . ILE A 1 252 ? -15.332 2.771 19.419 1.00 90.19 252 ILE A O 1
ATOM 1985 N N . CYS A 1 253 ? -15.482 2.078 21.549 1.00 87.81 253 CYS A N 1
ATOM 1986 C CA . CYS A 1 253 ? -14.966 0.758 21.225 1.00 87.81 253 CYS A CA 1
ATOM 1987 C C . CYS A 1 253 ? -15.501 -0.413 22.028 1.00 87.81 253 CYS A C 1
ATOM 1989 O O . CYS A 1 253 ? -16.293 -0.311 22.954 1.00 87.81 253 CYS A O 1
ATOM 1991 N N . THR A 1 254 ? -15.175 -1.611 21.560 1.00 90.06 254 THR A N 1
ATOM 1992 C CA . THR A 1 254 ? -15.782 -2.825 22.095 1.00 90.06 254 THR A CA 1
ATOM 1993 C C . THR A 1 254 ? -15.081 -3.281 23.364 1.00 90.06 254 THR A C 1
ATOM 1995 O O . THR A 1 254 ? -15.747 -3.501 24.374 1.00 90.06 254 THR A O 1
ATOM 1998 N N . THR A 1 255 ? -13.755 -3.426 23.345 1.00 90.31 255 THR A N 1
ATOM 1999 C CA . THR A 1 255 ? -13.055 -4.163 24.409 1.00 90.31 255 THR A CA 1
ATOM 2000 C C . THR A 1 255 ? -11.716 -3.554 24.867 1.00 90.31 255 THR A C 1
ATOM 2002 O O . THR A 1 255 ? -10.708 -4.259 24.825 1.00 90.31 255 THR A O 1
ATOM 2005 N N . PRO A 1 256 ? -11.689 -2.306 25.381 1.00 89.06 256 PRO A N 1
ATOM 2006 C CA . PRO A 1 256 ? -10.690 -1.770 26.289 1.00 89.06 256 PRO A CA 1
ATOM 2007 C C . PRO A 1 256 ? -9.723 -2.665 27.030 1.00 89.06 256 PRO A C 1
ATOM 2009 O O . PRO A 1 256 ? -10.196 -3.441 27.859 1.00 89.06 256 PRO A O 1
ATOM 2012 N N . ASN A 1 257 ? -8.414 -2.418 26.985 1.00 90.88 257 ASN A N 1
ATOM 2013 C CA . ASN A 1 257 ? -7.666 -2.592 28.238 1.00 90.88 257 ASN A CA 1
ATOM 2014 C C . ASN A 1 257 ? -7.881 -1.394 29.179 1.00 90.88 257 ASN A C 1
ATOM 2016 O O . ASN A 1 257 ? -8.170 -1.606 30.357 1.00 90.88 257 ASN A O 1
ATOM 2020 N N . TRP A 1 258 ? -7.793 -0.166 28.668 1.00 89.94 258 TRP A N 1
ATOM 2021 C CA . TRP A 1 258 ? -8.028 1.063 29.431 1.00 89.94 258 TRP A CA 1
ATOM 2022 C C . TRP A 1 258 ? -8.913 2.037 28.647 1.00 89.94 258 TRP A C 1
ATOM 2024 O O . TRP A 1 258 ? -8.543 2.412 27.537 1.00 89.94 258 TRP A O 1
ATOM 2034 N N . ASP A 1 259 ? -10.029 2.430 29.259 1.00 92.00 259 ASP A N 1
ATOM 2035 C CA . ASP A 1 259 ? -10.921 3.551 28.928 1.00 92.00 259 ASP A CA 1
ATOM 2036 C C . ASP A 1 259 ? -10.759 4.611 30.054 1.00 92.00 259 ASP A C 1
ATOM 2038 O O . ASP A 1 259 ? -10.377 4.272 31.180 1.00 92.00 259 ASP A O 1
ATOM 2042 N N . ARG A 1 260 ? -11.004 5.901 29.804 1.00 90.25 260 ARG A N 1
ATOM 2043 C CA . ARG A 1 260 ? -11.095 6.910 30.877 1.00 90.25 260 ARG A CA 1
ATOM 2044 C C . ARG A 1 260 ? -12.279 7.900 30.834 1.00 90.25 260 ARG A C 1
ATOM 2046 O O . ARG A 1 260 ? -12.394 8.622 31.786 1.00 90.25 260 ARG A O 1
ATOM 2053 N N . ASP A 1 261 ? -13.165 7.954 29.855 1.00 90.75 261 ASP A N 1
ATOM 2054 C CA . ASP A 1 261 ? -14.223 8.978 29.595 1.00 90.75 261 ASP A CA 1
ATOM 2055 C C . ASP A 1 261 ? -15.150 8.584 28.389 1.00 90.75 261 ASP A C 1
ATOM 2057 O O . ASP A 1 261 ? -15.794 9.441 27.788 1.00 90.75 261 ASP A O 1
ATOM 2061 N N . GLY A 1 262 ? -15.194 7.325 27.938 1.00 88.31 262 GLY A N 1
ATOM 2062 C CA . GLY A 1 262 ? -15.513 6.961 26.550 1.00 88.31 262 GLY A CA 1
ATOM 2063 C C . GLY A 1 262 ? -16.702 6.064 26.497 1.00 88.31 262 GLY A C 1
ATOM 2064 O O . GLY A 1 262 ? -17.432 5.976 27.477 1.00 88.31 262 GLY A O 1
ATOM 2065 N N . ILE A 1 263 ? -16.961 5.443 25.354 1.00 89.62 263 ILE A N 1
ATOM 2066 C CA . ILE A 1 263 ? -18.086 4.524 25.242 1.00 89.62 263 ILE A CA 1
ATOM 2067 C C . ILE A 1 263 ? -17.560 3.136 24.920 1.00 89.62 263 ILE A C 1
ATOM 2069 O O . ILE A 1 263 ? -17.274 2.823 23.765 1.00 89.62 263 ILE A O 1
ATOM 2073 N N . CYS A 1 264 ? -17.516 2.282 25.940 1.00 87.69 264 CYS A N 1
ATOM 2074 C CA . CYS A 1 264 ? -17.022 0.923 25.798 1.00 87.69 264 CYS A CA 1
ATOM 2075 C C . CYS A 1 264 ? -18.066 -0.152 26.099 1.00 87.69 264 CYS A C 1
ATOM 2077 O O . CYS A 1 264 ? -19.023 0.056 26.843 1.00 87.69 264 CYS A O 1
ATOM 2079 N N . ALA A 1 265 ? -17.909 -1.348 25.525 1.00 90.31 265 ALA A N 1
ATOM 2080 C CA . ALA A 1 265 ? -18.716 -2.487 25.962 1.00 90.31 265 ALA A CA 1
ATOM 2081 C C . ALA A 1 265 ? -18.078 -3.139 27.195 1.00 90.31 265 ALA A C 1
ATOM 2083 O O . ALA A 1 265 ? -18.707 -3.194 28.251 1.00 90.31 265 ALA A O 1
ATOM 2084 N N . THR A 1 266 ? -16.829 -3.599 27.096 1.00 90.50 266 THR A N 1
ATOM 2085 C CA . THR A 1 266 ? -16.208 -4.420 28.150 1.00 90.50 266 THR A CA 1
ATOM 2086 C C . THR A 1 266 ? -14.731 -4.060 28.403 1.00 90.50 266 THR A C 1
ATOM 2088 O O . THR A 1 266 ? -13.851 -4.863 28.073 1.00 90.50 266 THR A O 1
ATOM 2091 N N . PRO A 1 267 ? -14.402 -2.873 28.950 1.00 88.50 267 PRO A N 1
ATOM 2092 C CA . PRO A 1 267 ? -13.012 -2.555 29.252 1.00 88.50 267 PRO A CA 1
ATOM 2093 C C . PRO A 1 267 ? -12.518 -3.237 30.535 1.00 88.50 267 PRO A C 1
ATOM 2095 O O . PRO A 1 267 ? -13.288 -3.541 31.443 1.00 88.50 267 PRO A O 1
ATOM 2098 N N . ASN A 1 268 ? -11.209 -3.460 30.661 1.00 90.69 268 ASN A N 1
ATOM 2099 C CA . ASN A 1 268 ? -10.647 -3.905 31.942 1.00 90.69 268 ASN A CA 1
ATOM 2100 C C . ASN A 1 268 ? -10.671 -2.785 32.994 1.00 90.69 268 ASN A C 1
ATOM 2102 O O . ASN A 1 268 ? -11.005 -3.043 34.149 1.00 90.69 268 ASN A O 1
ATOM 2106 N N . TRP A 1 269 ? -10.333 -1.564 32.596 1.00 89.69 269 TRP A N 1
ATOM 2107 C CA . TRP A 1 269 ? -10.375 -0.381 33.448 1.00 89.69 269 TRP A CA 1
ATOM 2108 C C . TRP A 1 269 ? -11.124 0.729 32.728 1.00 89.69 269 TRP A C 1
ATOM 2110 O O . TRP A 1 269 ? -10.775 1.040 31.592 1.00 89.69 269 TRP A O 1
ATOM 2120 N N . ASP A 1 270 ? -12.106 1.314 33.400 1.00 91.88 270 ASP A N 1
ATOM 2121 C CA . ASP A 1 270 ? -12.744 2.571 33.031 1.00 91.88 270 ASP A CA 1
ATOM 2122 C C . ASP A 1 270 ? -12.513 3.594 34.149 1.00 91.88 270 ASP A C 1
ATOM 2124 O O . ASP A 1 270 ? -12.424 3.240 35.331 1.00 91.88 270 ASP A O 1
ATOM 2128 N N . ARG A 1 271 ? -12.344 4.862 33.777 1.00 90.19 271 ARG A N 1
ATOM 2129 C CA . ARG A 1 271 ? -12.113 5.941 34.737 1.00 90.19 271 ARG A CA 1
ATOM 2130 C C . ARG A 1 271 ? -13.313 6.855 34.877 1.00 90.19 271 ARG A C 1
ATOM 2132 O O . ARG A 1 271 ? -13.747 7.025 35.993 1.00 90.19 271 ARG A O 1
ATOM 2139 N N . ASP A 1 272 ? -13.785 7.465 33.806 1.00 90.50 272 ASP A N 1
ATOM 2140 C CA . ASP A 1 272 ? -14.855 8.467 33.798 1.00 90.50 272 ASP A CA 1
ATOM 2141 C C . ASP A 1 272 ? -15.821 8.196 32.607 1.00 90.50 272 ASP A C 1
ATOM 2143 O O . ASP A 1 272 ? -16.553 9.083 32.157 1.00 90.50 272 ASP A O 1
ATOM 2147 N N . GLY A 1 273 ? -15.768 6.990 32.021 1.00 87.94 273 GLY A N 1
ATOM 2148 C CA . GLY A 1 273 ? -16.465 6.604 30.798 1.00 87.94 273 GLY A CA 1
ATOM 2149 C C . GLY A 1 273 ? -17.808 5.925 31.012 1.00 87.94 273 GLY A C 1
ATOM 2150 O O . GLY A 1 273 ? -18.476 6.064 32.037 1.00 87.94 273 GLY A O 1
ATOM 2151 N N . ILE A 1 274 ? -18.275 5.271 29.954 1.00 89.00 274 ILE A N 1
ATOM 2152 C CA . ILE A 1 274 ? -19.590 4.653 29.873 1.00 89.00 274 ILE A CA 1
ATOM 2153 C C . ILE A 1 274 ? -19.448 3.257 29.329 1.00 89.00 274 ILE A C 1
ATOM 2155 O O . ILE A 1 274 ? -19.336 3.038 28.116 1.00 89.00 274 ILE A O 1
ATOM 2159 N N . CYS A 1 275 ? -19.565 2.302 30.241 1.00 87.00 275 CYS A N 1
ATOM 2160 C CA . CYS A 1 275 ? -19.275 0.916 29.943 1.00 87.00 275 CYS A CA 1
ATOM 2161 C C . CYS A 1 275 ? -20.477 0.009 30.165 1.00 87.00 275 CYS A C 1
ATOM 2163 O O . CYS A 1 275 ? -21.352 0.278 30.980 1.00 87.00 275 CYS A O 1
ATOM 2165 N N . ALA A 1 276 ? -20.557 -1.109 29.446 1.00 89.75 276 ALA A N 1
ATOM 2166 C CA . ALA A 1 276 ? -21.508 -2.141 29.842 1.00 89.75 276 ALA A CA 1
ATOM 2167 C C . ALA A 1 276 ? -20.936 -2.941 31.022 1.00 89.75 276 ALA A C 1
ATOM 2169 O O . ALA A 1 276 ? -21.536 -2.985 32.089 1.00 89.75 276 ALA A O 1
ATOM 2170 N N . THR A 1 277 ? -19.768 -3.560 30.887 1.00 89.62 277 THR A N 1
ATOM 2171 C CA . THR A 1 277 ? -19.297 -4.525 31.894 1.00 89.62 277 THR A CA 1
ATOM 2172 C C . THR A 1 277 ? -17.796 -4.380 32.169 1.00 89.62 277 THR A C 1
ATOM 2174 O O . THR A 1 277 ? -17.016 -5.232 31.726 1.00 89.62 277 THR A O 1
ATOM 2177 N N . PRO A 1 278 ? -17.338 -3.309 32.845 1.00 88.00 278 PRO A N 1
ATOM 2178 C CA . PRO A 1 278 ? -15.920 -3.167 33.134 1.00 88.00 278 PRO A CA 1
ATOM 2179 C C . PRO A 1 278 ? -15.478 -4.043 34.317 1.00 88.00 278 PRO A C 1
ATOM 2181 O O . PRO A 1 278 ? -16.275 -4.392 35.188 1.00 88.00 278 PRO A O 1
ATOM 2184 N N . ASN A 1 279 ? -14.191 -4.394 34.400 1.00 90.06 279 ASN A N 1
ATOM 2185 C CA . ASN A 1 279 ? -13.677 -5.035 35.621 1.00 90.06 279 ASN A CA 1
ATOM 2186 C C . ASN A 1 279 ? -13.513 -4.024 36.764 1.00 90.06 279 ASN A C 1
ATOM 2188 O O . ASN A 1 279 ? -13.836 -4.338 37.906 1.00 90.06 279 ASN A O 1
ATOM 2192 N N . TRP A 1 280 ? -13.022 -2.830 36.454 1.00 88.00 280 TRP A N 1
ATOM 2193 C CA . TRP A 1 280 ? -12.881 -1.728 37.398 1.00 88.00 280 TRP A CA 1
ATOM 2194 C C . TRP A 1 280 ? -13.458 -0.468 36.773 1.00 88.00 280 TRP A C 1
ATOM 2196 O O . TRP A 1 280 ? -13.042 -0.103 35.676 1.00 88.00 280 TRP A O 1
ATOM 2206 N N . ASP A 1 281 ? -14.378 0.174 37.480 1.00 91.19 281 ASP A N 1
ATOM 2207 C CA . ASP A 1 281 ? -14.868 1.516 37.189 1.00 91.19 281 ASP A CA 1
ATOM 2208 C C . ASP A 1 281 ? -14.482 2.445 38.342 1.00 91.19 281 ASP A C 1
ATOM 2210 O O . ASP A 1 281 ? -14.542 2.064 39.519 1.00 91.19 281 ASP A O 1
ATOM 2214 N N . ARG A 1 282 ? -14.014 3.646 38.005 1.00 89.25 282 ARG A N 1
ATOM 2215 C CA . ARG A 1 282 ? -13.624 4.634 39.004 1.00 89.25 282 ARG A CA 1
ATOM 2216 C C . ARG A 1 282 ? -14.709 5.671 39.220 1.00 89.25 282 ARG A C 1
ATOM 2218 O O . ARG A 1 282 ? -15.085 5.837 40.357 1.00 89.25 282 ARG A O 1
ATOM 2225 N N . ASP A 1 283 ? -15.141 6.382 38.197 1.00 90.00 283 ASP A N 1
ATOM 2226 C CA . ASP A 1 283 ? -16.022 7.553 38.264 1.00 90.00 283 ASP A CA 1
ATOM 2227 C C . ASP A 1 283 ? -17.001 7.552 37.052 1.00 90.00 283 ASP A C 1
ATOM 2229 O O . ASP A 1 283 ? -17.597 8.580 36.718 1.00 90.00 283 ASP A O 1
ATOM 2233 N N . GLY A 1 284 ? -17.153 6.411 36.361 1.00 87.06 284 GLY A N 1
ATOM 2234 C CA . GLY A 1 284 ? -17.952 6.241 35.147 1.00 87.06 284 GLY A CA 1
ATOM 2235 C C . GLY A 1 284 ? -19.413 5.834 35.380 1.00 87.06 284 GLY A C 1
ATOM 2236 O O . GLY A 1 284 ? -19.963 5.896 36.485 1.00 87.06 284 GLY A O 1
ATOM 2237 N N . ILE A 1 285 ? -20.088 5.456 34.288 1.00 88.31 285 ILE A N 1
ATOM 2238 C CA . ILE A 1 285 ? -21.467 4.952 34.293 1.00 88.31 285 ILE A CA 1
ATOM 2239 C C . ILE A 1 285 ? -21.509 3.554 33.662 1.00 88.31 285 ILE A C 1
ATOM 2241 O O . ILE A 1 285 ? -21.417 3.423 32.438 1.00 88.31 285 ILE A O 1
ATOM 2245 N N . CYS A 1 286 ? -21.690 2.508 34.480 1.00 86.69 286 CYS A N 1
ATOM 2246 C CA . CYS A 1 286 ? -21.306 1.150 34.065 1.00 86.69 286 CYS A CA 1
ATOM 2247 C C . CYS A 1 286 ? -22.292 0.033 34.390 1.00 86.69 286 CYS A C 1
ATOM 2249 O O . CYS A 1 286 ? -22.566 -0.149 35.570 1.00 86.69 286 CYS A O 1
ATOM 2251 N N . THR A 1 287 ? -22.757 -0.783 33.417 1.00 89.25 287 THR A N 1
ATOM 2252 C CA . THR A 1 287 ? -23.933 -1.645 33.678 1.00 89.25 287 THR A CA 1
ATOM 2253 C C . THR A 1 287 ? -23.691 -2.762 34.688 1.00 89.25 287 THR A C 1
ATOM 2255 O O . THR A 1 287 ? -24.553 -3.099 35.486 1.00 89.25 287 THR A O 1
ATOM 2258 N N . THR A 1 288 ? -22.537 -3.412 34.658 1.00 89.25 288 THR A N 1
ATOM 2259 C CA . THR A 1 288 ? -22.267 -4.523 35.570 1.00 89.25 288 THR A CA 1
ATOM 2260 C C . THR A 1 288 ? -20.782 -4.586 35.954 1.00 89.25 288 THR A C 1
ATOM 2262 O O . THR A 1 288 ? -20.088 -5.512 35.518 1.00 89.25 288 THR A O 1
ATOM 2265 N N . PRO A 1 289 ? -20.231 -3.597 36.685 1.00 87.38 289 PRO A N 1
ATOM 2266 C CA . PRO A 1 289 ? -18.815 -3.604 37.013 1.00 87.38 289 PRO A CA 1
ATOM 2267 C C . PRO A 1 289 ? -18.490 -4.664 38.076 1.00 87.38 289 PRO A C 1
ATOM 2269 O O . PRO A 1 289 ? -19.326 -5.005 38.912 1.00 87.38 289 PRO A O 1
ATOM 2272 N N . ASN A 1 290 ? -17.261 -5.188 38.083 1.00 89.69 290 ASN A N 1
ATOM 2273 C CA . ASN A 1 290 ? -16.807 -6.011 39.214 1.00 89.69 290 ASN A CA 1
ATOM 2274 C C . ASN A 1 290 ? -16.428 -5.163 40.437 1.00 89.69 290 ASN A C 1
ATOM 2276 O O . ASN A 1 290 ? -16.584 -5.633 41.560 1.00 89.69 290 ASN A O 1
ATOM 2280 N N . TRP A 1 291 ? -15.889 -3.969 40.220 1.00 86.88 291 TRP A N 1
ATOM 2281 C CA . TRP A 1 291 ? -15.546 -3.006 41.261 1.00 86.88 291 TRP A CA 1
ATOM 2282 C C . TRP A 1 291 ? -15.934 -1.612 40.780 1.00 86.88 291 TRP A C 1
ATOM 2284 O O . TRP A 1 291 ? -15.485 -1.211 39.707 1.00 86.88 291 TRP A O 1
ATOM 2294 N N . ASP A 1 292 ? -16.727 -0.896 41.572 1.00 89.00 292 ASP A N 1
ATOM 2295 C CA . ASP A 1 292 ? -17.070 0.518 41.373 1.00 89.00 292 ASP A CA 1
ATOM 2296 C C . ASP A 1 292 ? -16.636 1.362 42.582 1.00 89.00 292 ASP A C 1
ATOM 2298 O O . ASP A 1 292 ? -16.878 1.003 43.738 1.00 89.00 292 ASP A O 1
ATOM 2302 N N . ARG A 1 293 ? -15.960 2.481 42.326 1.00 87.44 293 ARG A N 1
ATOM 2303 C CA . ARG A 1 293 ? -15.409 3.327 43.385 1.00 87.44 293 ARG A CA 1
ATOM 2304 C C . ARG A 1 293 ? -16.263 4.571 43.637 1.00 87.44 293 ARG A C 1
ATOM 2306 O O . ARG A 1 293 ? -16.969 4.603 44.631 1.00 87.44 293 ARG A O 1
ATOM 2313 N N . ASP A 1 294 ? -16.118 5.569 42.780 1.00 88.25 294 ASP A N 1
ATOM 2314 C CA . ASP A 1 294 ? -16.754 6.886 42.676 1.00 88.25 294 ASP A CA 1
ATOM 2315 C C . ASP A 1 294 ? -18.168 6.899 41.974 1.00 88.25 294 ASP A C 1
ATOM 2317 O O . ASP A 1 294 ? -18.896 7.891 42.073 1.00 88.25 294 ASP A O 1
ATOM 2321 N N . GLY A 1 295 ? -18.520 5.865 41.164 1.00 85.12 295 GLY A N 1
ATOM 2322 C CA . GLY A 1 295 ? -19.375 5.939 39.943 1.00 85.12 295 GLY A CA 1
ATOM 2323 C C . GLY A 1 295 ? -20.885 5.585 40.019 1.00 85.12 295 GLY A C 1
ATOM 2324 O O . GLY A 1 295 ? -21.499 5.570 41.088 1.00 85.12 295 GLY A O 1
ATOM 2325 N N . PHE A 1 296 ? -21.538 5.380 38.854 1.00 85.69 296 PHE A N 1
ATOM 2326 C CA . PHE A 1 296 ? -23.002 5.172 38.714 1.00 85.69 296 PHE A CA 1
ATOM 2327 C C . PHE A 1 296 ? -23.441 3.809 38.152 1.00 85.69 296 PHE A C 1
ATOM 2329 O O . PHE A 1 296 ? -23.110 3.412 37.029 1.00 85.69 296 PHE A O 1
ATOM 2336 N N . CYS A 1 297 ? -24.363 3.165 38.887 1.00 83.62 297 CYS A N 1
ATOM 2337 C CA . CYS A 1 297 ? -24.584 1.728 38.844 1.00 83.62 297 CYS A CA 1
ATOM 2338 C C . CYS A 1 297 ? -26.115 1.178 38.984 1.00 83.62 297 CYS A C 1
ATOM 2340 O O . CYS A 1 297 ? -26.661 1.178 40.071 1.00 83.62 297 CYS A O 1
ATOM 2342 N N . ALA A 1 298 ? -26.822 0.533 37.985 1.00 87.06 298 ALA A N 1
ATOM 2343 C CA . ALA A 1 298 ? -27.576 -0.845 37.806 1.00 87.06 298 ALA A CA 1
ATOM 2344 C C . ALA A 1 298 ? -27.057 -2.501 37.504 1.00 87.06 298 ALA A C 1
ATOM 2346 O O . ALA A 1 298 ? -27.957 -3.172 37.032 1.00 87.06 298 ALA A O 1
ATOM 2347 N N . THR A 1 299 ? -25.962 -3.374 37.774 1.00 87.69 299 THR A N 1
ATOM 2348 C CA . THR A 1 299 ? -25.349 -4.251 38.937 1.00 87.69 299 THR A CA 1
ATOM 2349 C C . THR A 1 299 ? -23.805 -4.271 39.314 1.00 87.69 299 THR A C 1
ATOM 2351 O O . THR A 1 299 ? -23.077 -4.971 38.612 1.00 87.69 299 THR A O 1
ATOM 2354 N N . PRO A 1 300 ? -23.238 -3.744 40.446 1.00 85.94 300 PRO A N 1
ATOM 2355 C CA . PRO A 1 300 ? -21.820 -3.975 40.777 1.00 85.94 300 PRO A CA 1
ATOM 2356 C C . PRO A 1 300 ? -21.591 -5.101 41.828 1.00 85.94 300 PRO A C 1
ATOM 2358 O O . PRO A 1 300 ? -22.549 -5.602 42.433 1.00 85.94 300 PRO A O 1
ATOM 2361 N N . ASN A 1 301 ? -20.336 -5.519 42.058 1.00 88.75 301 ASN A N 1
ATOM 2362 C CA . ASN A 1 301 ? -19.996 -6.612 42.988 1.00 88.75 301 ASN A CA 1
ATOM 2363 C C . ASN A 1 301 ? -19.433 -6.181 44.374 1.00 88.75 301 ASN A C 1
ATOM 2365 O O . ASN A 1 301 ? -19.925 -6.692 45.382 1.00 88.75 301 ASN A O 1
ATOM 2369 N N . TRP A 1 302 ? -18.364 -5.379 44.473 1.00 84.12 302 TRP A N 1
ATOM 2370 C CA . TRP A 1 302 ? -17.498 -5.254 45.674 1.00 84.12 302 TRP A CA 1
ATOM 2371 C C . TRP A 1 302 ? -17.288 -3.802 46.175 1.00 84.12 302 TRP A C 1
ATOM 2373 O O . TRP A 1 302 ? -16.159 -3.341 46.325 1.00 84.12 302 TRP A O 1
ATOM 2383 N N . ASP A 1 303 ? -18.391 -3.088 46.385 1.00 86.56 303 ASP A N 1
ATOM 2384 C CA . ASP A 1 303 ? -18.545 -1.637 46.181 1.00 86.56 303 ASP A CA 1
ATOM 2385 C C . ASP A 1 303 ? -17.725 -0.697 47.105 1.00 86.56 303 ASP A C 1
ATOM 2387 O O . ASP A 1 303 ? -17.260 -1.132 48.169 1.00 86.56 303 ASP A O 1
ATOM 2391 N N . GLN A 1 304 ? -17.624 0.614 46.787 1.00 84.88 304 GLN A N 1
ATOM 2392 C CA . GLN A 1 304 ? -17.022 1.598 47.710 1.00 84.88 304 GLN A CA 1
ATOM 2393 C C . GLN A 1 304 ? -17.837 2.870 48.031 1.00 84.88 304 GLN A C 1
ATOM 2395 O O . GLN A 1 304 ? -18.299 2.970 49.164 1.00 84.88 304 GLN A O 1
ATOM 2400 N N . ASP A 1 305 ? -17.977 3.829 47.111 1.00 85.19 305 ASP A N 1
ATOM 2401 C CA . ASP A 1 305 ? -18.504 5.188 47.371 1.00 85.19 305 ASP A CA 1
ATOM 2402 C C . ASP A 1 305 ? -19.513 5.664 46.281 1.00 85.19 305 ASP A C 1
ATOM 2404 O O . ASP A 1 305 ? -19.941 6.821 46.276 1.00 85.19 305 ASP A O 1
ATOM 2408 N N . GLY A 1 306 ? -19.912 4.774 45.362 1.00 81.88 306 GLY A N 1
ATOM 2409 C CA . GLY A 1 306 ? -20.767 5.074 44.206 1.00 81.88 306 GLY A CA 1
ATOM 2410 C C . GLY A 1 306 ? -22.281 5.031 44.467 1.00 81.88 306 GLY A C 1
ATOM 2411 O O . GLY A 1 306 ? -22.777 4.692 45.550 1.00 81.88 306 GLY A O 1
ATOM 2412 N N . ILE A 1 307 ? -23.057 5.361 43.431 1.00 81.69 307 ILE A N 1
ATOM 2413 C CA . ILE A 1 307 ? -24.521 5.241 43.420 1.00 81.69 307 ILE A CA 1
ATOM 2414 C C . ILE A 1 307 ? -24.892 3.968 42.687 1.00 81.69 307 ILE A C 1
ATOM 2416 O O . ILE A 1 307 ? -24.900 3.918 41.460 1.00 81.69 307 ILE A O 1
ATOM 2420 N N . CYS A 1 308 ? -25.275 2.955 43.452 1.00 81.12 308 CYS A N 1
ATOM 2421 C CA . CYS A 1 308 ? -25.677 1.665 42.936 1.00 81.12 308 CYS A CA 1
ATOM 2422 C C . CYS A 1 308 ? -27.119 1.295 43.307 1.00 81.12 308 CYS A C 1
ATOM 2424 O O . CYS A 1 308 ? -27.743 1.869 44.192 1.00 81.12 308 CYS A O 1
ATOM 2426 N N . THR A 1 309 ? -27.716 0.342 42.613 1.00 84.06 309 THR A N 1
ATOM 2427 C CA . THR A 1 309 ? -29.097 -0.065 42.851 1.00 84.06 309 THR A CA 1
ATOM 2428 C C . THR A 1 309 ? -29.218 -1.492 43.445 1.00 84.06 309 THR A C 1
ATOM 2430 O O . THR A 1 309 ? -30.040 -1.658 44.334 1.00 84.06 309 THR A O 1
ATOM 2433 N N . THR A 1 310 ? -28.386 -2.490 43.099 1.00 84.25 310 THR A N 1
ATOM 2434 C CA . THR A 1 310 ? -28.260 -3.793 43.809 1.00 84.25 310 THR A CA 1
ATOM 2435 C C . THR A 1 310 ? -26.801 -4.299 43.834 1.00 84.25 310 THR A C 1
ATOM 2437 O O . THR A 1 310 ? -26.425 -5.192 43.069 1.00 84.25 310 THR A O 1
ATOM 2440 N N . PRO A 1 311 ? -25.937 -3.733 44.685 1.00 81.88 311 PRO A N 1
ATOM 2441 C CA . PRO A 1 311 ? -24.589 -4.259 44.875 1.00 81.88 311 PRO A CA 1
ATOM 2442 C C . PRO A 1 311 ? -24.600 -5.575 45.665 1.00 81.88 311 PRO A C 1
ATOM 2444 O O . PRO A 1 311 ? -25.458 -5.799 46.530 1.00 81.88 311 PRO A O 1
ATOM 2447 N N . ASN A 1 312 ? -23.601 -6.431 45.431 1.00 85.12 312 ASN A N 1
ATOM 2448 C CA . ASN A 1 312 ? -23.341 -7.560 46.331 1.00 85.12 312 ASN A CA 1
ATOM 2449 C C . ASN A 1 312 ? -22.742 -7.088 47.667 1.00 85.12 312 ASN A C 1
ATOM 2451 O O . ASN A 1 312 ? -23.162 -7.570 48.717 1.00 85.12 312 ASN A O 1
ATOM 2455 N N . TRP A 1 313 ? 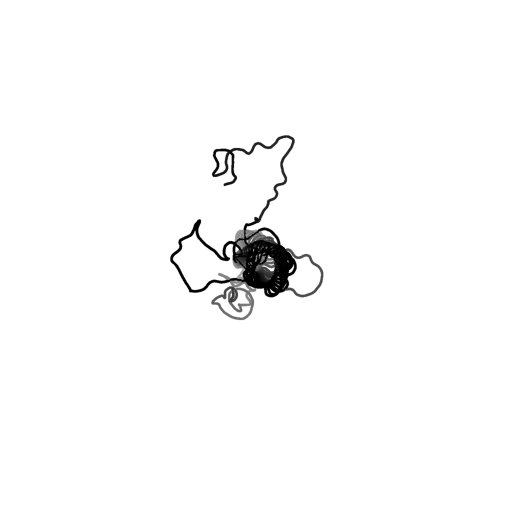-21.807 -6.142 47.639 1.00 81.06 313 TRP A N 1
ATOM 2456 C CA . TRP A 1 313 ? -21.244 -5.489 48.821 1.00 81.06 313 TRP A CA 1
ATOM 2457 C C . TRP A 1 313 ? -21.251 -3.979 48.625 1.00 81.06 313 TRP A C 1
ATOM 2459 O O . TRP A 1 313 ? -20.865 -3.513 47.563 1.00 81.06 313 TRP A O 1
ATOM 2469 N N . ASP A 1 314 ? -21.665 -3.234 49.645 1.00 84.25 314 ASP A N 1
ATOM 2470 C CA . ASP A 1 314 ? -21.623 -1.772 49.675 1.00 84.25 314 ASP A CA 1
ATOM 2471 C C . ASP A 1 314 ? -20.959 -1.307 50.971 1.00 84.25 314 ASP A C 1
ATOM 2473 O O . ASP A 1 314 ? -21.246 -1.832 52.055 1.00 84.25 314 ASP A O 1
ATOM 2477 N N . ARG A 1 315 ? -20.024 -0.363 50.858 1.00 82.12 315 ARG A N 1
ATOM 2478 C CA . ARG A 1 315 ? -19.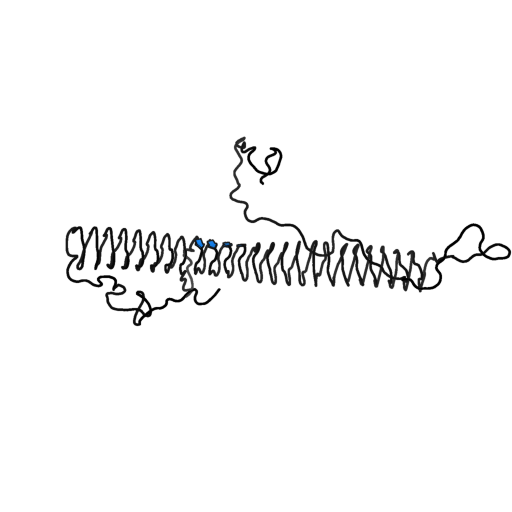187 0.061 51.980 1.00 82.12 315 ARG A CA 1
ATOM 2479 C C . ARG A 1 315 ? -19.641 1.395 52.555 1.00 82.12 315 ARG A C 1
ATOM 2481 O O . ARG A 1 315 ? -20.015 1.453 53.725 1.00 82.12 315 ARG A O 1
ATOM 2488 N N . ASP A 1 316 ? -19.556 2.437 51.746 1.00 80.81 316 ASP A N 1
ATOM 2489 C CA . ASP A 1 316 ? -19.800 3.826 52.110 1.00 80.81 316 ASP A CA 1
ATOM 2490 C C . ASP A 1 316 ? -20.729 4.506 51.038 1.00 80.81 316 ASP A C 1
ATOM 2492 O O . ASP A 1 316 ? -21.001 5.705 51.138 1.00 80.81 316 ASP A O 1
ATOM 2496 N N . GLY A 1 317 ? -21.264 3.740 50.054 1.00 74.69 317 GLY A N 1
ATOM 2497 C CA . GLY A 1 317 ? -22.122 4.161 48.928 1.00 74.69 317 GLY A CA 1
ATOM 2498 C C . GLY A 1 317 ? -23.633 4.221 49.225 1.00 74.69 317 GLY A C 1
ATOM 2499 O O . GLY A 1 317 ? -24.087 4.099 50.363 1.00 74.69 317 GLY A O 1
ATOM 2500 N N . ILE A 1 318 ? -24.446 4.528 48.206 1.00 76.31 318 ILE A N 1
ATOM 2501 C CA . ILE A 1 318 ? -25.787 5.131 48.410 1.00 76.31 318 ILE A CA 1
ATOM 2502 C C . ILE A 1 318 ? -26.953 4.226 47.943 1.00 76.31 318 ILE A C 1
ATOM 2504 O O . ILE A 1 318 ? -27.908 4.699 47.316 1.00 76.31 318 ILE A O 1
ATOM 2508 N N . CYS A 1 319 ? -26.873 2.909 48.170 1.00 73.00 319 CYS A N 1
ATOM 2509 C CA . CYS A 1 319 ? -27.516 1.952 47.258 1.00 73.00 319 CYS A CA 1
ATOM 2510 C C . CYS A 1 319 ? -28.910 1.379 47.629 1.00 73.00 319 CYS A C 1
ATOM 2512 O O . CYS A 1 319 ? -29.254 1.194 48.796 1.00 73.00 319 CYS A O 1
ATOM 2514 N N . ALA A 1 320 ? -29.743 1.071 46.612 1.00 79.12 320 ALA A N 1
ATOM 2515 C CA . ALA A 1 320 ? -31.181 0.777 46.801 1.00 79.12 320 ALA A CA 1
ATOM 2516 C C . ALA A 1 320 ? -31.498 -0.577 47.477 1.00 79.12 320 ALA A C 1
ATOM 2518 O O . ALA A 1 320 ? -32.346 -0.623 48.372 1.00 79.12 320 ALA A O 1
ATOM 2519 N N . THR A 1 321 ? -30.850 -1.674 47.069 1.00 78.88 321 THR A N 1
ATOM 2520 C CA . THR A 1 321 ? -30.989 -2.998 47.711 1.00 78.88 321 THR A CA 1
ATOM 2521 C C . THR A 1 321 ? -29.646 -3.751 47.763 1.00 78.88 321 THR A C 1
ATOM 2523 O O . THR A 1 321 ? -29.398 -4.605 46.906 1.00 78.88 321 THR A O 1
ATOM 2526 N N . PRO A 1 322 ? -28.762 -3.458 48.736 1.00 73.31 322 PRO A N 1
ATOM 2527 C CA . PRO A 1 322 ? -27.506 -4.189 48.910 1.00 73.31 322 PRO A CA 1
ATOM 2528 C C . PRO A 1 322 ? -27.726 -5.583 49.522 1.00 73.31 322 PRO A C 1
ATOM 2530 O O . PRO A 1 322 ? -28.620 -5.772 50.350 1.00 73.31 322 PRO A O 1
ATOM 2533 N N . ASN A 1 323 ? -26.892 -6.559 49.144 1.00 80.00 323 ASN A N 1
ATOM 2534 C CA . ASN A 1 323 ? -26.858 -7.875 49.803 1.00 80.00 323 ASN A CA 1
ATOM 2535 C C . ASN A 1 323 ? -26.054 -7.822 51.119 1.00 80.00 323 ASN A C 1
ATOM 2537 O O . ASN A 1 323 ? -26.472 -8.387 52.130 1.00 80.00 323 ASN A O 1
ATOM 2541 N N . TRP A 1 324 ? -24.936 -7.089 51.120 1.00 74.50 324 TRP A N 1
ATOM 2542 C CA . TRP A 1 324 ? -24.153 -6.744 52.308 1.00 74.50 324 TRP A CA 1
ATOM 2543 C C . TRP A 1 324 ? -23.955 -5.225 52.373 1.00 74.50 324 TRP A C 1
ATOM 2545 O O . TRP A 1 324 ? -23.465 -4.626 51.422 1.00 74.50 324 TRP A O 1
ATOM 2555 N N . ASP A 1 325 ? -24.331 -4.632 53.503 1.00 76.88 325 ASP A N 1
ATOM 2556 C CA . ASP A 1 325 ? -24.092 -3.234 53.894 1.00 76.88 325 ASP A CA 1
ATOM 2557 C C . ASP A 1 325 ? -23.002 -3.208 54.979 1.00 76.88 325 ASP A C 1
ATOM 2559 O O . ASP A 1 325 ? -22.899 -4.158 55.769 1.00 76.88 325 ASP A O 1
ATOM 2563 N N . ARG A 1 326 ? -22.187 -2.144 55.019 1.00 72.56 326 ARG A N 1
ATOM 2564 C CA . ARG A 1 326 ? -21.205 -1.928 56.088 1.00 72.56 326 ARG A CA 1
ATOM 2565 C C . ARG A 1 326 ? -21.593 -0.832 57.084 1.00 72.56 326 ARG A C 1
ATOM 2567 O O . ARG A 1 326 ? -21.706 -1.153 58.265 1.00 72.56 326 ARG A O 1
ATOM 2574 N N . ASP A 1 327 ? -21.697 0.434 56.685 1.00 67.50 327 ASP A N 1
ATOM 2575 C CA . ASP A 1 327 ? -21.814 1.549 57.646 1.00 67.50 327 ASP A CA 1
ATOM 2576 C C . ASP A 1 327 ? -23.116 2.403 57.492 1.00 67.50 327 ASP A C 1
ATOM 2578 O O . ASP A 1 327 ? -23.304 3.377 58.228 1.00 67.50 327 ASP A O 1
ATOM 2582 N N . GLY A 1 328 ? -24.116 1.951 56.702 1.00 53.62 328 GLY A N 1
ATOM 2583 C CA . GLY A 1 328 ? -25.488 1.845 57.245 1.00 53.62 328 GLY A CA 1
ATOM 2584 C C . GLY A 1 328 ? -26.676 2.709 56.759 1.00 53.62 328 GLY A C 1
ATOM 2585 O O . GLY A 1 328 ? -27.653 2.780 57.514 1.00 53.62 328 GLY A O 1
ATOM 2586 N N . PHE A 1 329 ? -26.713 3.353 55.575 1.00 51.12 329 PHE A N 1
ATOM 2587 C CA . PHE A 1 329 ? -27.877 4.192 55.162 1.00 51.12 329 PHE A CA 1
ATOM 2588 C C . PHE A 1 329 ? -29.048 3.389 54.550 1.00 51.12 329 PHE A C 1
ATOM 2590 O O . PHE A 1 329 ? -29.656 3.768 53.549 1.00 51.12 329 PHE A O 1
ATOM 2597 N N . LEU A 1 330 ? -29.382 2.250 55.165 1.00 52.22 330 LEU A N 1
ATOM 2598 C CA . LEU A 1 330 ? -30.459 1.373 54.703 1.00 52.22 330 LEU A CA 1
ATOM 2599 C C . LEU A 1 330 ? -31.825 2.099 54.715 1.00 52.22 330 LEU A C 1
ATOM 2601 O O . LEU A 1 330 ? -32.153 2.801 55.682 1.00 52.22 330 LEU A O 1
ATOM 2605 N N . PRO A 1 331 ? -32.667 1.928 53.675 1.00 48.66 331 PRO A N 1
ATOM 2606 C CA . PRO A 1 331 ? -33.824 2.790 53.437 1.00 48.66 331 PRO A CA 1
ATOM 2607 C C . PRO A 1 331 ? -34.931 2.626 54.494 1.00 48.66 331 PRO A C 1
ATOM 2609 O O . PRO A 1 331 ? -35.819 1.778 54.390 1.00 48.66 331 PRO A O 1
ATOM 2612 N N . SER A 1 332 ? -34.938 3.506 55.505 1.00 44.03 332 SER A N 1
ATOM 2613 C CA . SER A 1 332 ? -35.980 3.583 56.541 1.00 44.03 332 SER A CA 1
ATOM 2614 C C . SER A 1 332 ? -37.300 4.176 56.001 1.00 44.03 332 SER A C 1
ATOM 2616 O O . SER A 1 332 ? -37.809 5.178 56.507 1.00 44.03 332 SER A O 1
ATOM 2618 N N . LEU A 1 333 ? -37.926 3.511 55.028 1.00 47.72 333 LEU A N 1
ATOM 2619 C CA . LEU A 1 333 ? -39.376 3.577 54.829 1.00 47.72 333 LEU A CA 1
ATOM 2620 C C . LEU A 1 333 ? -40.043 2.500 55.695 1.00 47.72 333 LEU A C 1
ATOM 2622 O O . LEU A 1 333 ? -40.516 1.469 55.234 1.00 47.72 333 LEU A O 1
ATOM 2626 N N . SER A 1 334 ? -40.061 2.736 57.001 1.00 40.41 334 SER A N 1
ATOM 2627 C CA . SER A 1 334 ? -40.928 2.019 57.945 1.00 40.41 334 SER A CA 1
ATOM 2628 C C . SER A 1 334 ? -41.209 2.933 59.140 1.00 40.41 334 SER A C 1
ATOM 2630 O O . SER A 1 334 ? -40.315 3.658 59.570 1.00 40.41 334 SER A O 1
ATOM 2632 N N . SER A 1 335 ? -42.432 2.954 59.683 1.00 49.38 335 SER A N 1
ATOM 2633 C CA . SER A 1 335 ? -42.818 3.920 60.735 1.00 49.38 335 SER A CA 1
ATOM 2634 C C . SER A 1 335 ? -42.677 3.381 62.165 1.00 49.38 335 SER A C 1
ATOM 2636 O O . SER A 1 335 ? -42.523 2.178 62.369 1.00 49.38 335 SER A O 1
ATOM 2638 N N . LYS A 1 336 ? -42.709 4.285 63.157 1.00 45.94 336 LYS A N 1
ATOM 2639 C CA . LYS A 1 336 ? -42.380 4.009 64.567 1.00 45.94 336 LYS A CA 1
ATOM 2640 C C . LYS A 1 336 ? -43.285 4.696 65.628 1.00 45.94 336 LYS A C 1
ATOM 2642 O O . LYS A 1 336 ? -43.027 4.506 66.811 1.00 45.94 336 LYS A O 1
ATOM 2647 N N . LEU A 1 337 ? -44.322 5.478 65.273 1.00 38.03 337 LEU A N 1
ATOM 2648 C CA . LEU A 1 337 ? -44.996 6.410 66.216 1.00 38.03 337 LEU A CA 1
ATOM 2649 C C . LEU A 1 337 ? -46.551 6.409 66.186 1.00 38.03 337 LEU A C 1
ATOM 2651 O O . LEU A 1 337 ? -47.136 6.769 65.174 1.00 38.03 337 LEU A O 1
ATOM 2655 N N . GLY A 1 338 ? -47.199 6.128 67.335 1.00 37.25 338 GLY A N 1
ATOM 2656 C CA . GLY A 1 338 ? -48.496 6.725 67.774 1.00 37.25 338 GLY A CA 1
ATOM 2657 C C . GLY A 1 338 ? -49.753 5.821 67.764 1.00 37.25 338 GLY A C 1
ATOM 2658 O O . GLY A 1 338 ? -50.193 5.429 66.689 1.00 37.25 338 GLY A O 1
ATOM 2659 N N . PHE A 1 339 ? -50.270 5.339 68.933 1.00 37.16 339 PHE A N 1
ATOM 2660 C CA . PHE A 1 339 ? -50.528 3.880 68.928 1.00 37.16 339 PHE A CA 1
ATOM 2661 C C . PHE A 1 339 ? -49.154 3.445 68.554 1.00 37.16 339 PHE A C 1
ATOM 2663 O O . PHE A 1 339 ? -48.225 3.841 69.268 1.00 37.16 339 PHE A O 1
ATOM 2670 N N . HIS A 1 340 ? -49.076 2.770 67.399 1.00 36.69 340 HIS A N 1
ATOM 2671 C CA . HIS A 1 340 ? -47.965 2.640 66.452 1.00 36.69 340 HIS A CA 1
ATOM 2672 C C . HIS A 1 340 ? -48.516 2.919 65.016 1.00 36.69 340 HIS A C 1
ATOM 2674 O O . HIS A 1 340 ? -49.727 2.743 64.830 1.00 36.69 340 HIS A O 1
ATOM 2680 N N . PRO A 1 341 ? -47.705 3.246 63.980 1.00 61.97 341 PRO A N 1
ATOM 2681 C CA . PRO A 1 341 ? -48.169 3.187 62.579 1.00 61.97 341 PRO A CA 1
ATOM 2682 C C . PRO A 1 341 ? -47.905 4.447 61.716 1.00 61.97 341 PRO A C 1
ATOM 2684 O O . PRO A 1 341 ? -46.953 5.189 61.954 1.00 61.97 341 PRO A O 1
ATOM 2687 N N . LEU A 1 342 ? -48.629 4.600 60.595 1.00 42.19 342 LEU A N 1
ATOM 2688 C CA . LEU A 1 342 ? -48.189 5.416 59.445 1.00 42.19 342 LEU A CA 1
ATOM 2689 C C . LEU A 1 342 ? -49.364 6.000 58.633 1.00 42.19 342 LEU A C 1
ATOM 2691 O O . LEU A 1 342 ? -50.259 5.255 58.240 1.00 42.19 342 LEU A O 1
ATOM 2695 N N . LEU A 1 343 ? -49.308 7.302 58.326 1.00 36.56 343 LEU A N 1
ATOM 2696 C CA . LEU A 1 343 ? -50.144 8.005 57.337 1.00 36.56 343 LEU A CA 1
ATOM 2697 C C . LEU A 1 343 ? -50.722 9.319 57.897 1.00 36.56 343 LEU A C 1
ATOM 2699 O O . LEU A 1 343 ? -50.251 9.835 58.908 1.00 36.56 343 LEU A O 1
ATOM 2703 N N . GLU A 1 344 ? -51.698 9.875 57.180 1.00 67.19 344 GLU A N 1
ATOM 2704 C CA . GLU A 1 344 ? -52.131 11.276 57.281 1.00 67.19 344 GLU A CA 1
ATOM 2705 C C . GLU A 1 344 ? -51.190 12.192 56.463 1.00 67.19 344 GLU A C 1
ATOM 2707 O O . GLU A 1 344 ? -50.492 11.721 55.564 1.00 67.19 344 GLU A O 1
ATOM 2712 N N . LEU A 1 345 ? -51.157 13.490 56.781 1.00 48.06 345 LEU A N 1
ATOM 2713 C CA . LEU A 1 345 ? -50.331 14.547 56.176 1.00 48.06 345 LEU A CA 1
ATOM 2714 C C . LEU A 1 345 ? -50.458 14.736 54.645 1.00 48.06 345 LEU A C 1
ATOM 2716 O O . LEU A 1 345 ? -50.990 15.754 54.206 1.00 48.06 345 LEU A O 1
ATOM 2720 N N . LEU A 1 346 ? -49.913 13.825 53.831 1.00 47.34 346 LEU A N 1
ATOM 2721 C CA . LEU A 1 346 ? -49.773 13.949 52.372 1.00 47.34 346 LEU A CA 1
ATOM 2722 C C . LEU A 1 346 ? -49.773 12.577 51.675 1.00 47.34 346 LEU A C 1
ATOM 2724 O O . LEU A 1 346 ? -49.418 11.559 52.263 1.00 47.34 346 LEU A O 1
ATOM 2728 N N . HIS A 1 347 ? -50.102 12.567 50.380 1.00 86.75 347 HIS A N 1
ATOM 2729 C CA . HIS A 1 347 ? -50.072 11.379 49.521 1.00 86.75 347 HIS A CA 1
ATOM 2730 C C . HIS A 1 347 ? -51.084 11.508 48.367 1.00 86.75 347 HIS A C 1
ATOM 2732 O O . HIS A 1 347 ? -51.498 12.617 48.017 1.00 86.75 347 HIS A O 1
ATOM 2738 N N . GLN A 1 348 ? -51.415 10.382 47.732 1.00 38.69 348 GLN A N 1
ATOM 2739 C CA . GLN A 1 348 ? -51.980 10.334 46.383 1.00 38.69 348 GLN A CA 1
ATOM 2740 C C . GLN A 1 348 ? -51.422 9.105 45.640 1.00 38.69 348 GLN A C 1
ATOM 2742 O O . GLN A 1 348 ? -51.058 8.119 46.280 1.00 38.69 348 GLN A O 1
ATOM 2747 N N . SER A 1 349 ? -51.363 9.169 44.309 1.00 43.50 349 SER A N 1
ATOM 2748 C CA . SER A 1 349 ? -50.881 8.099 43.422 1.00 43.50 349 SER A CA 1
ATOM 2749 C C . SER A 1 349 ? -52.000 7.595 42.494 1.00 43.50 349 SER A C 1
ATOM 2751 O O . SER A 1 349 ? -53.093 8.165 42.472 1.00 43.50 349 SER A O 1
ATOM 2753 N N . GLN A 1 350 ? -51.735 6.545 41.708 1.00 33.84 350 GLN A N 1
ATOM 2754 C CA . GLN A 1 350 ? -52.730 5.763 40.945 1.00 33.84 350 GLN A CA 1
ATOM 2755 C C . GLN A 1 350 ? -52.203 4.454 40.307 1.00 33.84 350 GLN A C 1
ATOM 2757 O O . GLN A 1 350 ? -53.004 3.526 40.209 1.00 33.84 350 GLN A O 1
ATOM 2762 N N . PRO A 1 351 ? -50.922 4.308 39.900 1.00 45.09 351 PRO A N 1
ATOM 2763 C CA . PRO A 1 351 ? -50.376 3.011 39.481 1.00 45.09 351 PRO A CA 1
ATOM 2764 C C . PRO A 1 351 ? -50.207 2.029 40.651 1.00 45.09 351 PRO A C 1
ATOM 2766 O O . PRO A 1 351 ? -50.124 2.432 41.812 1.00 45.09 351 PRO A O 1
ATOM 2769 N N . SER A 1 352 ? -50.105 0.737 40.338 1.00 45.72 352 SER A N 1
ATOM 2770 C CA . SER A 1 352 ? -49.847 -0.340 41.303 1.00 45.72 352 SER A CA 1
ATOM 2771 C C . SER A 1 352 ? -49.278 -1.575 40.603 1.00 45.72 352 SER A C 1
ATOM 2773 O O . SER A 1 352 ? -49.686 -1.844 39.476 1.00 45.72 352 SER A O 1
ATOM 2775 N N . LEU A 1 353 ? -48.471 -2.370 41.316 1.00 42.91 353 LEU A N 1
ATOM 2776 C CA . LEU A 1 353 ? -47.800 -3.582 40.813 1.00 42.91 353 LEU A CA 1
ATOM 2777 C C . LEU A 1 353 ? -46.760 -3.272 39.712 1.00 42.91 353 LEU A C 1
ATOM 2779 O O . LEU A 1 353 ? -46.127 -2.219 39.755 1.00 42.91 353 LEU A O 1
ATOM 2783 N N . GLU A 1 354 ? -46.568 -4.202 38.776 1.00 41.16 354 GLU A N 1
ATOM 2784 C CA . GLU A 1 354 ? -45.559 -4.202 37.709 1.00 41.16 354 GLU A CA 1
ATOM 2785 C C . GLU A 1 354 ? -44.093 -4.116 38.204 1.00 41.16 354 GLU A C 1
ATOM 2787 O O . GLU A 1 354 ? -43.795 -4.528 39.326 1.00 41.16 354 GLU A O 1
ATOM 2792 N N . LEU A 1 355 ? -43.148 -3.735 37.330 1.00 41.16 355 LEU A N 1
ATOM 2793 C CA . LEU A 1 355 ? -41.706 -4.008 37.485 1.00 41.16 355 LEU A CA 1
ATOM 2794 C C . LEU A 1 355 ? -40.806 -2.795 37.177 1.00 41.16 355 LEU A C 1
ATOM 2796 O O . LEU A 1 355 ? -41.216 -1.846 36.512 1.00 41.16 355 LEU A O 1
ATOM 2800 N N . PHE A 1 356 ? -39.556 -2.868 37.644 1.00 48.94 356 PHE A N 1
ATOM 2801 C CA . PHE A 1 356 ? -38.485 -1.874 37.484 1.00 48.94 356 PHE A CA 1
ATOM 2802 C C . PHE A 1 356 ? -37.103 -2.569 37.473 1.00 48.94 356 PHE A C 1
ATOM 2804 O O . PHE A 1 356 ? -37.023 -3.768 37.743 1.00 48.94 356 PHE A O 1
ATOM 2811 N N . GLN A 1 357 ? -36.023 -1.829 37.185 1.00 39.12 357 GLN A N 1
ATOM 2812 C CA . GLN A 1 357 ? -34.632 -2.296 37.325 1.00 39.12 357 GLN A CA 1
ATOM 2813 C C . GLN A 1 357 ? -33.931 -1.608 38.512 1.00 39.12 357 GLN A C 1
ATOM 2815 O O . GLN A 1 357 ? -34.238 -0.468 38.856 1.00 39.12 357 GLN A O 1
ATOM 2820 N N . ALA A 1 358 ? -32.978 -2.321 39.110 1.00 50.22 358 ALA A N 1
ATOM 2821 C CA . ALA A 1 358 ? -31.995 -1.858 40.091 1.00 50.22 358 ALA A CA 1
ATOM 2822 C C . ALA A 1 358 ? -30.598 -2.453 39.719 1.00 50.22 358 ALA A C 1
ATOM 2824 O O . ALA A 1 358 ? -30.582 -3.133 38.685 1.00 50.22 358 ALA A O 1
ATOM 2825 N N . SER A 1 359 ? -29.460 -2.267 40.471 1.00 46.44 359 SER A N 1
ATOM 2826 C CA . SER A 1 359 ? -28.069 -2.666 40.067 1.00 46.44 359 SER A CA 1
ATOM 2827 C C . SER A 1 359 ? -26.567 -1.825 40.183 1.00 46.44 359 SER A C 1
ATOM 2829 O O . SER A 1 359 ? -26.346 -1.599 41.357 1.00 46.44 359 SER A O 1
ATOM 2831 N N . GLY A 1 360 ? -25.438 -1.350 39.347 1.00 53.53 360 GLY A N 1
ATOM 2832 C CA . GLY A 1 360 ? -24.654 -1.095 37.862 1.00 53.53 360 GLY A CA 1
ATOM 2833 C C . GLY A 1 360 ? -25.158 -0.416 36.365 1.00 53.53 360 GLY A C 1
ATOM 2834 O O . GLY A 1 360 ? -26.013 -0.955 35.676 1.00 53.53 360 GLY A O 1
ATOM 2835 N N . MET A 1 361 ? -24.918 0.882 35.923 1.00 49.91 361 MET A N 1
ATOM 2836 C CA . MET A 1 361 ? -25.575 1.903 34.966 1.00 49.91 361 MET A CA 1
ATOM 2837 C C . MET A 1 361 ? -25.102 2.159 33.491 1.00 49.91 361 MET A C 1
ATOM 2839 O O . MET A 1 361 ? -24.364 1.364 32.950 1.00 49.91 361 MET A O 1
ATOM 2843 N N . ARG A 1 362 ? -25.560 3.238 32.788 1.00 53.47 362 ARG A N 1
ATOM 2844 C CA . ARG A 1 362 ? -25.038 3.727 31.463 1.00 53.47 362 ARG A CA 1
ATOM 2845 C C . ARG A 1 362 ? -25.550 5.128 30.968 1.00 53.47 362 ARG A C 1
ATOM 2847 O O . ARG A 1 362 ? -26.577 5.599 31.445 1.00 53.47 362 ARG A O 1
ATOM 2854 N N . ASP A 1 363 ? -24.861 5.687 29.949 1.00 41.41 363 ASP A N 1
ATOM 2855 C CA . ASP A 1 363 ? -25.160 6.785 28.963 1.00 41.41 363 ASP A CA 1
ATOM 2856 C C . ASP A 1 363 ? -25.043 8.314 29.338 1.00 41.41 363 ASP A C 1
ATOM 2858 O O . ASP A 1 363 ? -25.695 8.783 30.265 1.00 41.41 363 ASP A O 1
ATOM 2862 N N . THR A 1 364 ? -24.183 9.073 28.591 1.00 54.00 364 THR A N 1
ATOM 2863 C CA . THR A 1 364 ? -23.556 10.443 28.776 1.00 54.00 364 THR A CA 1
ATOM 2864 C C . THR A 1 364 ? -22.260 10.550 27.860 1.00 54.00 364 THR A C 1
ATOM 2866 O O . THR A 1 364 ? -22.353 10.019 26.755 1.00 54.00 364 THR A O 1
ATOM 2869 N N . SER A 1 365 ? -21.098 11.168 28.220 1.00 62.22 365 SER A N 1
ATOM 2870 C CA . SER A 1 365 ? -19.734 10.892 27.638 1.00 62.22 365 SER A CA 1
ATOM 2871 C C . SER A 1 365 ? -18.696 12.055 27.445 1.00 62.22 365 SER A C 1
ATOM 2873 O O . SER A 1 365 ? -19.061 13.231 27.408 1.00 62.22 365 SER A O 1
ATOM 2875 N N . LEU A 1 366 ? -17.425 11.655 27.198 1.00 47.94 366 LEU A N 1
ATOM 2876 C CA . LEU A 1 366 ? -16.187 12.268 26.648 1.00 47.94 366 LEU A CA 1
ATOM 2877 C C . LEU A 1 366 ? -15.288 13.249 27.462 1.00 47.94 366 LEU A C 1
ATOM 2879 O O . LEU A 1 366 ? -15.752 14.304 27.903 1.00 47.94 366 LEU A O 1
ATOM 2883 N N . ARG A 1 367 ? -13.954 12.966 27.429 1.00 52.25 367 ARG A N 1
ATOM 2884 C CA . ARG A 1 367 ? -12.725 13.833 27.384 1.00 52.25 367 ARG A CA 1
ATOM 2885 C C . ARG A 1 367 ? -11.401 13.354 28.099 1.00 52.25 367 ARG A C 1
ATOM 2887 O O . ARG A 1 367 ? -10.829 14.200 28.805 1.00 52.25 367 ARG A O 1
ATOM 2894 N N . ALA A 1 368 ? -10.825 12.153 27.764 1.00 57.06 368 ALA A N 1
ATOM 2895 C CA . ALA A 1 368 ? -9.372 11.758 27.609 1.00 57.06 368 ALA A CA 1
ATOM 2896 C C . ALA A 1 368 ? -8.619 10.471 28.262 1.00 57.06 368 ALA A C 1
ATOM 2898 O O . ALA A 1 368 ? -7.925 10.768 29.221 1.00 57.06 368 ALA A O 1
ATOM 2899 N N . PRO A 1 369 ? -8.127 9.312 27.662 1.00 54.84 369 PRO A N 1
ATOM 2900 C CA . PRO A 1 369 ? -8.358 7.908 28.158 1.00 54.84 369 PRO A CA 1
ATOM 2901 C C . PRO A 1 369 ? -9.098 6.787 27.350 1.00 54.84 369 PRO A C 1
ATOM 2903 O O . PRO A 1 369 ? -8.979 5.641 27.759 1.0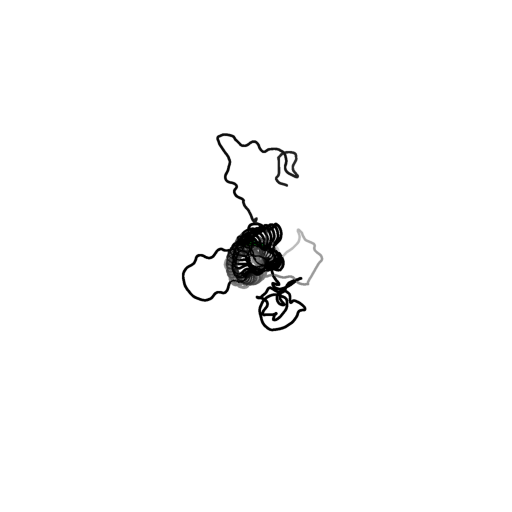0 54.84 369 PRO A O 1
ATOM 2906 N N . LEU A 1 370 ? -9.828 7.070 26.255 1.00 45.91 370 LEU A N 1
ATOM 2907 C CA . LEU A 1 370 ? -10.743 6.234 25.438 1.00 45.91 370 LEU A CA 1
ATOM 2908 C C . LEU A 1 370 ? -11.146 6.470 23.892 1.00 45.91 370 LEU A C 1
ATOM 2910 O O . LEU A 1 370 ? -12.143 7.095 23.865 1.00 45.91 370 LEU A O 1
ATOM 2914 N N . THR A 1 371 ? -10.548 6.052 22.701 1.00 53.16 371 THR A N 1
ATOM 2915 C CA . THR A 1 371 ? -10.697 5.987 21.131 1.00 53.16 371 THR A CA 1
ATOM 2916 C C . THR A 1 371 ? -10.484 7.210 20.190 1.00 53.16 371 THR A C 1
ATOM 2918 O O . THR A 1 371 ? -10.837 8.156 20.829 1.00 53.16 371 THR A O 1
ATOM 2921 N N . SER A 1 372 ? -10.175 7.211 18.809 1.00 54.06 372 SER A N 1
ATOM 2922 C CA . SER A 1 372 ? -9.830 8.160 17.574 1.00 54.06 372 SER A CA 1
ATOM 2923 C C . SER A 1 372 ? -10.645 9.297 16.703 1.00 54.06 372 SER A C 1
ATOM 2925 O O . SER A 1 372 ? -10.473 10.464 16.971 1.00 54.06 372 SER A O 1
ATOM 2927 N N . GLN A 1 373 ? -11.417 9.144 15.589 1.00 49.62 373 GLN A N 1
ATOM 2928 C CA . GLN A 1 373 ? -12.241 10.178 14.796 1.00 49.62 373 GLN A CA 1
ATOM 2929 C C . GLN A 1 373 ? -11.982 11.761 14.779 1.00 49.62 373 GLN A C 1
ATOM 2931 O O . GLN A 1 373 ? -12.088 12.406 15.822 1.00 49.62 373 GLN A O 1
ATOM 2936 N N . PRO A 1 374 ? -11.874 12.486 13.606 1.00 46.72 374 PRO A N 1
ATOM 2937 C CA . PRO A 1 374 ? -11.910 13.983 13.509 1.00 46.72 374 PRO A CA 1
ATOM 2938 C C . PRO A 1 374 ? -10.673 14.889 13.067 1.00 46.72 374 PRO A C 1
ATOM 2940 O O . PRO A 1 374 ? -10.027 15.417 13.985 1.00 46.72 374 PRO A O 1
ATOM 2943 N N . PRO A 1 375 ? -10.435 15.389 11.802 1.00 39.72 375 PRO A N 1
ATOM 2944 C CA . PRO A 1 375 ? -10.021 16.802 11.623 1.00 39.72 375 PRO A CA 1
ATOM 2945 C C . PRO A 1 375 ? -8.730 17.233 10.853 1.00 39.72 375 PRO A C 1
ATOM 2947 O O . PRO A 1 375 ? -8.303 18.363 11.115 1.00 39.72 375 PRO A O 1
ATOM 2950 N N . PHE A 1 376 ? -8.113 16.502 9.904 1.00 37.94 376 PHE A N 1
ATOM 2951 C CA . PHE A 1 376 ? -7.313 17.045 8.749 1.00 37.94 376 PHE A CA 1
ATOM 2952 C C . PHE A 1 376 ? -5.936 17.789 8.945 1.00 37.94 376 PHE A C 1
ATOM 2954 O O . PHE A 1 376 ? -5.800 18.715 9.753 1.00 37.94 376 PHE A O 1
ATOM 2961 N N . ARG A 1 377 ? -4.873 17.448 8.162 1.00 30.45 377 ARG A N 1
ATOM 2962 C CA . ARG A 1 377 ? -3.597 18.232 7.939 1.00 30.45 377 ARG A CA 1
ATOM 2963 C C . ARG A 1 377 ? -3.566 19.018 6.592 1.00 30.45 377 ARG A C 1
ATOM 2965 O O . ARG A 1 377 ? -4.560 19.622 6.201 1.00 30.45 377 ARG A O 1
ATOM 2972 N N . GLY A 1 378 ? -2.425 19.034 5.886 1.00 50.22 378 GLY A N 1
ATOM 2973 C CA . GLY A 1 378 ? -2.236 19.516 4.505 1.00 50.22 378 GLY A CA 1
ATOM 2974 C C . GLY A 1 378 ? -1.118 18.745 3.768 1.00 50.22 378 GLY A C 1
ATOM 2975 O O . GLY A 1 378 ? -0.525 17.836 4.359 1.00 50.22 378 GLY A O 1
ATOM 2976 N N . ARG A 1 379 ? -0.833 19.121 2.506 1.00 26.47 379 ARG A N 1
ATOM 2977 C CA . ARG A 1 379 ? 0.301 18.635 1.677 1.00 26.47 379 ARG A CA 1
ATOM 2978 C C . ARG A 1 379 ? 1.502 19.585 1.863 1.00 26.47 379 ARG A C 1
ATOM 2980 O O . ARG A 1 379 ? 2.044 19.655 2.963 1.00 26.47 379 ARG A O 1
ATOM 2987 N N . SER A 1 380 ? 1.910 20.358 0.848 1.00 36.16 380 SER A N 1
ATOM 2988 C CA . SER A 1 380 ? 2.771 21.561 1.011 1.00 36.16 380 SER A CA 1
ATOM 2989 C C . SER A 1 380 ? 2.091 22.638 1.909 1.00 36.16 380 SER A C 1
ATOM 2991 O O . SER A 1 380 ? 0.868 22.623 2.011 1.00 36.16 380 SER A O 1
ATOM 2993 N N . GLY A 1 381 ? 2.708 23.653 2.542 1.00 44.06 381 GLY A N 1
ATOM 2994 C CA . GLY A 1 381 ? 4.115 24.027 2.784 1.00 44.06 381 GLY A CA 1
ATOM 2995 C C . GLY A 1 381 ? 4.689 25.068 1.810 1.00 44.06 381 GLY A C 1
ATOM 2996 O O . GLY A 1 381 ? 4.369 26.252 1.913 1.00 44.06 381 GLY A O 1
ATOM 2997 N N . ALA A 1 382 ? 5.575 24.637 0.907 1.00 32.31 382 ALA A N 1
ATOM 2998 C CA . ALA A 1 382 ? 6.243 25.491 -0.083 1.00 32.31 382 ALA A CA 1
ATOM 2999 C C . ALA A 1 382 ? 7.626 26.002 0.390 1.00 32.31 382 ALA A C 1
ATOM 3001 O O . ALA A 1 382 ? 8.040 25.780 1.527 1.00 32.31 382 ALA A O 1
ATOM 3002 N N . CYS A 1 383 ? 8.350 26.722 -0.476 1.00 38.59 383 CYS A N 1
ATOM 3003 C CA . CYS A 1 383 ? 9.669 27.322 -0.204 1.00 38.59 383 CYS A CA 1
ATOM 3004 C C . CYS A 1 383 ? 9.565 28.669 0.548 1.00 38.59 383 CYS A C 1
ATOM 3006 O O . CYS A 1 383 ? 10.222 29.657 0.220 1.00 38.59 383 CYS A O 1
ATOM 3008 N N . SER A 1 384 ? 8.696 28.707 1.555 1.00 41.78 384 SER A N 1
ATOM 3009 C CA . SER A 1 384 ? 8.080 29.908 2.134 1.00 41.78 384 SER A CA 1
ATOM 3010 C C . SER A 1 384 ? 8.973 30.636 3.157 1.00 41.78 384 SER A C 1
ATOM 3012 O O . SER A 1 384 ? 8.567 30.842 4.297 1.00 41.78 384 SER A O 1
ATOM 3014 N N . VAL A 1 385 ? 10.208 30.988 2.768 1.00 35.12 385 VAL A N 1
ATOM 3015 C CA . VAL A 1 385 ? 11.305 31.378 3.691 1.00 35.12 385 VAL A CA 1
ATOM 3016 C C . VAL A 1 385 ? 11.761 32.850 3.626 1.00 35.12 385 VAL A C 1
ATOM 3018 O O . VAL A 1 385 ? 12.743 33.195 4.278 1.00 35.12 385 VAL A O 1
ATOM 3021 N N . LEU A 1 386 ? 11.103 33.689 2.811 1.00 42.62 386 LEU A N 1
ATOM 3022 C CA . LEU A 1 386 ? 11.281 35.158 2.731 1.00 42.62 386 LEU A CA 1
ATOM 3023 C C . LEU A 1 386 ? 10.861 35.909 4.023 1.00 42.62 386 LEU A C 1
ATOM 3025 O O . LEU A 1 386 ? 10.590 35.301 5.055 1.00 42.62 386 LEU A O 1
ATOM 3029 N N . ASP A 1 387 ? 10.723 37.236 3.942 1.00 40.62 387 ASP A N 1
ATOM 3030 C CA . ASP A 1 387 ? 10.163 38.106 4.986 1.00 40.62 387 ASP A CA 1
ATOM 3031 C C . ASP A 1 387 ? 11.187 39.052 5.645 1.00 40.62 387 ASP A C 1
ATOM 3033 O O . ASP A 1 387 ? 11.253 39.138 6.871 1.00 40.62 387 ASP A O 1
ATOM 3037 N N . PHE A 1 388 ? 11.947 39.805 4.843 1.00 37.88 388 PHE A N 1
ATOM 3038 C CA . PHE A 1 388 ? 12.613 41.046 5.260 1.00 37.88 388 PHE A CA 1
ATOM 3039 C C . PHE A 1 388 ? 13.838 41.377 4.363 1.00 37.88 388 PHE A C 1
ATOM 3041 O O . PHE A 1 388 ? 14.128 40.657 3.412 1.00 37.88 388 PHE A O 1
ATOM 3048 N N . GLY A 1 389 ? 14.651 42.425 4.581 1.00 39.75 389 GLY A N 1
ATOM 3049 C CA . GLY A 1 389 ? 14.517 43.597 5.466 1.00 39.75 389 GLY A CA 1
ATOM 3050 C C . GLY A 1 389 ? 14.286 43.279 6.952 1.00 39.75 389 GLY A C 1
ATOM 3051 O O . GLY A 1 389 ? 14.778 42.270 7.436 1.00 39.75 389 GLY A O 1
ATOM 3052 N N . ILE A 1 390 ? 13.579 44.060 7.779 1.00 50.31 390 ILE A N 1
ATOM 3053 C CA . ILE A 1 390 ? 13.003 45.420 7.680 1.00 50.31 390 ILE A CA 1
ATOM 3054 C C . ILE A 1 390 ? 12.180 45.730 6.413 1.00 50.31 390 ILE A C 1
ATOM 3056 O O . ILE A 1 390 ? 12.717 46.288 5.463 1.00 50.31 390 ILE A O 1
ATOM 3060 N N . ALA A 1 391 ? 10.886 45.387 6.448 1.00 46.25 391 ALA A N 1
ATOM 3061 C CA . ALA A 1 391 ? 9.771 45.877 5.616 1.00 46.25 391 ALA A CA 1
ATOM 3062 C C . ALA A 1 391 ? 10.131 46.492 4.230 1.00 46.25 391 ALA A C 1
ATOM 3064 O O . ALA A 1 391 ? 10.534 47.658 4.176 1.00 46.25 391 ALA A O 1
ATOM 3065 N N . PRO A 1 392 ? 9.956 45.766 3.102 1.00 57.53 392 PRO A N 1
ATOM 3066 C CA . PRO A 1 392 ? 9.295 44.460 2.951 1.00 57.53 392 PRO A CA 1
ATOM 3067 C C . PRO A 1 392 ? 7.801 44.445 3.329 1.00 57.53 392 PRO A C 1
ATOM 3069 O O . PRO A 1 392 ? 7.223 45.471 3.697 1.00 57.53 392 PRO A O 1
ATOM 3072 N N . LEU A 1 393 ? 7.184 43.264 3.299 1.00 51.50 393 LEU A N 1
ATOM 3073 C CA . LEU A 1 393 ? 5.797 43.044 3.709 1.00 51.50 393 LEU A CA 1
ATOM 3074 C C . LEU A 1 393 ? 4.797 43.658 2.689 1.00 51.50 393 LEU A C 1
ATOM 3076 O O . LEU A 1 393 ? 5.115 43.722 1.500 1.00 51.50 393 LEU A O 1
ATOM 3080 N N . PRO A 1 394 ? 3.568 44.070 3.083 1.00 49.22 394 PRO A N 1
ATOM 3081 C CA . PRO A 1 394 ? 2.638 44.761 2.171 1.00 49.22 394 PRO A CA 1
ATOM 3082 C C . PRO A 1 394 ? 1.660 43.946 1.272 1.00 49.22 394 PRO A C 1
ATOM 3084 O O . PRO A 1 394 ? 0.679 44.567 0.836 1.00 49.22 394 PRO A O 1
ATOM 3087 N N . PRO A 1 395 ? 1.775 42.623 0.983 1.00 15.30 395 PRO A N 1
ATOM 3088 C CA . PRO A 1 395 ? 0.696 41.913 0.288 1.00 15.30 395 PRO A CA 1
ATOM 3089 C C . PRO A 1 395 ? -0.544 41.884 1.191 1.00 15.30 395 PRO A C 1
ATOM 3091 O O . PRO A 1 395 ? -0.496 41.420 2.329 1.00 15.30 395 PRO A O 1
ATOM 3094 N N . SER A 1 396 ? -1.640 42.480 0.722 1.00 44.91 396 SER A N 1
ATOM 3095 C CA . SER A 1 396 ? -2.769 42.857 1.577 1.00 44.91 396 SER A CA 1
ATOM 3096 C C . SER A 1 396 ? -4.068 43.033 0.783 1.00 44.91 396 SER A C 1
ATOM 3098 O O . SER A 1 396 ? -4.056 43.190 -0.438 1.00 44.91 396 SER A O 1
ATOM 3100 N N . SER A 1 397 ? -5.209 43.004 1.481 1.00 48.34 397 SER A N 1
ATOM 3101 C CA . SER A 1 397 ? -6.549 42.823 0.893 1.00 48.34 397 SER A CA 1
ATOM 3102 C C . SER A 1 397 ? -6.650 41.510 0.092 1.00 48.34 397 SER A C 1
ATOM 3104 O O . SER A 1 397 ? -6.299 40.467 0.639 1.00 48.34 397 SER A O 1
ATOM 3106 N N . GLY A 1 398 ? -7.137 41.530 -1.155 1.00 40.94 398 GLY A N 1
ATOM 3107 C CA . GLY A 1 398 ? -7.265 40.336 -2.002 1.00 40.94 398 GLY A CA 1
ATOM 3108 C C . GLY A 1 398 ? -8.089 39.215 -1.332 1.00 40.94 398 GLY A C 1
ATOM 3109 O O . GLY A 1 398 ? -9.098 39.549 -0.709 1.00 40.94 398 GLY A O 1
ATOM 3110 N N . PRO A 1 399 ? -7.702 37.923 -1.439 1.00 58.47 399 PRO A N 1
ATOM 3111 C CA . PRO A 1 399 ? -8.273 36.828 -0.638 1.00 58.47 399 PRO A CA 1
ATOM 3112 C C . PRO A 1 399 ? -9.784 36.565 -0.770 1.00 58.47 399 PRO A C 1
ATOM 3114 O O . PRO A 1 399 ? -10.475 37.105 -1.638 1.00 58.47 399 PRO A O 1
ATOM 3117 N N . GLY A 1 400 ? -10.305 35.713 0.116 1.00 47.12 400 GLY A N 1
ATOM 3118 C CA . GLY A 1 400 ? -11.646 35.121 0.059 1.00 47.12 400 GLY A CA 1
ATOM 3119 C C . GLY A 1 400 ? -12.540 35.380 1.285 1.00 47.12 400 GLY A C 1
ATOM 3120 O O . GLY A 1 400 ? -12.166 36.122 2.191 1.00 47.12 400 GLY A O 1
ATOM 3121 N N . ARG A 1 401 ? -13.760 34.819 1.240 1.00 35.75 401 ARG A N 1
ATOM 3122 C CA . ARG A 1 401 ? -14.958 34.947 2.118 1.00 35.75 401 ARG A CA 1
ATOM 3123 C C . ARG A 1 401 ? -15.154 36.219 2.959 1.00 35.75 401 ARG A C 1
ATOM 3125 O O . ARG A 1 401 ? -16.179 36.877 2.803 1.00 35.75 401 ARG A O 1
ATOM 3132 N N . THR A 1 402 ? -14.240 36.551 3.867 1.00 54.09 402 THR A N 1
ATOM 3133 C CA . THR A 1 402 ? -14.418 37.521 4.966 1.00 54.09 402 THR A CA 1
ATOM 3134 C C . THR A 1 402 ? -14.747 38.957 4.508 1.00 54.09 402 THR A C 1
ATOM 3136 O O . THR A 1 402 ? -14.545 39.328 3.347 1.00 54.09 402 THR A O 1
ATOM 3139 N N . LEU A 1 403 ? -15.230 39.805 5.423 1.00 39.66 403 LEU A N 1
ATOM 3140 C CA . LEU A 1 403 ? -15.423 41.241 5.187 1.00 39.66 403 LEU A CA 1
ATOM 3141 C C . LEU A 1 403 ? -14.060 41.962 5.233 1.00 39.66 403 LEU A C 1
ATOM 3143 O O . LEU A 1 403 ? -13.631 42.434 6.286 1.00 39.66 403 LEU A O 1
ATOM 3147 N N . MET A 1 404 ? -13.374 41.999 4.083 1.00 39.06 404 MET A N 1
ATOM 3148 C CA . MET A 1 404 ? -12.104 42.696 3.768 1.00 39.06 404 MET A CA 1
ATOM 3149 C C . MET A 1 404 ? -10.868 42.359 4.633 1.00 39.06 404 MET A C 1
ATOM 3151 O O . MET A 1 404 ? -9.742 42.658 4.242 1.00 39.06 404 MET A O 1
ATOM 3155 N N . SER A 1 405 ? -11.047 41.676 5.759 1.00 42.44 405 SER A N 1
ATOM 3156 C CA . SER A 1 405 ? -10.019 41.143 6.656 1.00 42.44 405 SER A CA 1
ATOM 3157 C C . SER A 1 405 ? -9.453 39.841 6.071 1.00 42.44 405 SER A C 1
ATOM 3159 O O . SER A 1 405 ? -9.805 38.747 6.506 1.00 42.44 405 SER A O 1
ATOM 3161 N N . ARG A 1 406 ? -8.653 40.008 5.008 1.00 25.77 406 ARG A N 1
ATOM 3162 C CA . ARG A 1 406 ? -8.178 39.039 3.994 1.00 25.77 406 ARG A CA 1
ATOM 3163 C C . ARG A 1 406 ? -7.983 37.563 4.391 1.00 25.77 406 ARG A C 1
ATOM 3165 O O . ARG A 1 406 ? -6.842 37.117 4.431 1.00 25.77 406 ARG A O 1
ATOM 3172 N N . ALA A 1 407 ? -9.059 36.807 4.625 1.00 69.62 407 ALA A N 1
ATOM 3173 C CA . ALA A 1 407 ? -9.068 35.340 4.652 1.00 69.62 407 ALA A CA 1
ATOM 3174 C C . ALA A 1 407 ? -8.438 34.738 3.370 1.00 69.62 407 ALA A C 1
ATOM 3176 O O . ALA A 1 407 ? -8.542 35.337 2.300 1.00 69.62 407 ALA A O 1
ATOM 3177 N N . TRP A 1 408 ? -7.843 33.542 3.440 1.00 46.78 408 TRP A N 1
ATOM 3178 C CA . TRP A 1 408 ? -7.215 32.875 2.285 1.00 46.78 408 TRP A CA 1
ATOM 3179 C C . TRP A 1 408 ? -8.222 32.395 1.223 1.00 46.78 408 TRP A C 1
ATOM 3181 O O . TRP A 1 408 ? -7.902 32.341 0.038 1.00 46.78 408 TRP A O 1
ATOM 3191 N N . ASN A 1 409 ? -9.443 32.068 1.656 1.00 46.69 409 ASN A N 1
ATOM 3192 C CA . ASN A 1 409 ? -10.542 31.502 0.875 1.00 46.69 409 ASN A CA 1
ATOM 3193 C C . ASN A 1 409 ? -11.869 31.928 1.505 1.00 46.69 409 ASN A C 1
ATOM 3195 O O . ASN A 1 409 ? -12.816 32.224 0.752 1.00 46.69 409 ASN A O 1
#